Protein AF-A0AA36C411-F1 (afdb_monomer)

Solvent-accessible surface area (backbone atoms only — not comparable to full-atom values): 26698 Å² total; per-residue (Å²): 130,67,85,58,46,40,42,68,76,48,71,59,26,37,42,39,53,48,50,76,42,76,55,93,93,31,54,39,83,42,77,40,94,30,56,48,37,23,35,82,52,71,54,97,93,39,67,40,72,28,72,66,43,57,57,59,19,70,87,42,92,78,48,30,43,58,44,69,33,36,37,84,32,41,54,46,66,80,28,44,41,72,32,38,35,24,57,36,81,87,67,25,44,77,38,29,42,23,72,49,57,41,23,44,30,62,50,96,91,41,79,43,80,43,83,22,65,32,51,93,64,29,84,79,17,58,92,69,51,33,40,53,40,27,43,33,45,30,27,68,82,77,90,54,88,69,39,20,33,40,35,68,43,69,47,65,67,24,46,56,41,38,54,53,40,41,52,51,48,15,61,78,48,71,63,36,32,36,41,33,56,28,21,41,35,66,41,78,46,67,45,86,91,45,78,68,46,76,44,71,33,48,37,63,44,68,32,90,95,55,53,71,69,57,34,46,53,50,17,52,53,46,46,54,52,36,49,75,72,67,54,58,64,70,58,50,41,51,50,45,55,53,22,45,68,33,21,81,58,80,81,55,83,89,50,14,68,63,48,26,54,72,74,54,59,70,69,96,79,78,84,89,80,78,90,82,83,78,81,92,77,80,84,85,78,83,86,55,76,68,73,65,61,71,80,72,78,83,85,81,88,84,80,88,89,80,83,78,82,83,51,64,40,82,34,98,48,93,94,42,68,38,68,90,58,94,77,52,72,68,53,52,52,52,50,49,33,52,54,30,52,61,71,53,33,67,70,42,66,74,86,51,72,71,59,53,48,56,30,53,31,59,62,40,37,82,39,90,40,30,38,37,31,40,40,29,14,36,90,80,46,20,27,62,43,71,44,81,77,43,79,19,61,101,85,61,59,88,81,54,54,69,59,59,44,50,53,35,58,75,69,63,28,37,27,34,33,42,36,35,28,36,56,88,20,60,27,75,79,50,74,65,53,53,53,51,50,54,53,37,40,56,55,30,49,76,75,66,20,43,65,75,41,40,37,28,19,8,68,82,41,70,34,49,33,43,85,70,67,75,101

Foldseek 3Di:
DPFAAFQAQAAFWAKAQWDFDQDPNFGDTDGHLAIFIFGLDADPVGTHGDPVRVVCCVVPPNGHFKAWWFALALDLCSFKPKWFFAADLPQLHTQWTHHCAWIFGQDPVGTDIDGRPDLVPDPSCPPNRTAIKMWGWIHGDDPDSRYTYIYIDSDPVQNVQSSVVSVVLSVVLVSLRRLFRKMKGWDWDDDVVNVRDTDIYIHMDGDPPDDPVRRSVRSVVSVVVCVVVVNDNVVSNVVNVVSRVSHSDNDDSSCSVVSSCNSCRDDPDDDDDDDDDDDDDDDDDDDDPVVVPVVPDPDDDDDDDDDDDPAWDADPDPPDTHGPDDDDPVNVLVVLLVVLQVCLDFFAAPPDVVSVFVSLQSNAAPPLWKWKWKQFAAPRRTTLDIGTDFTHHPVDTPDDLVVVQVVCVVSVGQEIEIEMEDSVQDQDDDPVRLVVVVVNQVSCVVVNYHYPWYWYHGVVGIDTCVVVVSD

InterPro domains:
  IPR001405 Uncharacterised protein family UPF0758 [PTHR30471] (325-471)
  IPR001405 Uncharacterised protein family UPF0758 [TIGR00608] (331-471)
  IPR020891 Uncharacterised protein family UPF0758, conserved site [PS01302] (420-425)
  IPR025657 RadC-like JAB domain [PF04002] (351-469)
  IPR025657 RadC-like JAB domain [cd08071] (354-465)
  IPR037518 MPN domain [PS50249] (349-471)
  IPR043991 Recombination directionality factor-like [PF18897] (12-206)

Secondary structure (DSSP, 8-state):
--TB---PPPEEEEEEEEEEEEETTEEEEEEEEEEEEEEEEEETTEEEEPHHHHHTTBTBBSS--EEEEB-S-SSHHHHEEEEEEEE-TTT--EEEEE-SSEEEEEETTEEEEEE--HHHH-GGGGGG-SEEEEEEEEB-SSS-SS-EEEEEE--HHHHHHHHHHHHHHHHHHTS-GGGS-EEEEEEEE--GGGTTPPEEEEEEEEPTT--HHHHHHHHHHHHHHHHHTT--HHHHHHHHHHHHHTBS----GGGHHHHHHHH-------------PPPPPPPPPPPPTTTTTGGGS---------SS-SSEEEPSSTT-EEESS---HHHHHHHHHHHHHHHT-TT-B---HHHHHHHHHHHHTT-SSEEEEEEEE-TTSBEEEEEEEEEE-TT-----HHHHHHHHHHTT-SEEEEEEE-TTS--PPPHHHHHHHHHHHHHHHHTT-EEEEEEEE-SS-EEETTTTT--

Radius of gyration: 26.93 Å; Cα contacts (8 Å, |Δi|>4): 809; chains: 1; bounding box: 64×67×68 Å

Nearest PDB structures (foldseek):
  2qlc-assembly5_E  TM=8.847E-01  e=4.157E-10  Chlorobaculum tepidum TLS
  6yfo-assembly1_AA  TM=3.175E-01  e=3.993E+00  Leviviridae sp.
  8s89-assembly1_A  TM=2.187E-01  e=2.862E+00  synthetic construct

Organism: NCBI:txid96644

Mean predicted aligned error: 18.08 Å

pLDDT: mean 78.69, std 18.78, range [26.34, 98.25]

Sequence (471 aa):
MLKGLAITPPILGRISIGKLVEKNGKRLPEKDDQFTLTSQVQSRDGWLLHPLNEELRNGQDGKLRSIPIRLLFNEPDLNFRADYSLFDRNTGRPLCVGNGETCKRLTKDGIQSMPCPSPDGCSLAQGNACKPFGRLNVVIGDDDPLGSFVFRTTGYNSIRTLAARLHYLQAISGDRLACLPLELRLRGKSTRQSHGAPIFYVDITVRSGLGMEDALIAAKQLEETRQAAGFDQSALDQAARQGFNNGAFEDTVEDTGAIVEEFFPLIEDQPSRIELNPPPLAAPSKPSLAQKLESRASQHKSRNTRMKYHKLIAGETIGTYVMESPVTEADILQMAQQLAMSRLSKGRALTEPKQVFSHLQTLLQYHEHEVFALLLLDSKHRVIAFRELFRGTLDGASVYPREVVKIALELNAAAVILVHNHPSGDPEPSQADRTLTLALKSALSMIGTQTLDHIVVGHEGCVSLVERGYL

Structure (mmCIF, N/CA/C/O backbone):
data_AF-A0AA36C411-F1
#
_entry.id   AF-A0AA36C411-F1
#
loop_
_atom_site.group_PDB
_atom_site.id
_atom_site.type_symbol
_atom_site.label_atom_id
_atom_site.label_alt_id
_atom_site.label_comp_id
_atom_site.label_asym_id
_atom_site.label_entity_id
_atom_site.label_seq_id
_atom_site.pdbx_PDB_ins_code
_atom_site.Cartn_x
_atom_site.Cartn_y
_atom_site.Cartn_z
_atom_site.occupancy
_atom_site.B_iso_or_equiv
_atom_site.auth_seq_id
_atom_site.auth_comp_id
_atom_site.auth_asym_id
_atom_site.auth_atom_id
_atom_site.pdbx_PDB_model_num
ATOM 1 N N . MET A 1 1 ? -7.527 11.657 -16.415 1.00 57.00 1 MET A N 1
ATOM 2 C CA . MET A 1 1 ? -6.611 11.933 -15.287 1.00 57.00 1 MET A CA 1
ATOM 3 C C . MET A 1 1 ? -5.388 12.662 -15.830 1.00 57.00 1 MET A C 1
ATOM 5 O O . MET A 1 1 ? -5.009 12.390 -16.965 1.00 57.00 1 MET A O 1
ATOM 9 N N . LEU A 1 2 ? -4.822 13.616 -15.083 1.00 58.41 2 LEU A N 1
ATOM 10 C CA . LEU A 1 2 ? -3.601 14.333 -15.479 1.00 58.41 2 LEU A CA 1
ATOM 11 C C . LEU A 1 2 ? -2.412 13.369 -15.406 1.00 58.41 2 LEU A C 1
ATOM 13 O O . LEU A 1 2 ? -2.041 12.979 -14.305 1.00 58.41 2 LEU A O 1
ATOM 17 N N . LYS A 1 3 ? -1.841 12.952 -16.542 1.00 62.03 3 LYS A N 1
ATOM 18 C CA . LYS A 1 3 ? -0.717 11.998 -16.550 1.00 62.03 3 LYS A CA 1
ATOM 19 C C . LYS A 1 3 ? 0.434 12.505 -15.672 1.00 62.03 3 LYS A C 1
ATOM 21 O O . LYS A 1 3 ? 0.827 13.662 -15.794 1.00 62.03 3 LYS A O 1
ATOM 26 N N . GLY A 1 4 ? 0.976 11.634 -14.823 1.00 64.88 4 GLY A N 1
ATOM 27 C CA . GLY A 1 4 ? 2.128 11.933 -13.968 1.00 64.88 4 GLY A CA 1
ATOM 28 C C . GLY A 1 4 ? 1.787 12.504 -12.588 1.00 64.88 4 GLY A C 1
ATOM 29 O O . GLY A 1 4 ? 2.701 12.679 -11.783 1.00 64.88 4 GLY A O 1
ATOM 30 N N . LEU A 1 5 ? 0.509 12.761 -12.286 1.00 73.00 5 LEU A N 1
ATOM 31 C CA . LEU A 1 5 ? 0.064 13.258 -10.980 1.00 73.00 5 LEU A CA 1
ATOM 32 C C . LEU A 1 5 ? -0.534 12.126 -10.137 1.00 73.00 5 LEU A C 1
ATOM 34 O O . LEU A 1 5 ? -1.577 11.579 -10.497 1.00 73.00 5 LEU A O 1
ATOM 38 N N . ALA A 1 6 ? 0.078 11.798 -8.998 1.00 76.00 6 ALA A N 1
ATOM 39 C CA . ALA A 1 6 ? -0.542 10.882 -8.045 1.00 76.00 6 ALA A CA 1
ATOM 40 C C . ALA A 1 6 ? -1.848 11.505 -7.534 1.00 76.00 6 ALA A C 1
ATOM 42 O O . ALA A 1 6 ? -1.855 12.636 -7.055 1.00 76.00 6 ALA A O 1
ATOM 43 N N . ILE A 1 7 ? -2.950 10.771 -7.645 1.00 81.75 7 ILE A N 1
ATOM 44 C CA . ILE A 1 7 ? -4.226 11.154 -7.045 1.00 81.75 7 ILE A CA 1
ATOM 45 C C . ILE A 1 7 ? -4.315 10.401 -5.724 1.00 81.75 7 ILE A C 1
ATOM 47 O O . ILE A 1 7 ? -4.533 9.190 -5.707 1.00 81.75 7 ILE A O 1
ATOM 51 N N . THR A 1 8 ? -4.077 11.118 -4.631 1.00 84.56 8 THR A N 1
ATOM 52 C CA . THR A 1 8 ? -4.153 10.599 -3.265 1.00 84.56 8 THR A CA 1
ATOM 53 C C . THR A 1 8 ? -5.485 10.991 -2.622 1.00 84.56 8 THR A C 1
ATOM 55 O O . THR A 1 8 ? -6.125 11.937 -3.093 1.00 84.56 8 THR A O 1
ATOM 58 N N . PRO A 1 9 ? -5.918 10.309 -1.546 1.00 88.19 9 PRO A N 1
ATOM 59 C CA . PRO A 1 9 ? -7.028 10.782 -0.730 1.00 88.19 9 PRO A CA 1
ATOM 60 C C . PRO A 1 9 ? -6.844 12.257 -0.345 1.00 88.19 9 PRO A C 1
ATOM 62 O O . PRO A 1 9 ? -5.718 12.646 -0.012 1.00 88.19 9 PRO A O 1
ATOM 65 N N . PRO A 1 10 ? -7.908 13.080 -0.386 1.00 90.94 10 PRO A N 1
ATOM 66 C CA . PRO A 1 10 ? -7.861 14.438 0.134 1.00 90.94 10 PRO A CA 1
ATOM 67 C C . PRO A 1 10 ? -7.422 14.407 1.596 1.00 90.94 10 PRO A C 1
ATOM 69 O O . PRO A 1 10 ? -8.030 13.735 2.431 1.00 90.94 10 PRO A O 1
ATOM 72 N N . ILE A 1 11 ? -6.333 15.097 1.906 1.00 91.81 11 ILE A N 1
ATOM 73 C CA . ILE A 1 11 ? -5.869 15.238 3.282 1.00 91.81 11 ILE A CA 1
ATOM 74 C C . ILE A 1 11 ? -6.695 16.367 3.908 1.00 91.81 11 ILE A C 1
ATOM 76 O O . ILE A 1 11 ? -6.969 17.360 3.247 1.00 91.81 11 ILE A O 1
ATOM 80 N N . LEU A 1 12 ? -7.131 16.207 5.153 1.00 92.69 12 LEU A N 1
ATOM 81 C CA . LEU A 1 12 ? -7.820 17.211 5.972 1.00 92.69 12 LEU A CA 1
ATOM 82 C C . LEU A 1 12 ? -6.898 17.728 7.079 1.00 92.69 12 LEU A C 1
ATOM 84 O O . LEU A 1 12 ? -6.936 18.899 7.456 1.00 92.69 12 LEU A O 1
ATOM 88 N N . GLY A 1 13 ? -6.022 16.852 7.566 1.00 92.69 13 GLY A N 1
ATOM 89 C CA . GLY A 1 13 ? -5.095 17.148 8.641 1.00 92.69 13 GLY A CA 1
ATOM 90 C C . GLY A 1 13 ? -4.000 16.101 8.788 1.00 92.69 13 GLY A C 1
ATOM 91 O O . GLY A 1 13 ? -3.918 15.129 8.034 1.00 92.69 13 GLY A O 1
ATOM 92 N N . ARG A 1 14 ? -3.131 16.308 9.773 1.00 92.69 14 ARG A N 1
ATOM 93 C CA . ARG A 1 14 ? -1.984 15.442 10.061 1.00 92.69 14 ARG A CA 1
ATOM 94 C C . ARG A 1 14 ? -2.090 14.862 11.462 1.00 92.69 14 ARG A C 1
ATOM 96 O O . ARG A 1 14 ? -2.614 15.501 12.371 1.00 92.69 14 ARG A O 1
ATOM 103 N N . ILE A 1 15 ? -1.549 13.660 11.624 1.00 94.50 15 ILE A N 1
ATOM 104 C CA . ILE A 1 15 ? -1.345 12.995 12.911 1.00 94.50 15 ILE A CA 1
ATOM 105 C C . ILE A 1 15 ? 0.164 12.941 13.156 1.00 94.50 15 ILE A C 1
ATOM 107 O O . ILE A 1 15 ? 0.908 12.439 12.311 1.00 94.50 15 ILE A O 1
ATOM 111 N N . SER A 1 16 ? 0.625 13.412 14.312 1.00 90.62 16 SER A N 1
ATOM 112 C CA . SER A 1 16 ? 2.027 13.300 14.736 1.00 90.62 16 SER A CA 1
ATOM 113 C C . SER A 1 16 ? 2.156 12.656 16.119 1.00 90.62 16 SER A C 1
ATOM 115 O O . SER A 1 16 ? 1.224 12.692 16.920 1.00 90.62 16 SER A O 1
ATOM 117 N N . ILE A 1 17 ? 3.317 12.048 16.393 1.00 85.81 17 ILE A N 1
ATOM 118 C CA . ILE A 1 17 ? 3.688 11.456 17.699 1.00 85.81 17 ILE A CA 1
ATOM 119 C C . ILE A 1 17 ? 5.000 12.052 18.227 1.00 85.81 17 ILE A C 1
ATOM 121 O O . ILE A 1 17 ? 5.916 11.351 18.664 1.00 85.81 17 ILE A O 1
ATOM 125 N N . GLY A 1 18 ? 5.130 13.368 18.099 1.00 74.88 18 GLY A N 1
ATOM 126 C CA . GLY A 1 18 ? 6.334 14.107 18.447 1.00 74.88 18 GLY A CA 1
ATOM 127 C C . GLY A 1 18 ? 6.331 15.522 17.892 1.00 74.88 18 GLY A C 1
ATOM 128 O O . GLY A 1 18 ? 5.523 15.873 17.027 1.00 74.88 18 GLY A O 1
ATOM 129 N N . LYS A 1 19 ? 7.294 16.303 18.369 1.00 69.81 19 LYS A N 1
ATOM 130 C CA . LYS A 1 19 ? 7.557 17.680 17.956 1.00 69.81 19 LYS A CA 1
ATOM 131 C C . LYS A 1 19 ? 9.058 17.926 17.857 1.00 69.81 19 LYS A C 1
ATOM 133 O O . LYS A 1 19 ? 9.863 17.215 18.452 1.00 69.81 19 LYS A O 1
ATOM 138 N N . LEU A 1 20 ? 9.446 18.958 17.119 1.00 62.38 20 LEU A N 1
ATOM 139 C CA . LEU A 1 20 ? 10.810 19.475 17.189 1.00 62.38 20 LEU A CA 1
ATOM 140 C C . LEU A 1 20 ? 10.916 20.405 18.388 1.00 62.38 20 LEU A C 1
ATOM 142 O O . LEU A 1 20 ? 10.144 21.353 18.513 1.00 62.38 20 LEU A O 1
ATOM 146 N N . VAL A 1 21 ? 11.891 20.138 19.244 1.00 64.81 21 VAL A N 1
ATOM 147 C CA . VAL A 1 21 ? 12.259 21.014 20.354 1.00 64.81 21 VAL A CA 1
ATOM 148 C C . VAL A 1 21 ? 13.653 21.550 20.131 1.00 64.81 21 VAL A C 1
ATOM 150 O O . VAL A 1 21 ? 14.559 20.840 19.697 1.00 64.81 21 VAL A O 1
ATOM 153 N N . GLU A 1 22 ? 13.830 22.824 20.440 1.00 66.56 22 GLU A N 1
ATOM 154 C CA . GLU A 1 22 ? 15.140 23.444 20.440 1.00 66.56 22 GLU A CA 1
ATOM 155 C C . GLU A 1 22 ? 15.822 23.157 21.781 1.00 66.56 22 GLU A C 1
ATOM 157 O O . GLU A 1 22 ? 15.356 23.578 22.840 1.00 66.56 22 GLU A O 1
ATOM 162 N N . LYS A 1 23 ? 16.908 22.383 21.750 1.00 62.59 23 LYS A N 1
ATOM 163 C CA . LYS A 1 23 ? 17.758 22.105 22.912 1.00 62.59 23 LYS A CA 1
ATOM 164 C C . LYS A 1 23 ? 19.178 22.536 22.559 1.00 62.59 23 LYS A C 1
ATOM 166 O O . LYS A 1 23 ? 19.767 22.014 21.617 1.00 62.59 23 LYS A O 1
ATOM 171 N N . ASN A 1 24 ? 19.726 23.492 23.310 1.00 62.41 24 ASN A N 1
ATOM 172 C CA . ASN A 1 24 ? 21.080 24.034 23.116 1.00 62.41 24 ASN A CA 1
ATOM 173 C C . ASN A 1 24 ? 21.333 24.597 21.698 1.00 62.41 24 ASN A C 1
ATOM 175 O O . ASN A 1 24 ? 22.361 24.299 21.095 1.00 62.41 24 ASN A O 1
ATOM 179 N N . GLY A 1 25 ? 20.376 25.348 21.136 1.00 62.62 25 GLY A N 1
ATOM 180 C CA . GLY A 1 25 ? 20.469 25.901 19.773 1.00 62.62 25 GLY A CA 1
ATOM 181 C C . GLY A 1 25 ? 20.352 24.861 18.649 1.00 62.62 25 GLY A C 1
ATOM 182 O O . GLY A 1 25 ? 20.513 25.193 17.479 1.00 62.62 25 GLY A O 1
ATOM 183 N N . LYS A 1 26 ? 20.072 23.591 18.984 1.00 52.00 26 LYS A N 1
ATOM 184 C CA . LYS A 1 26 ? 19.839 22.504 18.025 1.00 52.00 26 LYS A CA 1
ATOM 185 C C . LYS A 1 26 ? 18.361 22.116 18.039 1.00 52.00 26 LYS A C 1
ATOM 187 O O . LYS A 1 26 ? 17.814 21.792 19.094 1.00 52.00 26 LYS A O 1
ATOM 192 N N . ARG A 1 27 ? 17.708 22.111 16.871 1.00 54.75 27 ARG A N 1
ATOM 193 C CA . ARG A 1 27 ? 16.342 21.579 16.712 1.00 54.75 27 ARG A CA 1
ATOM 194 C C . ARG A 1 27 ? 16.416 20.055 16.642 1.00 54.75 27 ARG A C 1
ATOM 196 O O . ARG A 1 27 ? 16.889 19.498 15.654 1.00 54.75 27 ARG A O 1
ATOM 203 N N . LEU A 1 28 ? 15.979 19.390 17.708 1.00 55.47 28 LEU A N 1
ATOM 204 C CA . LEU A 1 28 ? 16.005 17.937 17.843 1.00 55.47 28 LEU A CA 1
ATOM 205 C C . LEU A 1 28 ? 14.578 17.374 17.848 1.00 55.47 28 LEU A C 1
ATOM 207 O O . LEU A 1 28 ? 13.698 17.948 18.496 1.00 55.47 28 LEU A O 1
ATOM 211 N N . PRO A 1 29 ? 14.327 16.251 17.153 1.00 62.16 29 PRO A N 1
ATOM 212 C CA . PRO A 1 29 ? 13.040 15.578 17.218 1.00 62.16 29 PRO A CA 1
ATOM 213 C C . PRO A 1 29 ? 12.858 14.946 18.604 1.00 62.16 29 PRO A C 1
ATOM 215 O O . PRO A 1 29 ? 13.653 14.111 19.036 1.00 62.16 29 PRO A O 1
ATOM 218 N N . GLU A 1 30 ? 11.792 15.330 19.296 1.00 67.56 30 GLU A N 1
ATOM 219 C CA . GLU A 1 30 ? 11.345 14.731 20.548 1.00 67.56 30 GLU A CA 1
ATOM 220 C C . GLU A 1 30 ? 10.077 13.929 20.270 1.00 67.56 30 GLU A C 1
ATOM 222 O O . GLU A 1 30 ? 9.085 14.447 19.758 1.00 67.56 30 GLU A O 1
ATOM 227 N N . LYS A 1 31 ? 10.139 12.623 20.547 1.00 68.88 31 LYS A N 1
ATOM 228 C CA . LYS A 1 31 ? 8.973 11.751 20.427 1.00 68.88 31 LYS A CA 1
ATOM 229 C C . LYS A 1 31 ? 8.074 11.974 21.629 1.00 68.88 31 LYS A C 1
ATOM 231 O O . LYS A 1 31 ? 8.508 11.779 22.763 1.00 68.88 31 LYS A O 1
ATOM 236 N N . ASP A 1 32 ? 6.832 12.335 21.353 1.00 79.56 32 ASP A N 1
ATOM 237 C CA . ASP A 1 32 ? 5.827 12.556 22.376 1.00 79.56 32 ASP A CA 1
ATOM 238 C C . ASP A 1 32 ? 5.179 11.223 22.757 1.00 79.56 32 ASP A C 1
ATOM 240 O O . ASP A 1 32 ? 5.058 10.292 21.957 1.00 79.56 32 ASP A O 1
ATOM 244 N N . ASP A 1 33 ? 4.711 11.138 23.997 1.00 86.38 33 ASP A N 1
ATOM 245 C CA . ASP A 1 33 ? 3.931 10.005 2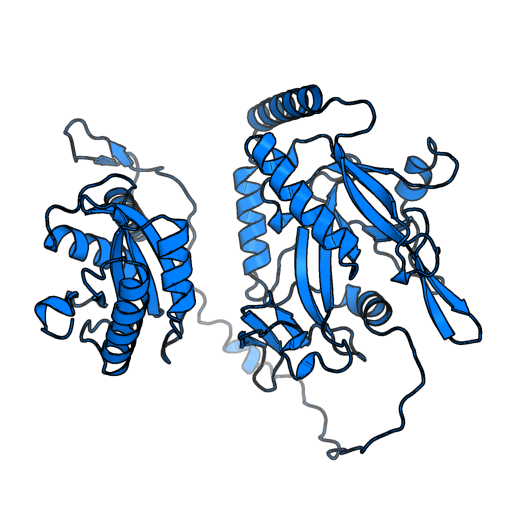4.483 1.00 86.38 33 ASP A CA 1
ATOM 246 C C . ASP A 1 33 ? 2.422 10.186 24.238 1.00 86.38 33 ASP A C 1
ATOM 248 O O . ASP A 1 33 ? 1.595 9.625 24.959 1.00 86.38 33 ASP A O 1
ATOM 252 N N . GLN A 1 34 ? 2.067 10.962 23.214 1.00 90.88 34 GLN A N 1
ATOM 253 C CA . GLN A 1 34 ? 0.702 11.257 22.791 1.00 90.88 34 GLN A CA 1
ATOM 254 C C . GLN A 1 34 ? 0.653 11.590 21.294 1.00 90.88 34 GLN A C 1
ATOM 256 O O . GLN A 1 34 ? 1.650 12.002 20.703 1.00 90.88 34 GLN A O 1
ATOM 261 N N . PHE A 1 35 ? -0.526 11.454 20.701 1.00 94.50 35 PHE A N 1
ATOM 262 C CA . PHE A 1 35 ? -0.832 11.977 19.382 1.00 94.50 35 PHE A CA 1
ATOM 263 C C . PHE A 1 35 ? -1.128 13.480 19.429 1.00 94.50 35 PHE A C 1
ATOM 265 O O . PHE A 1 35 ? -1.641 14.005 20.423 1.00 94.50 35 PHE A O 1
ATOM 272 N N . THR A 1 36 ? -0.870 14.151 18.312 1.00 93.31 36 THR A N 1
ATOM 273 C CA . THR A 1 36 ? -1.350 15.508 18.032 1.00 93.31 36 THR A CA 1
ATOM 274 C C . THR A 1 36 ? -2.014 15.530 16.661 1.00 93.31 36 THR A C 1
ATOM 276 O O . THR A 1 36 ? -1.467 14.983 15.703 1.00 93.31 36 THR A O 1
ATOM 279 N N . LEU A 1 37 ? -3.194 16.146 16.582 1.00 93.94 37 LEU A N 1
ATOM 280 C CA . LEU A 1 37 ? -3.949 16.349 15.348 1.00 93.94 37 LEU A CA 1
ATOM 281 C C . LEU A 1 37 ? -3.850 17.813 14.920 1.00 93.94 37 LEU A C 1
ATOM 283 O O . LEU A 1 37 ? -4.217 18.719 15.671 1.00 93.94 37 LEU A O 1
ATOM 287 N N . THR A 1 38 ? -3.372 18.055 13.706 1.00 92.31 38 THR A N 1
ATOM 288 C CA . THR A 1 38 ? -3.247 19.405 13.144 1.00 92.31 38 THR A CA 1
ATOM 289 C C . THR A 1 38 ? -4.010 19.531 11.838 1.00 92.31 38 THR A C 1
ATOM 291 O O . THR A 1 38 ? -4.221 18.551 11.128 1.00 92.31 38 THR A O 1
ATOM 294 N N . SER A 1 39 ? -4.442 20.747 11.521 1.00 90.62 39 SER A N 1
ATOM 295 C CA . SER A 1 39 ? -4.979 21.089 10.205 1.00 90.62 39 SER A CA 1
ATOM 296 C C . SER A 1 39 ? -3.861 21.142 9.152 1.00 90.62 39 SER A C 1
ATOM 298 O O . SER A 1 39 ? -2.673 20.970 9.447 1.00 90.62 39 SER A O 1
ATOM 300 N N . GLN A 1 40 ? -4.227 21.435 7.906 1.00 85.00 40 GLN A N 1
ATOM 301 C CA . GLN A 1 40 ? -3.255 21.722 6.848 1.00 85.00 40 GLN A CA 1
ATOM 302 C C . GLN A 1 40 ? -2.718 23.158 6.854 1.00 85.00 40 GLN A C 1
ATOM 304 O O . GLN A 1 40 ? -1.943 23.517 5.973 1.00 85.00 40 GLN A O 1
ATOM 309 N N . VAL A 1 41 ? -3.083 23.975 7.845 1.00 84.12 41 VAL A N 1
ATOM 310 C CA . VAL A 1 41 ? -2.628 25.362 7.950 1.00 84.12 41 VAL A CA 1
ATOM 311 C C . VAL A 1 41 ? -1.402 25.443 8.857 1.00 84.12 41 VAL A C 1
ATOM 313 O O . VAL A 1 41 ? -1.446 25.036 10.021 1.00 84.12 41 VAL A O 1
ATOM 316 N N . GLN A 1 42 ? -0.311 25.999 8.328 1.00 81.12 42 GLN A N 1
ATOM 317 C CA . GLN A 1 42 ? 0.906 26.298 9.082 1.00 81.12 42 GLN A CA 1
ATOM 318 C C . GLN A 1 42 ? 1.036 27.811 9.286 1.00 81.12 42 GLN A C 1
ATOM 320 O O . GLN A 1 42 ? 1.024 28.577 8.324 1.00 81.12 42 GLN A O 1
ATOM 325 N N . SER A 1 43 ? 1.155 28.243 10.540 1.00 80.50 43 SER A N 1
ATOM 326 C CA . SER A 1 43 ? 1.506 29.612 10.916 1.00 80.50 43 SER A CA 1
ATOM 327 C C . SER A 1 43 ? 3.010 29.721 11.206 1.00 80.50 43 SER A C 1
ATOM 329 O O . SER A 1 43 ? 3.746 28.733 11.159 1.00 80.50 43 SER A O 1
ATOM 331 N N . ARG A 1 44 ? 3.485 30.931 11.539 1.00 76.75 44 ARG A N 1
ATOM 332 C CA . ARG A 1 44 ? 4.876 31.146 11.985 1.00 76.75 44 ARG A CA 1
ATOM 333 C C . ARG A 1 44 ? 5.215 30.370 13.262 1.00 76.75 44 ARG A C 1
ATOM 335 O O . ARG A 1 44 ? 6.371 30.007 13.446 1.00 76.75 44 ARG A O 1
ATOM 342 N N . ASP A 1 45 ? 4.210 30.093 14.089 1.00 72.75 45 ASP A N 1
ATOM 343 C CA . ASP A 1 45 ? 4.354 29.411 15.378 1.00 72.75 45 ASP A CA 1
ATOM 344 C C . ASP A 1 45 ? 4.181 27.884 15.262 1.00 72.75 45 ASP A C 1
ATOM 346 O O . ASP A 1 45 ? 4.294 27.163 16.253 1.00 72.75 45 ASP A O 1
ATOM 350 N N . GLY A 1 46 ? 3.922 27.373 14.051 1.00 76.88 46 GLY A N 1
ATOM 351 C CA . GLY A 1 46 ? 3.785 25.947 13.761 1.00 76.88 46 GLY A CA 1
ATOM 352 C C . GLY A 1 46 ? 2.448 25.576 13.123 1.00 76.88 46 GLY A C 1
ATOM 353 O O . GLY A 1 46 ? 1.719 26.409 12.591 1.00 76.88 46 GLY A O 1
ATOM 354 N N . TRP A 1 47 ? 2.134 24.284 13.129 1.00 83.25 47 TRP A N 1
ATOM 355 C CA . TRP A 1 47 ? 0.874 23.776 12.590 1.00 83.25 47 TRP A CA 1
ATOM 356 C C . TRP A 1 47 ? -0.301 24.131 13.505 1.00 83.25 47 TRP A C 1
ATOM 358 O O . TRP A 1 47 ? -0.249 23.875 14.708 1.00 83.25 47 TRP A O 1
ATOM 368 N N . LEU A 1 48 ? -1.379 24.667 12.932 1.00 89.81 48 LEU A N 1
ATOM 369 C CA . LEU A 1 48 ? -2.599 24.961 13.678 1.00 89.81 48 LEU A CA 1
ATOM 370 C C . LEU A 1 48 ? -3.289 23.652 14.090 1.00 89.81 48 LEU A C 1
ATOM 372 O O . LEU A 1 48 ? -3.520 22.783 13.244 1.00 89.81 48 LEU A O 1
ATOM 376 N N . LEU A 1 49 ? -3.637 23.521 15.373 1.00 92.25 49 LEU A N 1
ATOM 377 C CA . LEU A 1 49 ? -4.354 22.357 15.902 1.00 92.25 49 LEU A CA 1
ATOM 378 C C . LEU A 1 49 ? -5.717 22.190 15.221 1.00 92.25 49 LEU A C 1
ATOM 380 O O . LEU A 1 49 ? -6.423 23.161 14.960 1.00 92.25 49 LEU A O 1
ATOM 384 N N . HIS A 1 50 ? -6.083 20.944 14.931 1.00 93.81 50 HIS A N 1
ATOM 385 C CA . HIS A 1 50 ? -7.412 20.620 14.419 1.00 93.81 50 HIS A CA 1
ATOM 386 C C . HIS A 1 50 ? -8.420 20.567 15.586 1.00 93.81 50 HIS A C 1
ATOM 388 O O . HIS A 1 50 ? -8.037 20.061 16.639 1.00 93.81 50 HIS A O 1
ATOM 394 N N . PRO A 1 51 ? -9.695 20.983 15.433 1.00 92.19 51 PRO A N 1
ATOM 395 C CA . PRO A 1 51 ? -10.706 20.899 16.503 1.00 92.19 51 PRO A CA 1
ATOM 396 C C . PRO A 1 51 ? -10.809 19.512 17.169 1.00 92.19 51 PRO A C 1
ATOM 398 O O . PRO A 1 51 ? -10.735 19.393 18.392 1.00 92.19 51 PRO A O 1
ATOM 401 N N . LEU A 1 52 ? -10.802 18.445 16.357 1.00 92.94 52 LEU A N 1
ATOM 402 C CA . LEU A 1 52 ? -10.751 17.046 16.821 1.00 92.94 52 LEU A CA 1
ATOM 403 C C . LEU A 1 52 ? -9.593 16.729 17.792 1.00 92.94 52 LEU A C 1
ATOM 405 O O . LEU A 1 52 ? -9.674 15.755 18.538 1.00 92.94 52 LEU A O 1
ATOM 409 N N . ASN A 1 53 ? -8.506 17.511 17.797 1.00 92.38 53 ASN A N 1
ATOM 410 C CA . ASN A 1 53 ? -7.399 17.328 18.737 1.00 92.38 53 ASN A CA 1
ATOM 411 C C . ASN A 1 53 ? -7.843 17.514 20.190 1.00 92.38 53 ASN A C 1
ATOM 413 O O . ASN A 1 53 ? -7.391 16.769 21.055 1.00 92.38 53 ASN A O 1
ATOM 417 N N . GLU A 1 54 ? -8.681 18.514 20.459 1.00 90.88 54 GLU A N 1
ATOM 418 C CA . GLU A 1 54 ? -9.204 18.781 21.801 1.00 90.88 54 GLU A CA 1
ATOM 419 C C . GLU A 1 54 ? -10.384 17.861 22.113 1.00 90.88 54 GLU A C 1
ATOM 421 O O . GLU A 1 54 ? -10.430 17.261 23.185 1.00 90.88 54 GLU A O 1
ATOM 426 N N . GLU A 1 55 ? -11.283 17.654 21.150 1.00 91.25 55 GLU A N 1
ATOM 427 C CA . GLU A 1 55 ? -12.455 16.790 21.326 1.00 91.25 55 GLU A CA 1
ATOM 428 C C . GLU A 1 55 ? -12.073 15.354 21.694 1.00 91.25 55 GLU A C 1
ATOM 430 O O . GLU A 1 55 ? -12.622 14.793 22.637 1.00 91.25 55 GLU A O 1
ATOM 435 N N . LEU A 1 56 ? -11.076 14.766 21.025 1.00 91.31 56 LEU A N 1
ATOM 436 C CA . LEU A 1 56 ? -10.635 13.400 21.325 1.00 91.31 56 LEU A CA 1
ATOM 437 C C . LEU A 1 56 ? -9.820 13.290 22.623 1.00 91.31 56 LEU A C 1
ATOM 439 O O . LEU A 1 56 ? -9.649 12.186 23.150 1.00 91.31 56 LEU A O 1
ATOM 443 N N . ARG A 1 57 ? -9.303 14.412 23.145 1.00 90.06 57 ARG A N 1
ATOM 444 C CA . ARG A 1 57 ? -8.665 14.470 24.471 1.00 90.06 57 ARG A CA 1
ATOM 445 C C . ARG A 1 57 ? -9.697 14.515 25.586 1.00 90.06 57 ARG A C 1
ATOM 447 O O . ARG A 1 57 ? -9.429 13.973 26.657 1.00 90.06 57 ARG A O 1
ATOM 454 N N . ASN A 1 58 ? -10.855 15.119 25.330 1.00 75.69 58 ASN A N 1
ATOM 455 C CA . ASN A 1 58 ? -11.979 15.182 26.257 1.00 75.69 58 ASN A CA 1
ATOM 456 C C . ASN A 1 58 ? -12.596 13.779 26.406 1.00 75.69 58 ASN A C 1
ATOM 458 O O . ASN A 1 58 ? -13.528 13.401 25.708 1.00 75.69 58 ASN A O 1
ATOM 462 N N . GLY A 1 59 ? -12.013 12.971 27.292 1.00 66.19 59 GLY A N 1
ATOM 463 C CA . GLY A 1 59 ? -12.327 11.545 27.455 1.00 66.19 59 GLY A CA 1
ATOM 464 C C . GLY A 1 59 ? -11.099 10.666 27.713 1.00 66.19 59 GLY A C 1
ATOM 465 O O . GLY A 1 59 ? -11.237 9.472 27.961 1.00 66.19 59 GLY A O 1
ATOM 466 N N . GLN A 1 60 ? -9.899 11.248 27.670 1.00 77.25 60 GLN A N 1
ATOM 467 C CA . GLN A 1 60 ? -8.628 10.613 28.025 1.00 77.25 60 GLN A CA 1
ATOM 468 C C . GLN A 1 60 ? -7.966 11.420 29.157 1.00 77.25 60 GLN A C 1
ATOM 470 O O . GLN A 1 60 ? -8.348 12.565 29.395 1.00 77.25 60 GLN A O 1
ATOM 475 N N . ASP A 1 61 ? -6.971 10.853 29.852 1.00 75.81 61 ASP A N 1
ATOM 476 C CA . ASP A 1 61 ? -6.238 11.489 30.971 1.00 75.81 61 ASP A CA 1
ATOM 477 C C . ASP A 1 61 ? -5.338 12.665 30.510 1.00 75.81 61 ASP A C 1
ATOM 479 O O . ASP A 1 61 ? -4.121 12.675 30.709 1.00 75.81 61 ASP A O 1
ATOM 483 N N . GLY A 1 62 ? -5.894 13.630 29.773 1.00 78.44 62 GLY A N 1
ATOM 484 C CA . GLY A 1 62 ? -5.205 14.776 29.170 1.00 78.44 62 GLY A CA 1
ATOM 485 C C . GLY A 1 62 ? -4.289 14.438 27.986 1.00 78.44 62 GLY A C 1
ATOM 486 O O . GLY A 1 62 ? -3.995 15.317 27.172 1.00 78.44 62 GLY A O 1
ATOM 487 N N . LYS A 1 63 ? -3.862 13.176 27.839 1.00 87.50 63 LYS A N 1
ATOM 488 C CA . LYS A 1 63 ? -2.997 12.692 26.751 1.00 87.50 63 LYS A CA 1
ATOM 489 C C . LYS A 1 63 ? -3.778 11.869 25.735 1.00 87.50 63 LYS A C 1
ATOM 491 O O . LYS A 1 63 ? -4.317 10.820 26.070 1.00 87.50 63 LYS A O 1
ATOM 496 N N . LEU A 1 64 ? -3.749 12.301 24.476 1.00 92.44 64 LEU A N 1
ATOM 497 C CA . LEU A 1 64 ? -4.354 11.574 23.362 1.00 92.44 64 LEU A CA 1
ATOM 498 C C . LEU A 1 64 ? -3.508 10.335 23.025 1.00 92.44 64 LEU A C 1
ATOM 500 O O . LEU A 1 64 ? -2.505 10.440 22.328 1.00 92.44 64 LEU A O 1
ATOM 504 N N . ARG A 1 65 ? -3.864 9.158 23.542 1.00 92.56 65 ARG A N 1
ATOM 505 C CA . ARG A 1 65 ? -3.138 7.889 23.311 1.00 92.56 65 ARG A CA 1
ATOM 506 C C . ARG A 1 65 ? -3.865 6.930 22.379 1.00 92.56 65 ARG A C 1
ATOM 508 O O . ARG A 1 65 ? -3.244 5.974 21.907 1.00 92.56 65 ARG A O 1
ATOM 515 N N . SER A 1 66 ? -5.148 7.174 22.138 1.00 94.88 66 SER A N 1
ATOM 516 C CA . SER A 1 66 ? -5.962 6.430 21.183 1.00 94.88 66 SER A CA 1
ATOM 517 C C . SER A 1 66 ? -6.751 7.384 20.294 1.00 94.88 66 SER A C 1
ATOM 519 O O . SER A 1 66 ? -7.248 8.401 20.779 1.00 94.88 66 SER A O 1
ATOM 521 N N . ILE A 1 67 ? -6.869 7.058 19.009 1.00 96.56 67 ILE A N 1
ATOM 522 C CA . ILE A 1 67 ? -7.692 7.789 18.039 1.00 96.56 67 ILE A CA 1
ATOM 523 C C . ILE A 1 67 ? -8.616 6.777 17.359 1.00 96.56 67 ILE A C 1
ATOM 525 O O . ILE A 1 67 ? -8.113 5.924 16.623 1.00 96.56 67 ILE A O 1
ATOM 529 N N . PRO A 1 68 ? -9.944 6.850 17.558 1.00 96.56 68 PRO A N 1
ATOM 530 C CA . PRO A 1 68 ? -10.892 6.078 16.766 1.00 96.56 68 PRO A CA 1
ATOM 531 C C . PRO A 1 68 ? -10.764 6.454 15.291 1.00 96.56 68 PRO A C 1
ATOM 533 O O . PRO A 1 68 ? -10.815 7.631 14.939 1.00 96.56 68 PRO A O 1
ATOM 536 N N . ILE A 1 69 ? -10.608 5.453 14.431 1.00 97.31 69 ILE A N 1
ATOM 537 C CA . ILE A 1 69 ? -10.436 5.654 12.993 1.00 97.31 69 ILE A CA 1
ATOM 538 C C . ILE A 1 69 ? -11.380 4.763 12.189 1.00 97.31 69 ILE A C 1
ATOM 540 O O . ILE A 1 69 ? -11.981 3.809 12.697 1.00 97.31 69 ILE A O 1
ATOM 544 N N . ARG A 1 70 ? -11.491 5.085 10.905 1.00 96.00 70 ARG A N 1
ATOM 545 C CA . ARG A 1 70 ? -11.918 4.182 9.836 1.00 96.00 70 ARG A CA 1
ATOM 546 C C . ARG A 1 70 ? -10.858 4.199 8.734 1.00 96.00 70 ARG A C 1
ATOM 548 O O . ARG A 1 70 ? -10.039 5.116 8.667 1.00 96.00 70 ARG A O 1
ATOM 555 N N . LEU A 1 71 ? -10.872 3.187 7.879 1.00 97.62 71 LEU A N 1
ATOM 556 C CA . LEU A 1 71 ? -10.033 3.127 6.683 1.00 97.62 71 LEU A CA 1
ATOM 557 C C . LEU A 1 71 ? -10.892 3.409 5.450 1.00 97.62 71 LEU A C 1
ATOM 559 O O . LEU A 1 71 ? -12.090 3.123 5.457 1.00 97.62 71 LEU A O 1
ATOM 563 N N . LEU A 1 72 ? -10.290 4.008 4.423 1.00 95.94 72 LEU A N 1
ATOM 564 C CA . LEU A 1 72 ? -10.995 4.336 3.180 1.00 95.94 72 LEU A CA 1
ATOM 565 C C . LEU A 1 72 ? -11.133 3.113 2.276 1.00 95.94 72 LEU A C 1
ATOM 567 O O . LEU A 1 72 ? -12.140 2.983 1.583 1.00 95.94 72 LEU A O 1
ATOM 571 N N . PHE A 1 73 ? -10.131 2.233 2.289 1.00 97.75 73 PHE A N 1
ATOM 572 C CA . PHE A 1 73 ? -9.999 1.139 1.326 1.00 97.75 73 PHE A CA 1
ATOM 573 C C . PHE A 1 73 ? -9.921 -0.224 2.006 1.00 97.75 73 PHE A C 1
ATOM 575 O O . PHE A 1 73 ? -9.469 -0.322 3.153 1.00 97.75 73 PHE A O 1
ATOM 582 N N . ASN A 1 74 ? -10.332 -1.278 1.301 1.00 98.00 74 ASN A N 1
ATOM 583 C CA . ASN A 1 74 ? -10.158 -2.645 1.784 1.00 98.00 74 ASN A CA 1
ATOM 584 C C . ASN A 1 74 ? -8.720 -3.141 1.588 1.00 98.00 74 ASN A C 1
ATOM 586 O O . ASN A 1 74 ? -8.212 -3.896 2.415 1.00 98.00 74 ASN A O 1
ATOM 590 N N . GLU A 1 75 ? -8.042 -2.675 0.537 1.00 96.44 75 GLU A N 1
ATOM 591 C CA . GLU A 1 75 ? -6.638 -2.997 0.279 1.00 96.44 75 GLU A CA 1
ATOM 592 C C . GLU A 1 75 ? -5.689 -2.257 1.257 1.00 96.44 75 GLU A C 1
ATOM 594 O O . GLU A 1 75 ? -5.698 -1.020 1.317 1.00 96.44 75 GLU A O 1
ATOM 599 N N . PRO A 1 76 ? -4.839 -2.977 2.020 1.00 95.81 76 PRO A N 1
ATOM 600 C CA . PRO A 1 76 ? -3.898 -2.394 2.977 1.00 95.81 76 PRO A CA 1
ATOM 601 C C . PRO A 1 76 ? -2.999 -1.317 2.372 1.00 95.81 76 PRO A C 1
ATOM 603 O O . PRO A 1 76 ? -2.900 -0.225 2.933 1.00 95.81 76 PRO A O 1
ATOM 606 N N . ASP A 1 77 ? -2.428 -1.590 1.198 1.00 91.56 77 ASP A N 1
ATOM 607 C CA . ASP A 1 77 ? -1.440 -0.727 0.542 1.00 91.56 77 ASP A CA 1
ATOM 608 C C . ASP A 1 77 ? -2.043 0.583 0.014 1.00 91.56 77 ASP A C 1
ATOM 610 O O . ASP A 1 77 ? -1.329 1.560 -0.192 1.00 91.56 77 ASP A O 1
ATOM 614 N N . LEU A 1 78 ? -3.368 0.657 -0.162 1.00 94.38 78 LEU A N 1
ATOM 615 C CA . LEU A 1 78 ? -4.043 1.915 -0.499 1.00 94.38 78 LEU A CA 1
ATOM 616 C C . LEU A 1 78 ? -4.197 2.831 0.723 1.00 94.38 78 LEU A C 1
ATOM 618 O O . LEU A 1 78 ? -4.287 4.052 0.580 1.00 94.38 78 LEU A O 1
ATOM 622 N N . ASN A 1 79 ? -4.227 2.254 1.927 1.00 96.38 79 ASN A N 1
ATOM 623 C CA . ASN A 1 79 ? -4.310 3.008 3.174 1.00 96.38 79 ASN A CA 1
ATOM 624 C C . ASN A 1 79 ? -2.922 3.323 3.739 1.00 96.38 79 ASN A C 1
ATOM 626 O O . ASN A 1 79 ? -2.710 4.433 4.225 1.00 96.38 79 ASN A O 1
ATOM 630 N N . PHE A 1 80 ? -1.988 2.367 3.695 1.00 95.56 80 PHE A N 1
ATOM 631 C CA . PHE A 1 80 ? -0.648 2.494 4.260 1.00 95.56 80 PHE A CA 1
ATOM 632 C C . PHE A 1 80 ? 0.435 2.133 3.254 1.00 95.56 80 PHE A C 1
ATOM 634 O O . PHE A 1 80 ? 0.640 0.964 2.947 1.00 95.56 80 PHE A O 1
ATOM 641 N N . ARG A 1 81 ? 1.186 3.140 2.811 1.00 89.75 81 ARG A N 1
ATOM 642 C CA . ARG A 1 81 ? 2.324 2.950 1.907 1.00 89.75 81 ARG A CA 1
ATOM 643 C C . ARG A 1 81 ? 3.622 3.120 2.656 1.00 89.75 81 ARG A C 1
ATOM 645 O O . ARG A 1 81 ? 3.777 4.095 3.389 1.00 89.75 81 ARG A O 1
ATOM 652 N N . ALA A 1 82 ? 4.533 2.173 2.488 1.00 88.06 82 ALA A N 1
ATOM 653 C CA . ALA A 1 82 ? 5.829 2.178 3.140 1.00 88.06 82 ALA A CA 1
ATOM 654 C C . ALA A 1 82 ? 6.925 1.907 2.111 1.00 88.06 82 ALA A C 1
ATOM 656 O O . ALA A 1 82 ? 7.104 0.775 1.671 1.00 88.06 82 ALA A O 1
ATOM 657 N N . ASP A 1 83 ? 7.677 2.952 1.780 1.00 88.00 83 ASP A N 1
ATOM 658 C CA . ASP A 1 83 ? 8.742 2.912 0.781 1.00 88.00 83 ASP A CA 1
ATOM 659 C C . ASP A 1 83 ? 10.072 3.337 1.405 1.00 88.00 83 ASP A C 1
ATOM 661 O O . ASP A 1 83 ? 10.111 4.081 2.382 1.00 88.00 83 ASP A O 1
ATOM 665 N N . TYR A 1 84 ? 11.186 2.919 0.824 1.00 88.12 84 TYR A N 1
ATOM 666 C CA . TYR A 1 84 ? 12.471 3.569 1.030 1.00 88.12 84 TYR A CA 1
ATOM 667 C C . TYR A 1 84 ? 12.519 4.877 0.249 1.00 88.12 84 TYR A C 1
ATOM 669 O O . TYR A 1 84 ? 12.488 4.876 -0.982 1.00 88.12 84 TYR A O 1
ATOM 677 N N . SER A 1 85 ? 12.658 5.985 0.967 1.00 89.12 85 SER A N 1
ATOM 678 C CA . SER A 1 85 ? 12.649 7.325 0.393 1.00 89.12 85 SER A CA 1
ATOM 679 C C . SER A 1 85 ? 13.953 8.059 0.676 1.00 89.12 85 SER A C 1
ATOM 681 O O . SER A 1 85 ? 14.545 7.944 1.749 1.00 89.12 85 SER A O 1
ATOM 683 N N . LEU A 1 86 ? 14.403 8.819 -0.315 1.00 87.25 86 LEU A N 1
ATOM 684 C CA . LEU A 1 86 ? 15.505 9.768 -0.251 1.00 87.25 86 LEU A CA 1
ATOM 685 C C . LEU A 1 86 ? 14.970 11.114 -0.726 1.00 87.25 86 LEU A C 1
ATOM 687 O O . LEU A 1 86 ? 14.437 11.210 -1.833 1.00 87.25 86 LEU A O 1
ATOM 691 N N . PHE A 1 87 ? 15.156 12.145 0.087 1.00 85.25 87 PHE A N 1
ATOM 692 C CA . PHE A 1 87 ? 14.717 13.502 -0.214 1.00 85.25 87 PHE A CA 1
ATOM 693 C C . PHE A 1 87 ? 15.913 14.426 -0.403 1.00 85.25 87 PHE A C 1
ATOM 695 O O . PHE A 1 87 ? 16.973 14.231 0.188 1.00 85.25 87 PHE A O 1
ATOM 702 N N . ASP A 1 88 ? 15.740 15.444 -1.233 1.00 81.56 88 ASP A N 1
ATOM 703 C CA . ASP A 1 88 ? 16.692 16.534 -1.345 1.00 81.56 88 ASP A CA 1
ATOM 704 C C . ASP A 1 88 ? 16.639 17.382 -0.071 1.00 81.56 88 ASP A C 1
ATOM 706 O O . ASP A 1 88 ? 15.570 17.813 0.361 1.00 81.56 88 ASP A O 1
ATOM 710 N N . ARG A 1 89 ? 17.798 17.630 0.540 1.00 79.00 89 ARG A N 1
ATOM 711 C CA . ARG A 1 89 ? 17.881 18.308 1.841 1.00 79.00 89 ARG A CA 1
ATOM 712 C C . ARG A 1 89 ? 17.417 19.764 1.800 1.00 79.00 89 ARG A C 1
ATOM 714 O O . ARG A 1 89 ? 16.936 20.266 2.808 1.00 79.00 89 ARG A O 1
ATOM 721 N N . ASN A 1 90 ? 17.576 20.438 0.664 1.00 73.12 90 ASN A N 1
ATOM 722 C CA . ASN A 1 90 ? 17.289 21.867 0.543 1.00 73.12 90 ASN A CA 1
ATOM 723 C C . ASN A 1 90 ? 15.837 22.114 0.138 1.00 73.12 90 ASN A C 1
ATOM 725 O O . ASN A 1 90 ? 15.212 23.073 0.580 1.00 73.12 90 ASN A O 1
ATOM 729 N N . THR A 1 91 ? 15.310 21.255 -0.729 1.00 74.12 91 THR A N 1
ATOM 730 C CA . THR A 1 91 ? 13.992 21.429 -1.341 1.00 74.12 91 THR A CA 1
ATOM 731 C C . THR A 1 91 ? 12.934 20.501 -0.766 1.00 74.12 91 THR A C 1
ATOM 733 O O . THR A 1 91 ? 11.761 20.709 -1.052 1.00 74.12 91 THR A O 1
ATOM 736 N N . GLY A 1 92 ? 13.315 19.462 -0.017 1.00 72.94 92 GLY A N 1
ATOM 737 C CA . GLY A 1 92 ? 12.405 18.440 0.506 1.00 72.94 92 GLY A CA 1
ATOM 738 C C . GLY A 1 92 ? 11.751 17.569 -0.556 1.00 72.94 92 GLY A C 1
ATOM 739 O O . GLY A 1 92 ? 10.833 16.814 -0.248 1.00 72.94 92 GLY A O 1
ATOM 740 N N . ARG A 1 93 ? 12.176 17.689 -1.818 1.00 79.56 93 ARG A N 1
ATOM 741 C CA . ARG A 1 93 ? 11.590 16.942 -2.929 1.00 79.56 93 ARG A CA 1
ATOM 742 C C . ARG A 1 93 ? 12.145 15.522 -2.969 1.00 79.56 93 ARG A C 1
ATOM 744 O O . ARG A 1 93 ? 13.337 15.340 -2.712 1.00 79.56 93 ARG A O 1
ATOM 751 N N . PRO A 1 94 ? 11.327 14.514 -3.310 1.00 81.62 94 PRO A N 1
ATOM 752 C CA . PRO A 1 94 ? 11.808 13.147 -3.433 1.00 81.62 94 PRO A CA 1
ATOM 753 C C . PRO A 1 94 ? 12.839 13.055 -4.563 1.00 81.62 94 PRO A C 1
ATOM 755 O O . PRO A 1 94 ? 12.571 13.407 -5.711 1.00 81.62 94 PRO A O 1
ATOM 758 N N . LEU A 1 95 ? 14.031 12.574 -4.220 1.00 86.00 95 LEU A N 1
ATOM 759 C CA . LEU A 1 95 ? 15.088 12.224 -5.165 1.00 86.00 95 LEU A CA 1
ATOM 760 C C . LEU A 1 95 ? 14.989 10.760 -5.575 1.00 86.00 95 LEU A C 1
ATOM 762 O O . LEU A 1 95 ? 15.323 10.411 -6.703 1.00 86.00 95 LEU A O 1
ATOM 766 N N . CYS A 1 96 ? 14.559 9.889 -4.665 1.00 86.88 96 CYS A N 1
ATOM 767 C CA . CYS A 1 96 ? 14.415 8.465 -4.927 1.00 86.88 96 CYS A CA 1
ATOM 768 C C . CYS A 1 96 ? 13.335 7.881 -4.018 1.00 86.88 96 CYS A C 1
ATOM 770 O O . CYS A 1 96 ? 13.365 8.126 -2.817 1.00 86.88 96 CYS A O 1
ATOM 772 N N . VAL A 1 97 ? 12.425 7.086 -4.575 1.00 86.75 97 VAL A N 1
ATOM 773 C CA . VAL A 1 97 ? 11.439 6.300 -3.818 1.00 86.75 97 VAL A CA 1
ATOM 774 C C . VAL A 1 97 ? 11.475 4.876 -4.350 1.00 86.75 97 VAL A C 1
ATOM 776 O O . VAL A 1 97 ? 11.426 4.680 -5.564 1.00 86.75 97 VAL A O 1
ATOM 779 N N . GLY A 1 98 ? 11.618 3.884 -3.482 1.00 84.69 98 GLY A N 1
ATOM 780 C CA . GLY A 1 98 ? 11.728 2.489 -3.892 1.00 84.69 98 GLY A CA 1
ATOM 781 C C . GLY A 1 98 ? 11.296 1.506 -2.823 1.00 84.69 98 GLY A C 1
ATOM 782 O O . GLY A 1 98 ? 11.127 1.863 -1.669 1.00 84.69 98 GLY A O 1
ATOM 783 N N . ASN A 1 99 ? 11.156 0.246 -3.202 1.00 81.00 99 ASN A N 1
ATOM 784 C CA . ASN A 1 99 ? 10.631 -0.814 -2.337 1.00 81.00 99 ASN A CA 1
ATOM 785 C C . ASN A 1 99 ? 11.708 -1.818 -1.881 1.00 81.00 99 ASN A C 1
ATOM 787 O O . ASN A 1 99 ? 11.386 -2.852 -1.308 1.00 81.00 99 ASN A O 1
ATOM 791 N N . GLY A 1 100 ? 12.988 -1.532 -2.143 1.00 79.06 100 GLY A N 1
ATOM 792 C CA . GLY A 1 100 ? 14.088 -2.465 -1.870 1.00 79.06 100 GLY A CA 1
ATOM 793 C C . GLY A 1 100 ? 14.316 -3.504 -2.972 1.00 79.06 100 GLY A C 1
ATOM 794 O O . GLY A 1 100 ? 15.172 -4.368 -2.807 1.00 79.06 100 GLY A O 1
ATOM 795 N N . GLU A 1 101 ? 13.599 -3.391 -4.093 1.00 77.94 101 GLU A N 1
ATOM 796 C CA . GLU A 1 101 ? 13.825 -4.162 -5.322 1.00 77.94 101 GLU A CA 1
ATOM 797 C C . GLU A 1 101 ? 13.988 -3.220 -6.527 1.00 77.94 101 GLU A C 1
ATOM 799 O O . GLU A 1 101 ? 14.965 -3.295 -7.274 1.00 77.94 101 GLU A O 1
ATOM 804 N N . THR A 1 102 ? 13.075 -2.257 -6.670 1.00 83.00 102 THR A N 1
ATOM 805 C CA . THR A 1 102 ? 13.095 -1.194 -7.681 1.00 83.00 102 THR A CA 1
ATOM 806 C C . THR A 1 102 ? 12.875 0.172 -7.037 1.00 83.00 102 THR A C 1
ATOM 808 O O . THR A 1 102 ? 12.362 0.292 -5.924 1.00 83.00 102 THR A O 1
ATOM 811 N N . CYS A 1 103 ? 13.317 1.228 -7.712 1.00 85.19 103 CYS A N 1
ATOM 812 C CA . CYS A 1 103 ? 13.083 2.603 -7.305 1.00 85.19 103 CYS A CA 1
ATOM 813 C C . CYS A 1 103 ? 12.810 3.499 -8.507 1.00 85.19 103 CYS A C 1
ATOM 815 O O . CYS A 1 103 ? 13.370 3.298 -9.583 1.00 85.19 103 CYS A O 1
ATOM 817 N N . LYS A 1 104 ? 11.987 4.523 -8.297 1.00 84.81 104 LYS A N 1
ATOM 818 C CA . LYS A 1 104 ? 11.883 5.688 -9.171 1.00 84.81 104 LYS A CA 1
ATOM 819 C C . LYS A 1 104 ? 12.844 6.746 -8.651 1.00 84.81 104 LYS A C 1
ATOM 821 O O . LYS A 1 104 ? 12.742 7.157 -7.494 1.00 84.81 104 LYS A O 1
ATOM 826 N N . ARG A 1 105 ? 13.786 7.176 -9.487 1.00 87.12 105 ARG A N 1
ATOM 827 C CA . ARG A 1 105 ? 14.844 8.123 -9.124 1.00 87.12 105 ARG A CA 1
ATOM 828 C C . ARG A 1 105 ? 14.851 9.323 -10.051 1.00 87.12 105 ARG A C 1
ATOM 830 O O . ARG A 1 105 ? 14.793 9.165 -11.265 1.00 87.12 105 ARG A O 1
ATOM 837 N N . LEU A 1 106 ? 14.975 10.513 -9.477 1.00 84.19 106 LEU A N 1
ATOM 838 C CA . LEU A 1 106 ? 15.233 11.736 -10.216 1.00 84.19 106 LEU A CA 1
ATOM 839 C C . LEU A 1 106 ? 16.693 11.751 -10.688 1.00 84.19 106 LEU A C 1
ATOM 841 O O . LEU A 1 106 ? 17.626 11.734 -9.885 1.00 84.19 106 LEU A O 1
ATOM 845 N N . THR A 1 107 ? 16.877 11.778 -12.001 1.00 84.06 107 THR A N 1
ATOM 846 C CA . THR A 1 107 ? 18.171 11.880 -12.683 1.00 84.06 107 THR A CA 1
ATOM 847 C C . THR A 1 107 ? 18.222 13.167 -13.510 1.00 84.06 107 THR A C 1
ATOM 849 O O . THR A 1 107 ? 17.249 13.924 -13.558 1.00 84.06 107 THR A O 1
ATOM 852 N N . LYS A 1 108 ? 19.351 13.426 -14.183 1.00 82.06 108 LYS A N 1
ATOM 853 C CA . LYS A 1 108 ? 19.475 14.565 -15.109 1.00 82.06 108 LYS A CA 1
ATOM 854 C C . LYS A 1 108 ? 18.493 14.472 -16.283 1.00 82.06 108 LYS A C 1
ATOM 856 O O . LYS A 1 108 ? 18.026 15.504 -16.749 1.00 82.06 108 LYS A O 1
ATOM 861 N N . ASP A 1 109 ? 18.129 13.254 -16.676 1.00 79.19 109 ASP A N 1
ATOM 862 C CA . ASP A 1 109 ? 17.215 12.965 -17.787 1.00 79.19 109 ASP A CA 1
ATOM 863 C C . ASP A 1 109 ? 15.757 12.790 -17.317 1.00 79.19 109 ASP A C 1
ATOM 865 O O . ASP A 1 109 ? 14.903 12.291 -18.046 1.00 79.19 109 ASP A O 1
ATOM 869 N N . GLY A 1 110 ? 15.456 13.190 -16.076 1.00 79.38 110 GLY A N 1
ATOM 870 C CA . GLY A 1 110 ? 14.138 13.054 -15.462 1.00 79.38 110 GLY A CA 1
ATOM 871 C C . GLY A 1 110 ? 14.013 11.825 -14.565 1.00 79.38 110 GLY A C 1
ATOM 872 O O . GLY A 1 110 ? 15.001 11.291 -14.056 1.00 79.38 110 GLY A O 1
ATOM 873 N N . ILE A 1 111 ? 12.774 11.412 -14.297 1.00 80.56 111 ILE A N 1
ATOM 874 C CA . ILE A 1 111 ? 12.492 10.300 -13.384 1.00 80.56 111 ILE A CA 1
ATOM 875 C C . ILE A 1 111 ? 12.668 8.976 -14.126 1.00 80.56 111 ILE A C 1
ATOM 877 O O . ILE A 1 111 ? 11.974 8.722 -15.107 1.00 80.56 111 ILE A O 1
ATOM 881 N N . GLN A 1 112 ? 13.557 8.122 -13.626 1.00 80.12 112 GLN A N 1
ATOM 882 C CA . GLN A 1 112 ? 13.863 6.814 -14.202 1.00 80.12 112 GLN A CA 1
ATOM 883 C C . GLN A 1 112 ? 13.600 5.690 -13.200 1.00 80.12 112 GLN A C 1
ATOM 885 O O . GLN A 1 112 ? 13.782 5.865 -11.993 1.00 80.12 112 GLN A O 1
ATOM 890 N N . SER A 1 113 ? 13.190 4.528 -13.709 1.00 83.25 113 SER A N 1
ATOM 891 C CA . SER A 1 113 ? 13.051 3.308 -12.909 1.00 83.25 113 SER A CA 1
ATOM 892 C C . SER A 1 113 ? 14.374 2.547 -12.903 1.00 83.25 113 SER A C 1
ATOM 894 O O . SER A 1 113 ? 14.939 2.299 -13.963 1.00 83.25 113 SER A O 1
ATOM 896 N N . MET A 1 114 ? 14.877 2.183 -11.723 1.00 86.06 114 MET A N 1
ATOM 897 C CA . MET A 1 114 ? 16.174 1.519 -11.557 1.00 86.06 114 MET A CA 1
ATOM 898 C C . MET A 1 114 ? 16.137 0.468 -10.440 1.00 86.06 114 MET A C 1
ATOM 900 O O . MET A 1 114 ? 15.290 0.565 -9.548 1.00 86.06 114 MET A O 1
ATOM 904 N N . PRO A 1 115 ? 17.074 -0.497 -10.411 1.00 85.12 115 PRO A N 1
ATOM 905 C CA . PRO A 1 115 ? 17.215 -1.418 -9.286 1.00 85.12 115 PRO A CA 1
ATOM 906 C C . PRO A 1 115 ? 17.448 -0.681 -7.959 1.00 85.12 115 PRO A C 1
ATOM 908 O O . PRO A 1 115 ? 18.213 0.286 -7.885 1.00 85.12 115 PRO A O 1
ATOM 911 N N . CYS A 1 116 ? 16.805 -1.151 -6.894 1.00 82.88 116 CYS A N 1
ATOM 912 C CA . CYS A 1 116 ? 16.969 -0.647 -5.535 1.00 82.88 116 CYS A CA 1
ATOM 913 C C . CYS A 1 116 ? 17.574 -1.761 -4.673 1.00 82.88 116 CYS A C 1
ATOM 915 O O . CYS A 1 116 ? 16.841 -2.650 -4.273 1.00 82.88 116 CYS A O 1
ATOM 917 N N . PRO A 1 117 ? 18.878 -1.752 -4.353 1.00 78.19 117 PRO A N 1
ATOM 918 C CA . PRO A 1 117 ? 19.513 -2.823 -3.574 1.00 78.19 117 PRO A CA 1
ATOM 919 C C . PRO A 1 117 ? 19.223 -2.733 -2.063 1.00 78.19 117 PRO A C 1
ATOM 921 O O . PRO A 1 117 ? 20.012 -3.226 -1.259 1.00 78.19 117 PRO A O 1
ATOM 924 N N . SER A 1 118 ? 18.123 -2.073 -1.673 1.00 72.94 118 SER A N 1
ATOM 925 C CA . SER A 1 118 ? 17.844 -1.558 -0.322 1.00 72.94 118 SER A CA 1
ATOM 926 C C . SER A 1 118 ? 18.901 -0.539 0.173 1.00 72.94 118 SER A C 1
ATOM 928 O O . SER A 1 118 ? 19.945 -0.374 -0.467 1.00 72.94 118 SER A O 1
ATOM 930 N N . PRO A 1 119 ? 18.655 0.204 1.272 1.00 74.75 119 PRO A N 1
ATOM 931 C CA . PRO A 1 119 ? 19.603 1.204 1.771 1.00 74.75 119 PRO A CA 1
ATOM 932 C C . PRO A 1 119 ? 21.006 0.653 2.061 1.00 74.75 119 PRO A C 1
ATOM 934 O O . PRO A 1 119 ? 21.990 1.325 1.770 1.00 74.75 119 PRO A O 1
ATOM 937 N N . ASP A 1 120 ? 21.120 -0.584 2.545 1.00 73.38 120 ASP A N 1
ATOM 938 C CA . ASP A 1 120 ? 22.413 -1.168 2.933 1.00 73.38 120 ASP A CA 1
ATOM 939 C C . ASP A 1 120 ? 23.347 -1.395 1.733 1.00 73.38 120 ASP A C 1
ATOM 941 O O . ASP A 1 120 ? 24.569 -1.334 1.863 1.00 73.38 120 ASP A O 1
ATOM 945 N N . GLY A 1 121 ? 22.777 -1.625 0.546 1.00 76.00 121 GLY A N 1
ATOM 946 C CA . GLY A 1 121 ? 23.518 -1.846 -0.696 1.00 76.00 121 GLY A CA 1
ATOM 947 C C . GLY A 1 121 ? 23.551 -0.641 -1.638 1.00 76.00 121 GLY A C 1
ATOM 948 O O . GLY A 1 121 ? 24.100 -0.745 -2.736 1.00 76.00 121 GLY A O 1
ATOM 949 N N . CYS A 1 122 ? 22.933 0.489 -1.278 1.00 81.38 122 CYS A N 1
ATOM 950 C CA . CYS A 1 122 ? 22.760 1.620 -2.189 1.00 81.38 122 CYS A CA 1
ATOM 951 C C . CYS A 1 122 ? 23.787 2.729 -1.931 1.00 81.38 122 CYS A C 1
ATOM 953 O O . CYS A 1 122 ? 23.827 3.326 -0.858 1.00 81.38 122 CYS A O 1
ATOM 955 N N . SER A 1 123 ? 24.559 3.103 -2.955 1.00 81.69 123 SER A N 1
ATOM 956 C CA . SER A 1 123 ? 25.534 4.202 -2.866 1.00 81.69 123 SER A CA 1
ATOM 957 C C . SER A 1 123 ? 24.909 5.555 -2.499 1.00 81.69 123 SER A C 1
ATOM 959 O O . SER A 1 123 ? 25.558 6.367 -1.850 1.00 81.69 123 SER A O 1
ATOM 961 N N . LEU A 1 124 ? 23.641 5.788 -2.854 1.00 80.25 124 LEU A N 1
ATOM 962 C CA . LEU A 1 124 ? 22.908 7.009 -2.490 1.00 80.25 124 LEU A CA 1
ATOM 963 C C . LEU A 1 124 ? 22.332 6.985 -1.069 1.00 80.25 124 LEU A C 1
ATOM 965 O O . LEU A 1 124 ? 21.860 8.008 -0.585 1.00 80.25 124 LEU A O 1
ATOM 969 N N . ALA A 1 125 ? 22.338 5.828 -0.411 1.00 78.50 125 ALA A N 1
ATOM 970 C CA . ALA A 1 125 ? 21.856 5.673 0.955 1.00 78.50 125 ALA A CA 1
ATOM 971 C C . ALA A 1 125 ? 22.971 5.836 2.004 1.00 78.50 125 ALA A C 1
ATOM 973 O O . ALA A 1 125 ? 22.704 5.725 3.204 1.00 78.50 125 ALA A O 1
ATOM 974 N N . GLN A 1 126 ? 24.206 6.133 1.572 1.00 74.38 126 GLN A N 1
ATOM 975 C CA . GLN A 1 126 ? 25.333 6.422 2.460 1.00 74.38 126 GLN A CA 1
ATOM 976 C C . GLN A 1 126 ? 24.966 7.494 3.494 1.00 74.38 126 GLN A C 1
ATOM 978 O O . GLN A 1 126 ? 24.248 8.451 3.205 1.00 74.38 126 GLN A O 1
ATOM 983 N N . GLY A 1 127 ? 25.440 7.313 4.728 1.00 67.12 127 GLY A N 1
ATOM 984 C CA . GLY A 1 127 ? 25.119 8.227 5.826 1.00 67.12 127 GLY A CA 1
ATOM 985 C C . GLY A 1 127 ? 23.651 8.187 6.268 1.00 67.12 127 GLY A C 1
ATOM 986 O O . GLY A 1 127 ? 23.182 9.152 6.863 1.00 67.12 127 GLY A O 1
ATOM 987 N N . ASN A 1 128 ? 22.928 7.089 5.998 1.00 71.62 128 ASN A N 1
ATOM 988 C CA . ASN A 1 128 ? 21.517 6.907 6.367 1.00 71.62 128 ASN A CA 1
ATOM 989 C C . ASN A 1 128 ? 20.581 7.929 5.689 1.00 71.62 128 ASN A C 1
ATOM 991 O O . ASN A 1 128 ? 19.576 8.348 6.266 1.00 71.62 128 ASN A O 1
ATOM 995 N N . ALA A 1 129 ? 20.932 8.362 4.473 1.00 80.31 129 ALA A N 1
ATOM 996 C CA . ALA A 1 129 ? 20.176 9.359 3.716 1.00 80.31 129 ALA A CA 1
ATOM 997 C C . ALA A 1 129 ? 18.855 8.801 3.154 1.00 80.31 129 ALA A C 1
ATOM 999 O O . ALA A 1 129 ? 17.866 9.525 3.056 1.00 80.31 129 ALA A O 1
ATOM 1000 N N . CYS A 1 130 ? 18.826 7.506 2.819 1.00 84.94 130 CYS A N 1
ATOM 1001 C CA . CYS A 1 130 ? 17.621 6.804 2.387 1.00 84.94 130 CYS A CA 1
ATOM 1002 C C . CYS A 1 130 ? 17.027 6.021 3.563 1.00 84.94 130 CYS A C 1
ATOM 1004 O O . CYS A 1 130 ? 17.709 5.186 4.156 1.00 84.94 130 CYS A O 1
ATOM 1006 N N . LYS A 1 131 ? 15.765 6.291 3.906 1.00 84.12 131 LYS A N 1
ATOM 1007 C CA . LYS A 1 131 ? 15.088 5.728 5.086 1.00 84.12 131 LYS A CA 1
ATOM 1008 C C . LYS A 1 131 ? 13.732 5.145 4.695 1.00 84.12 131 LYS A C 1
ATOM 1010 O O . LYS A 1 131 ? 13.131 5.641 3.742 1.00 84.12 131 LYS A O 1
ATOM 1015 N N . PRO A 1 132 ? 13.214 4.139 5.419 1.00 85.75 132 PRO A N 1
ATOM 1016 C CA . PRO A 1 132 ? 11.824 3.743 5.249 1.00 85.75 132 PRO A CA 1
ATOM 1017 C C . PRO A 1 132 ? 10.907 4.913 5.628 1.00 85.75 132 PRO A C 1
ATOM 1019 O O . PRO A 1 132 ? 11.177 5.634 6.590 1.00 85.75 132 PRO A O 1
ATOM 1022 N N . PHE A 1 133 ? 9.825 5.090 4.885 1.00 89.81 133 PHE A N 1
ATOM 1023 C CA . PHE A 1 133 ? 8.888 6.188 5.030 1.00 89.81 133 PHE A CA 1
ATOM 1024 C C . PHE A 1 133 ? 7.464 5.675 4.861 1.00 89.81 133 PHE A C 1
ATOM 1026 O O . PHE A 1 133 ? 7.025 5.349 3.760 1.00 89.81 133 PHE A O 1
ATOM 1033 N N . GLY A 1 134 ? 6.765 5.567 5.987 1.00 90.69 134 GLY A N 1
ATOM 1034 C CA . GLY A 1 134 ? 5.374 5.153 6.057 1.00 90.69 134 GLY A CA 1
ATOM 1035 C C . GLY A 1 134 ? 4.427 6.344 5.951 1.00 90.69 134 GLY A C 1
ATOM 1036 O O . GLY A 1 134 ? 4.615 7.341 6.650 1.00 90.69 134 GLY A O 1
ATOM 1037 N N . ARG A 1 135 ? 3.382 6.210 5.135 1.00 92.69 135 ARG A N 1
ATOM 1038 C CA . ARG A 1 135 ? 2.278 7.161 4.961 1.00 92.69 135 ARG A CA 1
ATOM 1039 C C . ARG A 1 135 ? 0.962 6.417 5.137 1.00 92.69 135 ARG A C 1
ATOM 1041 O O . ARG A 1 135 ? 0.570 5.645 4.267 1.00 92.69 135 ARG A O 1
ATOM 1048 N N . LEU A 1 136 ? 0.312 6.629 6.275 1.00 96.50 136 LEU A N 1
ATOM 1049 C CA . LEU A 1 136 ? -0.985 6.047 6.605 1.00 96.50 136 LEU A CA 1
ATOM 1050 C C . LEU A 1 136 ? -2.072 7.112 6.456 1.00 96.50 136 LEU A C 1
ATOM 1052 O O . LEU A 1 136 ? -2.010 8.127 7.144 1.00 96.50 136 LEU A O 1
ATOM 1056 N N . ASN A 1 137 ? -3.075 6.862 5.621 1.00 96.44 137 ASN A N 1
ATOM 1057 C CA . ASN A 1 137 ? -4.285 7.676 5.531 1.00 96.44 137 ASN A CA 1
ATOM 1058 C C . ASN A 1 137 ? -5.422 6.998 6.301 1.00 96.44 137 ASN A C 1
ATOM 1060 O O . ASN A 1 137 ? -5.693 5.813 6.106 1.00 96.44 137 ASN A O 1
ATOM 1064 N N . VAL A 1 138 ? -6.085 7.752 7.174 1.00 97.50 138 VAL A N 1
ATOM 1065 C CA . VAL A 1 138 ? -7.213 7.281 7.992 1.00 97.50 138 VAL A CA 1
ATOM 1066 C C . VAL A 1 138 ? -8.335 8.304 7.992 1.00 97.50 138 VAL A C 1
ATOM 1068 O O . VAL A 1 138 ? -8.085 9.494 7.854 1.00 97.50 138 VAL A O 1
ATOM 1071 N N . VAL A 1 139 ? -9.569 7.871 8.206 1.00 97.12 139 VAL A N 1
ATOM 1072 C CA . VAL A 1 139 ? -10.707 8.771 8.433 1.00 97.12 139 VAL A CA 1
ATOM 1073 C C . VAL A 1 139 ? -10.920 8.919 9.937 1.00 97.12 139 VAL A C 1
ATOM 1075 O O . VAL A 1 139 ? -10.919 7.916 10.656 1.00 97.12 139 VAL A O 1
ATOM 1078 N N . ILE A 1 140 ? -11.112 10.151 10.407 1.00 95.56 140 ILE A N 1
ATOM 1079 C CA . ILE A 1 140 ? -11.452 10.474 11.800 1.00 95.56 140 ILE A CA 1
ATOM 1080 C C . ILE A 1 140 ? -12.741 11.291 11.782 1.00 95.56 140 ILE A C 1
ATOM 1082 O O . ILE A 1 140 ? -12.824 12.274 11.051 1.00 95.56 140 ILE A O 1
ATOM 1086 N N . GLY A 1 141 ? -13.721 10.894 12.595 1.00 89.44 141 GLY A N 1
ATOM 1087 C CA . GLY A 1 141 ? -15.053 11.504 12.586 1.00 89.44 141 GLY A CA 1
ATOM 1088 C C . GLY A 1 141 ? -15.887 11.088 11.372 1.00 89.44 141 GLY A C 1
ATOM 1089 O O . GLY A 1 141 ? -15.523 10.155 10.652 1.00 89.44 141 GLY A O 1
ATOM 1090 N N . ASP A 1 142 ? -17.017 11.768 11.170 1.00 85.81 142 ASP A N 1
ATOM 1091 C CA . ASP A 1 142 ? -18.010 11.437 10.136 1.00 85.81 142 ASP A CA 1
ATOM 1092 C C . ASP A 1 142 ? -18.355 12.617 9.203 1.00 85.81 142 ASP A C 1
ATOM 1094 O O . ASP A 1 142 ? -19.187 12.456 8.312 1.00 85.81 142 ASP A O 1
ATOM 1098 N N . ASP A 1 143 ? -17.688 13.767 9.355 1.00 82.88 143 ASP A N 1
ATOM 1099 C CA . ASP A 1 143 ? -18.008 15.003 8.620 1.00 82.88 143 ASP A CA 1
ATOM 1100 C C . ASP A 1 143 ? -17.685 14.923 7.120 1.00 82.88 143 ASP A C 1
ATOM 1102 O O . ASP A 1 143 ? -18.478 15.350 6.282 1.00 82.88 143 ASP A O 1
ATOM 1106 N N . ASP A 1 144 ? -16.526 14.358 6.770 1.00 87.56 144 ASP A N 1
ATOM 1107 C CA . ASP A 1 144 ? -16.117 14.112 5.386 1.00 87.56 144 ASP A CA 1
ATOM 1108 C C . ASP A 1 144 ? -15.715 12.634 5.230 1.00 87.56 144 ASP A C 1
ATOM 1110 O O . ASP A 1 144 ? -14.640 12.225 5.681 1.00 87.56 144 ASP A O 1
ATOM 1114 N N . PRO A 1 145 ? -16.565 11.797 4.608 1.00 85.12 145 PRO A N 1
ATOM 1115 C CA . PRO A 1 145 ? -16.313 10.366 4.488 1.00 85.12 145 PRO A CA 1
ATOM 1116 C C . PRO A 1 145 ? -15.191 10.008 3.502 1.00 85.12 145 PRO A C 1
ATOM 1118 O O . PRO A 1 145 ? -14.768 8.851 3.505 1.00 85.12 145 PRO A O 1
ATOM 1121 N N . LEU A 1 146 ? -14.737 10.946 2.659 1.00 91.50 146 LEU A N 1
ATOM 1122 C CA . LEU A 1 146 ? -13.665 10.737 1.676 1.00 91.50 146 LEU A CA 1
ATOM 1123 C C . LEU A 1 146 ? -12.381 11.507 2.015 1.00 91.50 146 LEU A C 1
ATOM 1125 O O . LEU A 1 146 ? -11.329 11.217 1.443 1.00 91.50 146 LEU A O 1
ATOM 1129 N N . GLY A 1 147 ? -12.454 12.456 2.944 1.00 93.00 147 GLY A N 1
ATOM 1130 C CA . GLY A 1 147 ? -11.300 13.128 3.516 1.00 93.00 147 GLY A CA 1
ATOM 1131 C C . GLY A 1 147 ? -10.535 12.244 4.504 1.00 93.00 147 GLY A C 1
ATOM 1132 O O . GLY A 1 147 ? -11.073 11.330 5.130 1.00 93.00 147 GLY A O 1
ATOM 1133 N N . SER A 1 148 ? -9.236 12.504 4.633 1.00 95.62 148 SER A N 1
ATOM 1134 C CA . SER A 1 148 ? -8.324 11.679 5.424 1.00 95.62 148 SER A CA 1
ATOM 1135 C C . SER A 1 148 ? -7.363 12.497 6.281 1.00 95.62 148 SER A C 1
ATOM 1137 O O . SER A 1 148 ? -6.971 13.608 5.944 1.00 95.62 148 SER A O 1
ATOM 1139 N N . PHE A 1 149 ? -6.938 11.928 7.398 1.00 96.06 149 PHE A N 1
ATOM 1140 C CA . PHE A 1 149 ? -5.797 12.383 8.172 1.00 96.06 149 PHE A CA 1
ATOM 1141 C C . PHE A 1 149 ? -4.589 11.528 7.820 1.00 96.06 149 PHE A C 1
ATOM 1143 O O . PHE A 1 149 ? -4.681 10.298 7.788 1.00 96.06 149 PHE A O 1
ATOM 1150 N N . VAL A 1 150 ? -3.449 12.178 7.590 1.00 94.88 150 VAL A N 1
ATOM 1151 C CA . VAL A 1 150 ? -2.206 11.480 7.260 1.00 94.88 150 VAL A CA 1
ATOM 1152 C C . VAL A 1 150 ? -1.316 11.337 8.493 1.00 94.88 150 VAL A C 1
ATOM 1154 O O . VAL A 1 150 ? -0.979 12.316 9.162 1.00 94.88 150 VAL A O 1
ATOM 1157 N N . PHE A 1 151 ? -0.901 10.109 8.787 1.00 94.44 151 PHE A N 1
ATOM 1158 C CA . PHE A 1 151 ? 0.164 9.797 9.731 1.00 94.44 151 PHE A CA 1
ATOM 1159 C C . PHE A 1 151 ? 1.431 9.421 8.958 1.00 94.44 151 PHE A C 1
ATOM 1161 O O . PHE A 1 151 ? 1.428 8.479 8.162 1.00 94.44 151 PHE A O 1
ATOM 1168 N N . ARG A 1 152 ? 2.520 10.156 9.201 1.00 91.19 152 ARG A N 1
ATOM 1169 C CA . ARG A 1 152 ? 3.829 9.920 8.577 1.00 91.19 152 ARG A CA 1
ATOM 1170 C C . ARG A 1 152 ? 4.828 9.419 9.599 1.00 91.19 152 ARG A C 1
ATOM 1172 O O . ARG A 1 152 ? 4.812 9.848 10.753 1.00 91.19 152 ARG A O 1
ATOM 1179 N N . THR A 1 153 ? 5.678 8.482 9.192 1.00 88.50 153 THR A N 1
ATOM 1180 C CA . THR A 1 153 ? 6.717 7.977 10.083 1.00 88.50 153 THR A CA 1
ATOM 1181 C C . THR A 1 153 ? 7.894 7.362 9.343 1.00 88.50 153 THR A C 1
ATOM 1183 O O . THR A 1 153 ? 7.732 6.540 8.447 1.00 88.50 153 THR A O 1
ATOM 1186 N N . THR A 1 154 ? 9.095 7.674 9.812 1.00 86.12 154 THR A N 1
ATOM 1187 C CA . THR A 1 154 ? 10.335 6.944 9.490 1.00 86.12 154 THR A CA 1
ATOM 1188 C C . THR A 1 154 ? 10.638 5.791 10.463 1.00 86.12 154 THR A C 1
ATOM 1190 O O . THR A 1 154 ? 11.670 5.121 10.386 1.00 86.12 154 THR A O 1
ATOM 1193 N N . GLY A 1 155 ? 9.757 5.542 11.439 1.00 83.25 155 GLY A N 1
ATOM 1194 C CA . GLY A 1 155 ? 9.990 4.585 12.516 1.00 83.25 155 GLY A CA 1
ATOM 1195 C C . GLY A 1 155 ? 9.695 3.136 12.127 1.00 83.25 155 GLY A C 1
ATOM 1196 O O . GLY A 1 155 ? 8.532 2.745 12.053 1.00 83.25 155 GLY A O 1
ATOM 1197 N N . TYR A 1 156 ? 10.735 2.298 12.041 1.00 83.19 156 TYR A N 1
ATOM 1198 C CA . TYR A 1 156 ? 10.622 0.857 11.750 1.00 83.19 156 TYR A CA 1
ATOM 1199 C C . TYR A 1 156 ? 9.560 0.112 12.577 1.00 83.19 156 TYR A C 1
ATOM 1201 O O . TYR A 1 156 ? 8.860 -0.750 12.051 1.00 83.19 156 TYR A O 1
ATOM 1209 N N . ASN A 1 157 ? 9.423 0.423 13.873 1.00 85.56 157 ASN A N 1
ATOM 1210 C CA . ASN A 1 157 ? 8.441 -0.247 14.734 1.00 85.56 157 ASN A CA 1
ATOM 1211 C C . ASN A 1 157 ? 6.998 0.088 14.347 1.00 85.56 157 ASN A C 1
ATOM 1213 O O . ASN A 1 157 ? 6.174 -0.822 14.318 1.00 85.56 157 ASN A O 1
ATOM 1217 N N . SER A 1 158 ? 6.703 1.352 14.033 1.00 90.00 158 SER A N 1
ATOM 1218 C CA . SER A 1 158 ? 5.377 1.758 13.559 1.00 90.00 158 SER A CA 1
ATOM 1219 C C . SER A 1 158 ? 5.100 1.137 12.193 1.00 90.00 158 SER A C 1
ATOM 1221 O O . SER A 1 158 ? 4.079 0.485 12.029 1.00 90.00 158 SER A O 1
ATOM 1223 N N . ILE A 1 159 ? 6.045 1.246 11.248 1.00 89.38 159 ILE A N 1
ATOM 1224 C CA . ILE A 1 159 ? 5.874 0.733 9.880 1.00 89.38 159 ILE A CA 1
ATOM 1225 C C . ILE A 1 159 ? 5.576 -0.766 9.880 1.00 89.38 159 ILE A C 1
ATOM 1227 O O . ILE A 1 159 ? 4.557 -1.197 9.348 1.00 89.38 159 ILE A O 1
ATOM 1231 N N . ARG A 1 160 ? 6.423 -1.562 10.542 1.00 87.94 160 ARG A N 1
ATOM 1232 C CA . ARG A 1 160 ? 6.250 -3.018 10.614 1.00 87.94 160 ARG A CA 1
ATOM 1233 C C . ARG A 1 160 ? 4.929 -3.405 11.277 1.00 87.94 160 ARG A C 1
ATOM 1235 O O . ARG A 1 160 ? 4.271 -4.335 10.825 1.00 87.94 160 ARG A O 1
ATOM 1242 N N . THR A 1 161 ? 4.566 -2.720 12.363 1.00 92.38 161 THR A N 1
ATOM 1243 C CA . THR A 1 161 ? 3.344 -3.036 13.112 1.00 92.38 161 THR A CA 1
ATOM 1244 C C . THR A 1 161 ? 2.106 -2.707 12.289 1.00 92.38 161 THR A C 1
ATOM 1246 O O . THR A 1 161 ? 1.229 -3.557 12.167 1.00 92.38 161 THR A O 1
ATOM 1249 N N . LEU A 1 162 ? 2.048 -1.516 11.690 1.00 97.12 162 LEU A N 1
ATOM 1250 C CA . LEU A 1 162 ? 0.907 -1.077 10.890 1.00 97.12 162 LEU A CA 1
ATOM 1251 C C . LEU A 1 162 ? 0.722 -1.957 9.654 1.00 97.12 162 LEU A C 1
ATOM 1253 O O . LEU A 1 162 ? -0.378 -2.464 9.457 1.00 97.12 162 LEU A O 1
ATOM 1257 N N . ALA A 1 163 ? 1.790 -2.221 8.894 1.00 91.12 163 ALA A N 1
ATOM 1258 C CA . ALA A 1 163 ? 1.725 -3.103 7.728 1.00 91.12 163 ALA A CA 1
ATOM 1259 C C . ALA A 1 163 ? 1.173 -4.488 8.104 1.00 91.12 163 ALA A C 1
ATOM 1261 O O . ALA A 1 163 ? 0.158 -4.924 7.564 1.00 91.12 163 ALA A O 1
ATOM 1262 N N . ALA A 1 164 ? 1.775 -5.151 9.100 1.00 90.81 164 ALA A N 1
ATOM 1263 C CA . ALA A 1 164 ? 1.334 -6.479 9.525 1.00 90.81 164 ALA A CA 1
ATOM 1264 C C . ALA A 1 164 ? -0.128 -6.482 10.002 1.00 90.81 164 ALA A C 1
ATOM 1266 O O . ALA A 1 164 ? -0.910 -7.348 9.616 1.00 90.81 164 ALA A O 1
ATOM 1267 N N . ARG A 1 165 ? -0.518 -5.498 10.823 1.00 97.44 165 ARG A N 1
ATOM 1268 C CA . ARG A 1 165 ? -1.885 -5.395 11.341 1.00 97.44 165 ARG A CA 1
ATOM 1269 C C . ARG A 1 165 ? -2.909 -5.195 10.236 1.00 97.44 165 ARG A C 1
ATOM 1271 O O . ARG A 1 165 ? -3.937 -5.856 10.284 1.00 97.44 165 ARG A O 1
ATOM 1278 N N . LEU A 1 166 ? -2.646 -4.324 9.264 1.00 97.81 166 LEU A N 1
ATOM 1279 C CA . LEU A 1 166 ? -3.584 -4.059 8.174 1.00 97.81 166 LEU A CA 1
ATOM 1280 C C . LEU A 1 166 ? -3.821 -5.313 7.327 1.00 97.81 166 LEU A C 1
ATOM 1282 O O . LEU A 1 166 ? -4.976 -5.672 7.108 1.00 97.81 166 LEU A O 1
ATOM 1286 N N . HIS A 1 167 ? -2.761 -6.037 6.950 1.00 95.19 167 HIS A N 1
ATOM 1287 C CA . HIS A 1 167 ? -2.906 -7.305 6.226 1.00 95.19 167 HIS A CA 1
ATOM 1288 C C . HIS A 1 167 ? -3.652 -8.366 7.045 1.00 95.19 167 HIS A C 1
ATOM 1290 O O . HIS A 1 167 ? -4.529 -9.050 6.520 1.00 95.19 167 HIS A O 1
ATOM 1296 N N . TYR A 1 168 ? -3.356 -8.499 8.341 1.00 96.88 168 TYR A N 1
ATOM 1297 C CA . TYR A 1 168 ? -4.047 -9.474 9.188 1.00 96.88 168 TYR A CA 1
ATOM 1298 C C . TYR A 1 168 ? -5.522 -9.120 9.386 1.00 96.88 168 TYR A C 1
ATOM 1300 O O . TYR A 1 168 ? -6.372 -9.998 9.288 1.00 96.88 168 TYR A O 1
ATOM 1308 N N . LEU A 1 169 ? -5.836 -7.844 9.624 1.00 97.88 169 LEU A N 1
ATOM 1309 C CA . LEU A 1 169 ? -7.205 -7.353 9.776 1.00 97.88 169 LEU A CA 1
ATOM 1310 C C . LEU A 1 169 ? -8.008 -7.514 8.476 1.00 97.88 169 LEU A C 1
ATOM 1312 O O . LEU A 1 169 ? -9.162 -7.936 8.528 1.00 97.88 169 LEU A O 1
ATOM 1316 N N . GLN A 1 170 ? -7.406 -7.257 7.310 1.00 97.88 170 GLN A N 1
ATOM 1317 C CA . GLN A 1 170 ? -8.030 -7.544 6.014 1.00 97.88 170 GLN A CA 1
ATOM 1318 C C . GLN A 1 170 ? -8.353 -9.038 5.873 1.00 97.88 170 GLN A C 1
ATOM 1320 O O . GLN A 1 170 ? -9.483 -9.397 5.539 1.00 97.88 170 GLN A O 1
ATOM 1325 N N . ALA A 1 171 ? -7.384 -9.909 6.170 1.00 95.88 171 ALA A N 1
ATOM 1326 C CA . ALA A 1 171 ? -7.541 -11.351 6.017 1.00 95.88 171 ALA A CA 1
ATOM 1327 C C . ALA A 1 171 ? -8.658 -11.909 6.912 1.00 95.88 171 ALA A C 1
ATOM 1329 O O . ALA A 1 171 ? -9.547 -12.607 6.428 1.00 95.88 171 ALA A O 1
ATOM 1330 N N . ILE A 1 172 ? -8.659 -11.570 8.205 1.00 96.12 172 ILE A N 1
ATOM 1331 C CA . ILE A 1 172 ? -9.661 -12.098 9.147 1.00 96.12 172 ILE A CA 1
ATOM 1332 C C . ILE A 1 172 ? -11.051 -11.486 8.947 1.00 96.12 172 ILE A C 1
ATOM 1334 O O . ILE A 1 172 ? -12.043 -12.108 9.310 1.00 96.12 172 ILE A O 1
ATOM 1338 N N . SER A 1 173 ? -11.139 -10.285 8.365 1.00 96.50 173 SER A N 1
ATOM 1339 C CA . SER A 1 173 ? -12.425 -9.648 8.055 1.00 96.50 173 SER A CA 1
ATOM 1340 C C . SER A 1 173 ? -13.057 -10.122 6.753 1.00 96.50 173 SER A C 1
ATOM 1342 O O . SER A 1 173 ? -14.209 -9.777 6.475 1.00 96.50 173 SER A O 1
ATOM 1344 N N . GLY A 1 174 ? -12.342 -10.938 5.973 1.00 94.50 174 GLY A N 1
ATOM 1345 C CA . GLY A 1 174 ? -12.788 -11.378 4.657 1.00 94.50 174 GLY A CA 1
ATOM 1346 C C . GLY A 1 174 ? -12.886 -10.210 3.681 1.00 94.50 174 GLY A C 1
ATOM 1347 O O . GLY A 1 174 ? -13.917 -10.062 3.035 1.00 94.50 174 GLY A O 1
ATOM 1348 N N . ASP A 1 175 ? -11.830 -9.391 3.622 1.00 95.38 175 ASP A N 1
ATOM 1349 C CA . ASP A 1 175 ? -11.713 -8.211 2.754 1.00 95.38 175 ASP A CA 1
ATOM 1350 C C . ASP A 1 175 ? -12.694 -7.072 3.095 1.00 95.38 175 ASP A C 1
ATOM 1352 O O . ASP A 1 175 ? -13.194 -6.382 2.216 1.00 95.38 175 ASP A O 1
ATOM 1356 N N . ARG A 1 176 ? -12.966 -6.850 4.391 1.00 97.69 176 ARG A N 1
ATOM 1357 C CA . ARG A 1 176 ? -13.832 -5.759 4.896 1.00 97.69 176 ARG A CA 1
ATOM 1358 C C . ARG A 1 176 ? -13.065 -4.730 5.722 1.00 97.69 176 ARG A C 1
ATOM 1360 O O . ARG A 1 176 ? -13.604 -4.156 6.672 1.00 97.69 176 ARG A O 1
ATOM 1367 N N . LEU A 1 177 ? -11.794 -4.505 5.398 1.00 97.94 177 LEU A N 1
ATOM 1368 C CA . LEU A 1 177 ? -10.908 -3.647 6.186 1.00 97.94 177 LEU A CA 1
ATOM 1369 C C . LEU A 1 177 ? -11.465 -2.213 6.347 1.00 97.94 177 LEU A C 1
ATOM 1371 O O . LEU A 1 177 ? -11.409 -1.673 7.452 1.00 97.94 177 LEU A O 1
ATOM 1375 N N . ALA A 1 178 ? -12.094 -1.638 5.315 1.00 97.50 178 ALA A N 1
ATOM 1376 C CA . ALA A 1 178 ? -12.730 -0.312 5.361 1.00 97.50 178 ALA A CA 1
ATOM 1377 C C . ALA A 1 178 ? -13.998 -0.240 6.238 1.00 97.50 178 ALA A C 1
ATOM 1379 O O . ALA A 1 178 ? -14.506 0.849 6.529 1.00 97.50 178 ALA A O 1
ATOM 1380 N N . CYS A 1 179 ? -14.540 -1.393 6.640 1.00 97.50 179 CYS A N 1
ATOM 1381 C CA . CYS A 1 179 ? -15.730 -1.494 7.484 1.00 97.50 179 CYS A CA 1
ATOM 1382 C C . CYS A 1 179 ? -15.398 -1.835 8.944 1.00 97.50 179 CYS A C 1
ATOM 1384 O O . CYS A 1 179 ? -16.287 -1.793 9.794 1.00 97.50 179 CYS A O 1
ATOM 1386 N N . LEU A 1 180 ? -14.141 -2.160 9.263 1.00 98.06 180 LEU A N 1
ATOM 1387 C CA . LEU A 1 180 ? -13.754 -2.505 10.628 1.00 98.06 180 LEU A CA 1
ATOM 1388 C C . LEU A 1 180 ? -13.777 -1.275 11.558 1.00 98.06 180 LEU A C 1
ATOM 1390 O O . LEU A 1 180 ? -13.236 -0.219 11.210 1.00 98.06 180 LEU A O 1
ATOM 1394 N N . PRO A 1 181 ? -14.327 -1.403 12.781 1.00 97.38 181 PRO A N 1
ATOM 1395 C CA . PRO A 1 181 ? -14.228 -0.371 13.805 1.00 97.38 181 PRO A CA 1
ATOM 1396 C C . PRO A 1 181 ? -12.830 -0.402 14.437 1.00 97.38 181 PRO A C 1
ATOM 1398 O O . PRO A 1 181 ? -12.565 -1.163 15.371 1.00 97.38 181 PRO A O 1
ATOM 1401 N N . LEU A 1 182 ? -11.929 0.437 13.927 1.00 98.25 182 LEU A N 1
ATOM 1402 C CA . LEU A 1 182 ? -10.521 0.467 14.330 1.00 98.25 182 LEU A CA 1
ATOM 1403 C C . LEU A 1 182 ? -10.177 1.702 15.174 1.00 98.25 182 LEU A C 1
ATOM 1405 O O . LEU A 1 182 ? -10.924 2.683 15.230 1.00 98.25 182 LEU A O 1
ATOM 1409 N N . GLU A 1 183 ? -9.025 1.647 15.831 1.00 97.75 183 GLU A N 1
ATOM 1410 C CA . GLU A 1 183 ? -8.371 2.783 16.475 1.00 97.75 183 GLU A CA 1
ATOM 1411 C C . GLU A 1 183 ? -6.845 2.701 16.334 1.00 97.75 183 GLU A C 1
ATOM 1413 O O . GLU A 1 183 ? -6.258 1.614 16.346 1.00 97.75 183 GLU A O 1
ATOM 1418 N N . LEU A 1 184 ? -6.196 3.861 16.210 1.00 98.00 184 LEU A N 1
ATOM 1419 C CA . LEU A 1 184 ? -4.749 3.981 16.357 1.00 98.00 184 LEU A CA 1
ATOM 1420 C C . LEU A 1 184 ? -4.409 4.046 17.837 1.00 98.00 184 LEU A C 1
ATOM 1422 O O . LEU A 1 184 ? -4.985 4.853 18.559 1.00 98.00 184 LEU A O 1
ATOM 1426 N N . ARG A 1 185 ? -3.432 3.254 18.277 1.00 95.56 185 ARG A N 1
ATOM 1427 C CA . ARG A 1 185 ? -2.932 3.259 19.654 1.00 95.56 185 ARG A CA 1
ATOM 1428 C C . ARG A 1 185 ? -1.454 3.564 19.705 1.00 95.56 185 ARG A C 1
ATOM 1430 O O . ARG A 1 185 ? -0.657 2.962 18.985 1.00 95.56 185 ARG A O 1
ATOM 1437 N N . LEU A 1 186 ? -1.075 4.424 20.642 1.00 93.31 186 LEU A N 1
ATOM 1438 C CA . LEU A 1 186 ? 0.323 4.626 20.977 1.00 93.31 186 LEU A CA 1
ATOM 1439 C C . LEU A 1 186 ? 0.796 3.538 21.948 1.00 93.31 186 LEU A C 1
ATOM 1441 O O . LEU A 1 186 ? 0.237 3.350 23.029 1.00 93.31 186 LEU A O 1
ATOM 1445 N N . ARG A 1 187 ? 1.850 2.815 21.571 1.00 90.88 187 ARG A N 1
ATOM 1446 C CA . ARG A 1 187 ? 2.459 1.743 22.365 1.00 90.88 187 ARG A CA 1
ATOM 1447 C C . ARG A 1 187 ? 3.863 2.146 22.795 1.00 90.88 187 ARG A C 1
ATOM 1449 O O . ARG A 1 187 ? 4.629 2.650 21.982 1.00 90.88 187 ARG A O 1
ATOM 1456 N N . GLY A 1 188 ? 4.214 1.884 24.052 1.00 85.50 188 GLY A N 1
ATOM 1457 C CA . GLY A 1 188 ? 5.571 2.059 24.573 1.00 85.50 188 GLY A CA 1
ATOM 1458 C C . GLY A 1 188 ? 6.346 0.741 24.593 1.00 85.50 188 GLY A C 1
ATOM 1459 O O . GLY A 1 188 ? 5.793 -0.304 24.932 1.00 85.50 188 GLY A O 1
ATOM 1460 N N . LYS A 1 189 ? 7.635 0.781 24.254 1.00 80.56 189 LYS A N 1
ATOM 1461 C CA . LYS A 1 189 ? 8.583 -0.326 24.448 1.00 80.56 189 LYS A CA 1
ATOM 1462 C C . LYS A 1 189 ? 9.928 0.220 24.923 1.00 80.56 189 LYS A C 1
ATOM 1464 O O . LYS A 1 189 ? 10.386 1.241 24.423 1.00 80.56 189 LYS A O 1
ATOM 1469 N N . SER A 1 190 ? 10.593 -0.480 25.836 1.00 72.44 190 SER A N 1
ATOM 1470 C CA . SER A 1 190 ? 12.004 -0.246 26.162 1.00 72.44 190 SER A CA 1
ATOM 1471 C C . SER A 1 190 ? 12.885 -1.256 25.420 1.00 72.44 190 SER A C 1
ATOM 1473 O O . SER A 1 190 ? 12.509 -2.412 25.210 1.00 72.44 190 SER A O 1
ATOM 1475 N N . THR A 1 191 ? 14.061 -0.826 24.967 1.00 61.81 191 THR A N 1
ATOM 1476 C CA . THR A 1 191 ? 15.047 -1.713 24.331 1.00 61.81 191 THR A CA 1
ATOM 1477 C C . THR A 1 191 ? 16.415 -1.494 24.964 1.00 61.81 191 THR A C 1
ATOM 1479 O O . THR A 1 191 ? 16.688 -0.417 25.488 1.00 61.81 191 THR A O 1
ATOM 1482 N N . ARG A 1 192 ? 17.313 -2.490 24.903 1.00 59.34 192 ARG A N 1
ATOM 1483 C CA . ARG A 1 192 ? 18.699 -2.306 25.381 1.00 59.34 192 ARG A CA 1
ATOM 1484 C C . ARG A 1 192 ? 19.415 -1.164 24.645 1.00 59.34 192 ARG A C 1
ATOM 1486 O O . ARG A 1 192 ? 20.186 -0.446 25.263 1.00 59.34 192 ARG A O 1
ATOM 1493 N N . GLN A 1 193 ? 19.095 -0.958 23.365 1.00 59.47 193 GLN A N 1
ATOM 1494 C CA . GLN A 1 193 ? 19.612 0.148 22.550 1.00 59.47 193 GLN A CA 1
ATOM 1495 C C . GLN A 1 193 ? 19.066 1.526 22.959 1.00 59.47 193 GLN A C 1
ATOM 1497 O O . GLN A 1 193 ? 19.668 2.533 22.615 1.00 59.47 193 GLN A O 1
ATOM 1502 N N . SER A 1 194 ? 17.951 1.597 23.697 1.00 57.00 194 SER A N 1
ATOM 1503 C CA . SER A 1 194 ? 17.384 2.868 24.166 1.00 57.00 194 SER A CA 1
ATOM 1504 C C . SER A 1 194 ? 17.864 3.281 25.555 1.00 57.00 194 SER A C 1
ATOM 1506 O O . SER A 1 194 ? 17.343 4.247 26.102 1.00 57.00 194 SER A O 1
ATOM 1508 N N . HIS A 1 195 ? 18.818 2.551 26.151 1.00 64.44 195 HIS A N 1
ATOM 1509 C CA . HIS A 1 195 ? 19.336 2.806 27.503 1.00 64.44 195 HIS A CA 1
ATOM 1510 C C . HIS A 1 195 ? 18.230 2.979 28.567 1.00 64.44 195 HIS A C 1
ATOM 1512 O O . HIS A 1 195 ? 18.374 3.741 29.515 1.00 64.44 195 HIS A O 1
ATOM 1518 N N . GLY A 1 196 ? 17.102 2.278 28.400 1.00 61.16 196 GLY A N 1
ATOM 1519 C CA . GLY A 1 196 ? 15.954 2.360 29.309 1.00 61.16 196 GLY A CA 1
ATOM 1520 C C . GLY A 1 196 ? 14.948 3.476 29.000 1.00 61.16 196 GLY A C 1
ATOM 1521 O O . GLY A 1 196 ? 13.872 3.475 29.592 1.00 61.16 196 GLY A O 1
ATOM 1522 N N . ALA A 1 197 ? 15.218 4.369 28.039 1.00 64.00 197 ALA A N 1
ATOM 1523 C CA . ALA A 1 197 ? 14.241 5.361 27.597 1.00 64.00 197 ALA A CA 1
ATOM 1524 C C . ALA A 1 197 ? 13.068 4.685 26.851 1.00 64.00 197 ALA A C 1
ATOM 1526 O O . ALA A 1 197 ? 13.305 3.794 26.016 1.00 64.00 197 ALA A O 1
ATOM 1527 N N . PRO A 1 198 ? 11.809 5.075 27.130 1.00 70.69 198 PRO A N 1
ATOM 1528 C CA . PRO A 1 198 ? 10.643 4.529 26.447 1.00 70.69 198 PRO A CA 1
ATOM 1529 C C . PRO A 1 198 ? 10.606 4.991 24.984 1.00 70.69 198 PRO A C 1
ATOM 1531 O O . PRO A 1 198 ? 10.682 6.179 24.686 1.00 70.69 198 PRO A O 1
ATOM 1534 N N . ILE A 1 199 ? 10.465 4.039 24.060 1.00 78.06 199 ILE A N 1
ATOM 1535 C CA . ILE A 1 199 ? 10.227 4.298 22.638 1.00 78.06 199 ILE A CA 1
ATOM 1536 C C . ILE A 1 199 ? 8.744 4.098 22.359 1.00 78.06 199 ILE A C 1
ATOM 1538 O O . ILE A 1 199 ? 8.213 3.004 22.567 1.00 78.06 199 ILE A O 1
ATOM 1542 N N . PHE A 1 200 ? 8.104 5.130 21.818 1.00 87.19 200 PHE A N 1
ATOM 1543 C CA . PHE A 1 200 ? 6.720 5.059 21.369 1.00 87.19 200 PHE A CA 1
ATOM 1544 C C . PHE A 1 200 ? 6.620 4.711 19.879 1.00 87.19 200 PHE A C 1
ATOM 1546 O O . PHE A 1 200 ? 7.436 5.151 19.060 1.00 87.19 200 PHE A O 1
ATOM 1553 N N . TYR A 1 201 ? 5.631 3.888 19.537 1.00 90.75 201 TYR A N 1
ATOM 1554 C CA . TYR A 1 201 ? 5.272 3.520 18.168 1.00 90.75 201 TYR A CA 1
ATOM 1555 C C . TYR A 1 201 ? 3.753 3.408 18.023 1.00 90.75 201 TYR A C 1
ATOM 1557 O O . TYR A 1 201 ? 3.039 3.258 19.016 1.00 90.75 201 TYR A O 1
ATOM 1565 N N . VAL A 1 202 ? 3.269 3.490 16.785 1.00 94.75 202 VAL A N 1
ATOM 1566 C CA . VAL A 1 202 ? 1.837 3.428 16.471 1.00 94.75 202 VAL A CA 1
ATOM 1567 C C . VAL A 1 202 ? 1.450 2.001 16.093 1.00 94.75 202 VAL A C 1
ATOM 1569 O O . VAL A 1 202 ? 2.129 1.352 15.299 1.00 94.75 202 VAL A O 1
ATOM 1572 N N . ASP A 1 203 ? 0.366 1.527 16.693 1.00 96.50 203 ASP A N 1
ATOM 1573 C CA . ASP A 1 203 ? -0.306 0.252 16.436 1.00 96.50 203 ASP A CA 1
ATOM 1574 C C . ASP A 1 203 ? -1.740 0.544 15.975 1.00 96.50 203 ASP A C 1
ATOM 1576 O O . ASP A 1 203 ? -2.278 1.617 16.258 1.00 96.50 203 ASP A O 1
ATOM 1580 N N . ILE A 1 204 ? -2.365 -0.408 15.289 1.00 97.88 204 ILE A N 1
ATOM 1581 C CA . ILE A 1 204 ? -3.773 -0.334 14.892 1.00 97.88 204 ILE A CA 1
ATOM 1582 C C . ILE A 1 204 ? -4.497 -1.566 15.424 1.00 97.88 204 ILE A C 1
ATOM 1584 O O . ILE A 1 204 ? -4.064 -2.705 15.225 1.00 97.88 204 ILE A O 1
ATOM 1588 N N . THR A 1 205 ? -5.588 -1.336 16.148 1.00 97.06 205 THR A N 1
ATOM 1589 C CA . THR A 1 205 ? -6.385 -2.393 16.781 1.00 97.06 205 THR A CA 1
ATOM 1590 C C . THR A 1 205 ? -7.870 -2.157 16.554 1.00 97.06 205 THR A C 1
ATOM 1592 O O . THR A 1 205 ? -8.270 -1.073 16.137 1.00 97.06 205 THR A O 1
ATOM 1595 N N . VAL A 1 206 ? -8.702 -3.154 16.864 1.00 97.00 206 VAL A N 1
ATOM 1596 C CA . VAL A 1 206 ? -10.141 -2.917 17.053 1.00 97.00 206 VAL A CA 1
ATOM 1597 C C . VAL A 1 206 ? -10.357 -1.907 18.184 1.00 97.00 206 VAL A C 1
ATOM 1599 O O . VAL A 1 206 ? -9.511 -1.796 19.084 1.00 97.00 206 VAL A O 1
ATOM 1602 N N . ARG A 1 207 ? -11.458 -1.151 18.118 1.00 94.62 207 ARG A N 1
ATOM 1603 C CA . ARG A 1 207 ? -11.778 -0.129 19.124 1.00 94.62 207 ARG A CA 1
ATOM 1604 C C . ARG A 1 207 ? -11.830 -0.710 20.534 1.00 94.62 207 ARG A C 1
ATOM 1606 O O . ARG A 1 207 ? -12.243 -1.850 20.747 1.00 94.62 207 ARG A O 1
ATOM 1613 N N . SER A 1 208 ? -11.417 0.100 21.504 1.00 90.25 208 SER A N 1
ATOM 1614 C CA . SER A 1 208 ? -11.498 -0.244 22.924 1.00 90.25 208 SER A CA 1
ATOM 1615 C C . SER A 1 208 ? -12.917 -0.669 23.304 1.00 90.25 208 SER A C 1
ATOM 1617 O O . SER A 1 208 ? -13.879 0.017 22.975 1.00 90.25 208 SER A O 1
ATOM 1619 N N . GLY A 1 209 ? -13.040 -1.794 24.012 1.00 89.44 209 GLY A N 1
ATOM 1620 C CA . GLY A 1 209 ? -14.331 -2.319 24.464 1.00 89.44 209 GLY A CA 1
ATOM 1621 C C . GLY A 1 209 ? -15.053 -3.234 23.470 1.00 89.44 209 GLY A C 1
ATOM 1622 O O . GLY A 1 209 ? -16.067 -3.806 23.851 1.00 89.44 209 GLY A O 1
ATOM 1623 N N . LEU A 1 210 ? -14.535 -3.429 22.249 1.00 92.31 210 LEU A N 1
ATOM 1624 C CA . LEU A 1 210 ? -15.070 -4.406 21.293 1.00 92.31 210 LEU A CA 1
ATOM 1625 C C . LEU A 1 210 ? -14.200 -5.664 21.227 1.00 92.31 210 LEU A C 1
ATOM 1627 O O . LEU A 1 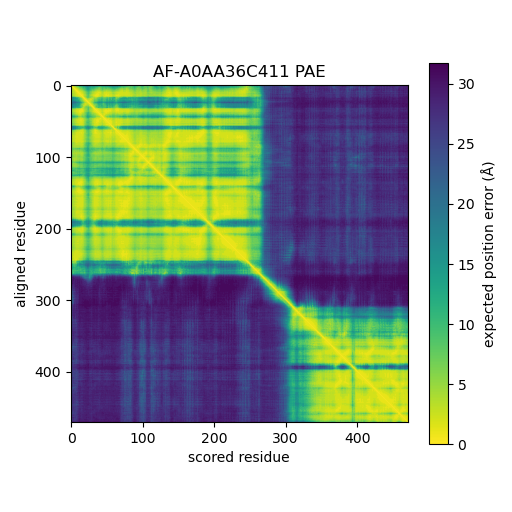210 ? -12.976 -5.585 21.081 1.00 92.31 210 LEU A O 1
ATOM 1631 N N . GLY A 1 211 ? -14.845 -6.832 21.293 1.00 95.38 211 GLY A N 1
ATOM 1632 C CA . GLY A 1 211 ? -14.221 -8.100 20.933 1.00 95.38 211 GLY A CA 1
ATOM 1633 C C . GLY A 1 211 ? -13.934 -8.169 19.431 1.00 95.38 211 GLY A C 1
ATOM 1634 O O . GLY A 1 211 ? -14.548 -7.464 18.630 1.00 95.38 211 GLY A O 1
ATOM 1635 N N . MET A 1 212 ? -12.998 -9.034 19.026 1.00 96.19 212 MET A N 1
ATOM 1636 C CA . MET A 1 212 ? -12.713 -9.233 17.599 1.00 96.19 212 MET A CA 1
ATOM 1637 C C . MET A 1 212 ? -13.952 -9.753 16.855 1.00 96.19 212 MET A C 1
ATOM 1639 O O . MET A 1 212 ? -14.263 -9.269 15.775 1.00 96.19 212 MET A O 1
ATOM 1643 N N . GLU A 1 213 ? -14.680 -10.699 17.445 1.00 97.19 213 GLU A N 1
ATOM 1644 C CA . GLU A 1 213 ? -15.901 -11.274 16.864 1.00 97.19 213 GLU A CA 1
ATOM 1645 C C . GLU A 1 213 ? -16.991 -10.210 16.675 1.00 97.19 213 GLU A C 1
ATOM 1647 O O . GLU A 1 213 ? -17.547 -10.092 15.583 1.00 97.19 213 GLU A O 1
ATOM 1652 N N . ASP A 1 214 ? -17.215 -9.357 17.679 1.00 97.69 214 ASP A N 1
ATOM 1653 C CA . ASP A 1 214 ? -18.159 -8.237 17.583 1.00 97.69 214 ASP A CA 1
ATOM 1654 C C . ASP A 1 214 ? -17.747 -7.232 16.502 1.00 97.69 214 ASP A C 1
ATOM 1656 O O . ASP A 1 214 ? -18.585 -6.744 15.745 1.00 97.69 214 ASP A O 1
ATOM 1660 N N . ALA A 1 215 ? -16.447 -6.942 16.385 1.00 97.62 215 ALA A N 1
ATOM 1661 C CA . ALA A 1 215 ? -15.925 -6.060 15.346 1.00 97.62 215 ALA A CA 1
ATOM 1662 C C . ALA A 1 215 ? -16.153 -6.632 13.936 1.00 97.62 215 ALA A C 1
ATOM 1664 O O . ALA A 1 215 ? -16.469 -5.879 13.014 1.00 97.62 215 ALA A O 1
ATOM 1665 N N . LEU A 1 216 ? -16.036 -7.953 13.768 1.00 98.19 216 LEU A N 1
ATOM 1666 C CA . LEU A 1 216 ? -16.326 -8.643 12.508 1.00 98.19 216 LEU A CA 1
ATOM 1667 C C . LEU A 1 216 ? -17.821 -8.609 12.169 1.00 98.19 216 LEU A C 1
ATOM 1669 O O . LEU A 1 216 ? -18.180 -8.343 11.021 1.00 98.19 216 LEU A O 1
ATOM 1673 N N . ILE A 1 217 ? -18.691 -8.824 13.161 1.00 98.06 217 ILE A N 1
ATOM 1674 C CA . ILE A 1 217 ? -20.147 -8.708 12.998 1.00 98.06 217 ILE A CA 1
ATOM 1675 C C . ILE A 1 217 ? -20.518 -7.274 12.602 1.00 98.06 217 ILE A C 1
ATOM 1677 O O . ILE A 1 217 ? -21.239 -7.074 11.625 1.00 98.06 217 ILE A O 1
ATOM 1681 N N . ALA A 1 218 ? -19.974 -6.275 13.301 1.00 97.56 218 ALA A N 1
ATOM 1682 C CA . ALA A 1 218 ? -20.202 -4.867 12.997 1.00 97.56 218 ALA A CA 1
ATOM 1683 C C . ALA A 1 218 ? -19.723 -4.495 11.584 1.00 97.56 218 ALA A C 1
ATOM 1685 O O . ALA A 1 218 ? -20.435 -3.801 10.859 1.00 97.56 218 ALA A O 1
ATOM 1686 N N . ALA A 1 219 ? -18.556 -4.991 11.162 1.00 98.00 219 ALA A N 1
ATOM 1687 C CA . ALA A 1 219 ? -18.037 -4.756 9.816 1.00 98.00 219 ALA A CA 1
ATOM 1688 C C . ALA A 1 219 ? -18.932 -5.367 8.732 1.00 98.00 219 ALA A C 1
ATOM 1690 O O . ALA A 1 219 ? -19.179 -4.724 7.713 1.00 98.00 219 ALA A O 1
ATOM 1691 N N . LYS A 1 220 ? -19.453 -6.578 8.960 1.00 98.12 220 LYS A N 1
ATOM 1692 C CA . LYS A 1 220 ? -20.407 -7.221 8.050 1.00 98.12 220 LYS A CA 1
ATOM 1693 C C . LYS A 1 220 ? -21.714 -6.427 7.954 1.00 98.12 220 LYS A C 1
ATOM 1695 O O . LYS A 1 220 ? -22.165 -6.133 6.853 1.00 98.12 220 LYS A O 1
ATOM 1700 N N . GLN A 1 221 ? -22.276 -6.016 9.091 1.00 98.12 221 GLN A N 1
ATOM 1701 C CA . GLN A 1 221 ? -23.502 -5.214 9.122 1.00 98.12 221 GLN A CA 1
ATOM 1702 C C . GLN A 1 221 ? -23.323 -3.866 8.407 1.00 98.12 221 GLN A C 1
ATOM 1704 O O . GLN A 1 221 ? -24.215 -3.407 7.688 1.00 98.12 221 GLN A O 1
ATOM 1709 N N . LEU A 1 222 ? -22.166 -3.222 8.590 1.00 96.88 222 LEU A N 1
ATOM 1710 C CA . LEU A 1 222 ? -21.846 -1.962 7.926 1.00 96.88 222 LEU A CA 1
ATOM 1711 C C . LEU A 1 222 ? -21.680 -2.143 6.414 1.00 96.88 222 LEU A C 1
ATOM 1713 O O . LEU A 1 222 ? -22.173 -1.307 5.659 1.00 96.88 222 LEU A O 1
ATOM 1717 N N . GLU A 1 223 ? -21.028 -3.220 5.968 1.00 97.38 223 GLU A N 1
ATOM 1718 C CA . GLU A 1 223 ? -20.927 -3.564 4.546 1.00 97.38 223 GLU A CA 1
ATOM 1719 C C . GLU A 1 223 ? -22.318 -3.738 3.922 1.00 97.38 223 GLU A C 1
ATOM 1721 O O . GLU A 1 223 ? -22.608 -3.097 2.915 1.00 97.38 223 GLU A O 1
ATOM 1726 N N . GLU A 1 224 ? -23.195 -4.536 4.536 1.00 97.81 224 GLU A N 1
ATOM 1727 C CA . GLU A 1 224 ? -24.563 -4.766 4.047 1.00 97.81 224 GLU A CA 1
ATOM 1728 C C . GLU A 1 224 ? -25.358 -3.456 3.965 1.00 97.81 224 GLU A C 1
ATOM 1730 O O . GLU A 1 224 ? -26.011 -3.171 2.959 1.00 97.81 224 GLU A O 1
ATOM 1735 N N . THR A 1 225 ? -25.239 -2.607 4.989 1.00 97.69 225 THR A N 1
ATOM 1736 C CA . THR A 1 225 ? -25.895 -1.291 5.026 1.00 97.69 225 THR A CA 1
ATOM 1737 C C . THR A 1 225 ? -25.374 -0.370 3.917 1.00 97.69 225 THR A C 1
ATOM 1739 O O . THR A 1 225 ? -26.154 0.288 3.229 1.00 97.69 225 THR A O 1
ATOM 1742 N N . ARG A 1 226 ? -24.053 -0.339 3.706 1.00 95.44 226 ARG A N 1
ATOM 1743 C CA . ARG A 1 226 ? -23.400 0.442 2.646 1.00 95.44 226 ARG A CA 1
ATOM 1744 C C . ARG A 1 226 ? -23.816 -0.037 1.259 1.00 95.44 226 ARG A C 1
ATOM 1746 O O . ARG A 1 226 ? -24.179 0.787 0.423 1.00 95.44 226 ARG A O 1
ATOM 1753 N N . GLN A 1 227 ? -23.813 -1.347 1.032 1.00 95.12 227 GLN A N 1
ATOM 1754 C CA . GLN A 1 227 ? -24.239 -1.943 -0.232 1.00 95.12 227 GLN A CA 1
ATOM 1755 C C . GLN A 1 227 ? -25.709 -1.626 -0.529 1.00 95.12 227 GLN A C 1
ATOM 1757 O O . GLN A 1 227 ? -26.023 -1.215 -1.644 1.00 95.12 227 GLN A O 1
ATOM 1762 N N . ALA A 1 228 ? -26.593 -1.723 0.470 1.00 97.44 228 ALA A N 1
ATOM 1763 C CA . ALA A 1 228 ? -28.002 -1.351 0.328 1.00 97.44 228 ALA A CA 1
ATOM 1764 C C . ALA A 1 228 ? -28.193 0.141 -0.006 1.00 97.44 228 ALA A C 1
ATOM 1766 O O . ALA A 1 228 ? -29.099 0.492 -0.759 1.00 97.44 228 ALA A O 1
ATOM 1767 N N . ALA A 1 229 ? -27.316 1.014 0.500 1.00 96.69 229 ALA A N 1
ATOM 1768 C CA . ALA A 1 229 ? -27.293 2.439 0.170 1.00 96.69 229 ALA A CA 1
ATOM 1769 C C . ALA A 1 229 ? -26.619 2.762 -1.184 1.00 96.69 229 ALA A C 1
ATOM 1771 O O . ALA A 1 229 ? -26.586 3.925 -1.585 1.00 96.69 229 ALA A O 1
ATOM 1772 N N . GLY A 1 230 ? -26.076 1.764 -1.892 1.00 96.38 230 GLY A N 1
ATOM 1773 C CA . GLY A 1 230 ? -25.388 1.939 -3.176 1.00 96.38 230 GLY A CA 1
ATOM 1774 C C . GLY A 1 230 ? -23.916 2.359 -3.070 1.00 96.38 230 GLY A C 1
ATOM 1775 O O . GLY A 1 230 ? -23.331 2.790 -4.063 1.00 96.38 230 GLY A O 1
ATOM 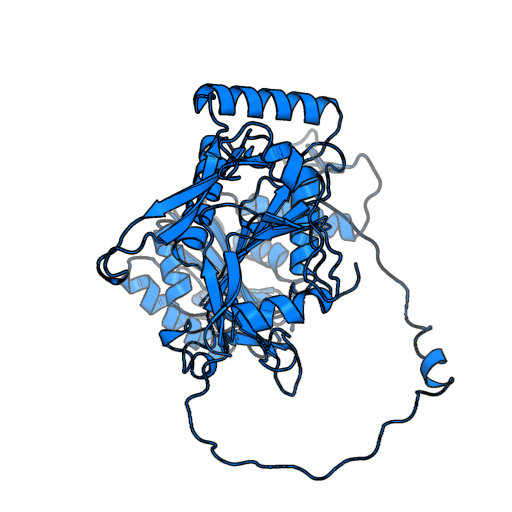1776 N N . PHE A 1 231 ? -23.298 2.247 -1.891 1.00 94.75 231 PHE A N 1
ATOM 1777 C CA . PHE A 1 231 ? -21.873 2.516 -1.708 1.00 94.75 231 PHE A CA 1
ATOM 1778 C C . PHE A 1 231 ? -21.030 1.370 -2.292 1.00 94.75 231 PHE A C 1
ATOM 1780 O O . PHE A 1 231 ? -21.100 0.230 -1.832 1.00 94.75 231 PHE A O 1
ATOM 1787 N N . ASP A 1 232 ? -20.204 1.682 -3.292 1.00 96.19 232 ASP A N 1
ATOM 1788 C CA . ASP A 1 232 ? -19.363 0.710 -3.997 1.00 96.19 232 ASP A CA 1
ATOM 1789 C C . ASP A 1 232 ? -17.903 0.798 -3.521 1.00 96.19 232 ASP A C 1
ATOM 1791 O O . ASP A 1 232 ? -17.097 1.591 -4.015 1.00 96.19 232 ASP A O 1
ATOM 1795 N N . GLN A 1 233 ? -17.560 -0.035 -2.535 1.00 96.56 233 GLN A N 1
ATOM 1796 C CA . GLN A 1 233 ? -16.209 -0.093 -1.971 1.00 96.56 233 GLN A CA 1
ATOM 1797 C C . GLN A 1 233 ? -15.176 -0.580 -2.999 1.00 96.56 233 GLN A C 1
ATOM 1799 O O . GLN A 1 233 ? -14.081 -0.031 -3.087 1.00 96.56 233 GLN A O 1
ATOM 1804 N N . SER A 1 234 ? -15.516 -1.573 -3.826 1.00 95.38 234 SER A N 1
ATOM 1805 C CA . SER A 1 234 ? -14.596 -2.091 -4.846 1.00 95.38 234 SER A CA 1
ATOM 1806 C C . SER A 1 234 ? -14.285 -1.046 -5.920 1.00 95.38 234 SER A C 1
ATOM 1808 O O . SER A 1 234 ? -13.157 -0.972 -6.411 1.00 95.38 234 SER A O 1
ATOM 1810 N N . ALA A 1 235 ? -15.266 -0.218 -6.284 1.00 95.56 235 ALA A N 1
ATOM 1811 C CA . ALA A 1 235 ? -15.063 0.932 -7.156 1.00 95.56 235 ALA A CA 1
ATOM 1812 C C . ALA A 1 235 ? -14.117 1.969 -6.558 1.00 95.56 235 ALA A C 1
ATOM 1814 O O . ALA A 1 235 ? -13.270 2.497 -7.283 1.00 95.56 235 ALA A O 1
ATOM 1815 N N . LEU A 1 236 ? -14.281 2.265 -5.268 1.00 95.12 236 LEU A N 1
ATOM 1816 C CA . LEU A 1 236 ? -13.458 3.228 -4.550 1.00 95.12 236 LEU A CA 1
ATOM 1817 C C . LEU A 1 236 ? -11.995 2.762 -4.487 1.00 95.12 236 LEU A C 1
ATOM 1819 O O . LEU A 1 236 ? -11.102 3.516 -4.875 1.00 95.12 236 LEU A O 1
ATOM 1823 N N . ASP A 1 237 ? -11.759 1.499 -4.123 1.00 95.25 237 ASP A N 1
ATOM 1824 C CA . ASP A 1 237 ? -10.427 0.878 -4.126 1.00 95.25 237 ASP A CA 1
ATOM 1825 C C . ASP A 1 237 ? -9.796 0.911 -5.527 1.00 95.25 237 ASP A C 1
ATOM 1827 O O . ASP A 1 237 ? -8.636 1.291 -5.698 1.00 95.25 237 ASP A O 1
ATOM 1831 N N . GLN A 1 238 ? -10.570 0.585 -6.570 1.00 93.50 238 GLN A N 1
ATOM 1832 C CA . GLN A 1 238 ? -10.093 0.649 -7.952 1.00 93.50 238 GLN A CA 1
ATOM 1833 C C . GLN A 1 238 ? -9.694 2.077 -8.359 1.00 93.50 238 GLN A C 1
ATOM 1835 O O . GLN A 1 238 ? -8.659 2.262 -9.007 1.00 93.50 238 GLN A O 1
ATOM 1840 N N . ALA A 1 239 ? -10.502 3.077 -8.000 1.00 92.12 239 ALA A N 1
ATOM 1841 C CA . ALA A 1 239 ? -10.229 4.476 -8.311 1.00 92.12 239 ALA A CA 1
ATOM 1842 C C . ALA A 1 239 ? -8.959 4.971 -7.605 1.00 92.12 239 ALA A C 1
ATOM 1844 O O . ALA A 1 239 ? -8.125 5.620 -8.238 1.00 92.12 239 ALA A O 1
ATOM 1845 N N . ALA A 1 240 ? -8.767 4.607 -6.335 1.00 90.62 240 ALA A N 1
ATOM 1846 C CA . ALA A 1 240 ? -7.562 4.944 -5.586 1.00 90.62 240 ALA A CA 1
ATOM 1847 C C . ALA A 1 240 ? -6.314 4.262 -6.152 1.00 90.62 240 ALA A C 1
ATOM 1849 O O . ALA A 1 240 ? -5.303 4.929 -6.366 1.00 90.62 240 ALA A O 1
ATOM 1850 N N . ARG A 1 241 ? -6.388 2.972 -6.506 1.00 88.94 241 ARG A N 1
ATOM 1851 C CA . ARG A 1 241 ? -5.269 2.254 -7.139 1.00 88.94 241 ARG A CA 1
ATOM 1852 C C . ARG A 1 241 ? -4.841 2.912 -8.452 1.00 88.94 241 ARG A C 1
ATOM 1854 O O . ARG A 1 241 ? -3.652 3.108 -8.695 1.00 88.94 241 ARG A O 1
ATOM 1861 N N . GLN A 1 242 ? -5.803 3.293 -9.295 1.00 85.44 242 GLN A N 1
ATOM 1862 C CA . GLN A 1 242 ? -5.523 4.044 -10.524 1.00 85.44 242 GLN A CA 1
ATOM 1863 C C . GLN A 1 242 ? -4.918 5.417 -10.224 1.00 85.44 242 GLN A C 1
ATOM 1865 O O . GLN A 1 242 ? -3.964 5.826 -10.883 1.00 85.44 242 GLN A O 1
ATOM 1870 N N . GLY A 1 243 ? -5.456 6.104 -9.218 1.00 84.25 243 GLY A N 1
ATOM 1871 C CA . GLY A 1 243 ? -4.986 7.403 -8.771 1.00 84.25 243 GLY A CA 1
ATOM 1872 C C . GLY A 1 243 ? -3.528 7.389 -8.330 1.00 84.25 243 GLY A C 1
ATOM 1873 O O . GLY A 1 243 ? -2.726 8.186 -8.817 1.00 84.25 243 GLY A O 1
ATOM 1874 N N . PHE A 1 244 ? -3.154 6.440 -7.478 1.00 81.94 244 PHE A N 1
ATOM 1875 C CA . PHE A 1 244 ? -1.779 6.286 -7.023 1.00 81.94 244 PHE A CA 1
ATOM 1876 C C . PHE A 1 244 ? -0.826 5.888 -8.156 1.00 81.94 244 PHE A C 1
ATOM 1878 O O . PHE A 1 244 ? 0.250 6.474 -8.274 1.00 81.94 244 PHE A O 1
ATOM 1885 N N . ASN A 1 245 ? -1.242 4.987 -9.052 1.00 78.06 245 ASN A N 1
ATOM 1886 C CA . ASN A 1 245 ? -0.428 4.566 -10.198 1.00 78.06 245 ASN A CA 1
ATOM 1887 C C . ASN A 1 245 ? -0.207 5.672 -11.245 1.00 78.06 245 ASN A C 1
ATOM 1889 O O . ASN A 1 245 ? 0.705 5.568 -12.065 1.00 78.06 245 ASN A O 1
ATOM 1893 N N . ASN A 1 246 ? -1.019 6.732 -11.232 1.00 74.44 246 ASN A N 1
ATOM 1894 C CA . ASN A 1 246 ? -0.912 7.844 -12.173 1.00 74.44 246 ASN A CA 1
ATOM 1895 C C . ASN A 1 246 ? 0.298 8.761 -11.891 1.00 74.44 246 ASN A C 1
ATOM 1897 O O . ASN A 1 246 ? 0.707 9.508 -12.780 1.00 74.44 246 ASN A O 1
ATOM 1901 N N . GLY A 1 247 ? 0.877 8.709 -10.685 1.00 62.31 247 GLY A N 1
ATOM 1902 C CA . GLY A 1 247 ? 2.023 9.525 -10.276 1.00 62.31 247 GLY A CA 1
ATOM 1903 C C . GLY A 1 247 ? 3.368 8.799 -10.272 1.00 62.31 247 GLY A C 1
ATOM 1904 O O . GLY A 1 247 ? 3.468 7.591 -10.050 1.00 62.31 247 GLY A O 1
ATOM 1905 N N . ALA A 1 248 ? 4.443 9.558 -10.491 1.00 60.72 248 ALA A N 1
ATOM 1906 C CA . ALA A 1 248 ? 5.805 9.062 -10.287 1.00 60.72 248 ALA A CA 1
ATOM 1907 C C . ALA A 1 248 ? 6.225 9.131 -8.810 1.00 60.72 248 ALA A C 1
ATOM 1909 O O . ALA A 1 248 ? 6.833 8.192 -8.305 1.00 60.72 248 ALA A O 1
ATOM 1910 N N . PHE A 1 249 ? 5.834 10.209 -8.132 1.00 63.50 249 PHE A N 1
ATOM 1911 C CA . PHE A 1 249 ? 5.961 10.400 -6.694 1.00 63.50 249 PHE A CA 1
ATOM 1912 C C . PHE A 1 249 ? 4.613 10.833 -6.123 1.00 63.50 249 PHE A C 1
ATOM 1914 O O . PHE A 1 249 ? 3.783 11.402 -6.834 1.00 63.50 249 PHE A O 1
ATOM 1921 N N . GLU A 1 250 ? 4.405 10.552 -4.844 1.00 55.47 250 GLU A N 1
ATOM 1922 C CA . GLU A 1 250 ? 3.172 10.905 -4.136 1.00 55.47 250 GLU A CA 1
ATOM 1923 C C . GLU A 1 250 ? 3.268 12.267 -3.450 1.00 55.47 250 GLU A C 1
ATOM 1925 O O . GLU A 1 250 ? 2.242 12.859 -3.135 1.00 55.47 250 GLU A O 1
ATOM 1930 N N . ASP A 1 251 ? 4.490 12.741 -3.188 1.00 58.78 251 ASP A N 1
ATOM 1931 C CA . ASP A 1 251 ? 4.718 13.910 -2.348 1.00 58.78 251 ASP A CA 1
ATOM 1932 C C . ASP A 1 251 ? 4.392 15.202 -3.100 1.00 58.78 251 ASP A C 1
ATOM 1934 O O . ASP A 1 251 ? 4.953 15.516 -4.156 1.00 58.78 251 ASP A O 1
ATOM 1938 N N . THR A 1 252 ? 3.477 15.970 -2.520 1.00 54.50 252 THR A N 1
ATOM 1939 C CA . THR A 1 252 ? 3.123 17.315 -2.959 1.00 54.50 252 THR A CA 1
ATOM 1940 C C . THR A 1 252 ? 4.117 18.338 -2.414 1.00 54.50 252 THR A C 1
ATOM 1942 O O . THR A 1 252 ? 4.695 18.167 -1.341 1.00 54.50 252 THR A O 1
ATOM 1945 N N . VAL A 1 253 ? 4.309 19.448 -3.137 1.00 48.53 253 VAL A N 1
ATOM 1946 C CA . VAL A 1 253 ? 5.257 20.521 -2.763 1.00 48.53 253 VAL A CA 1
ATOM 1947 C C . VAL A 1 253 ? 4.977 21.076 -1.355 1.00 48.53 253 VAL A C 1
ATOM 1949 O O . VAL A 1 253 ? 5.902 21.510 -0.676 1.00 48.53 253 VAL A O 1
ATOM 1952 N N . GLU A 1 254 ? 3.731 20.997 -0.891 1.00 47.59 254 GLU A N 1
ATOM 1953 C CA . GLU A 1 254 ? 3.252 21.478 0.414 1.00 47.59 254 GLU A CA 1
ATOM 1954 C C . GLU A 1 254 ? 3.811 20.704 1.623 1.00 47.59 254 GLU A C 1
ATOM 1956 O O . GLU A 1 254 ? 3.774 21.204 2.744 1.00 47.59 254 GLU A O 1
ATOM 1961 N N . ASP A 1 255 ? 4.381 19.514 1.415 1.00 56.06 255 ASP A N 1
ATOM 1962 C CA . ASP A 1 255 ? 4.916 18.671 2.492 1.00 56.06 255 ASP A CA 1
ATOM 1963 C C . ASP A 1 255 ? 6.436 18.770 2.675 1.00 56.06 255 ASP A C 1
ATOM 1965 O O . ASP A 1 255 ? 6.996 18.187 3.605 1.00 56.06 255 ASP A O 1
ATOM 1969 N N . THR A 1 256 ? 7.104 19.542 1.816 1.00 60.28 256 THR A N 1
ATOM 1970 C CA . THR A 1 256 ? 8.570 19.638 1.740 1.00 60.28 256 THR A CA 1
ATOM 1971 C C . THR A 1 256 ? 9.226 20.061 3.056 1.00 60.28 256 THR A C 1
ATOM 1973 O O . THR A 1 256 ? 10.207 19.443 3.461 1.00 60.28 256 THR A O 1
ATOM 1976 N N . GLY A 1 257 ? 8.674 21.049 3.770 1.00 58.28 257 GLY A N 1
ATOM 1977 C CA . GLY A 1 257 ? 9.241 21.528 5.040 1.00 58.28 257 GLY A CA 1
ATOM 1978 C C . GLY A 1 257 ? 9.257 20.463 6.143 1.00 58.28 257 GLY A C 1
ATOM 1979 O O . GLY A 1 257 ? 10.299 20.202 6.738 1.00 58.28 257 GLY A O 1
ATOM 1980 N N . ALA A 1 258 ? 8.126 19.788 6.370 1.00 60.31 258 ALA A N 1
ATOM 1981 C CA . ALA A 1 258 ? 8.015 18.743 7.392 1.00 60.31 25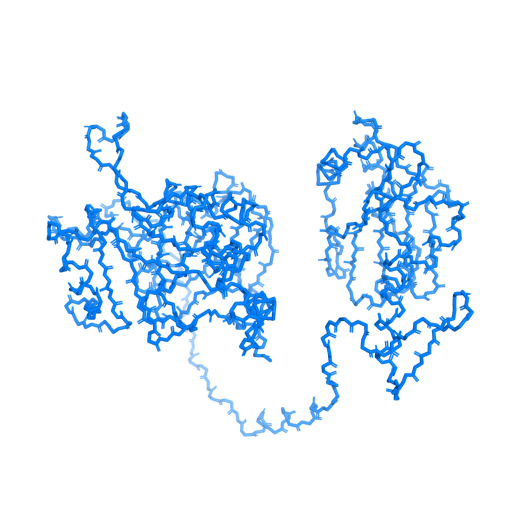8 ALA A CA 1
ATOM 1982 C C . ALA A 1 258 ? 8.849 17.495 7.047 1.00 60.31 258 ALA A C 1
ATOM 1984 O O . ALA A 1 258 ? 9.424 16.865 7.934 1.00 60.31 258 ALA A O 1
ATOM 1985 N N . ILE A 1 259 ? 8.950 17.159 5.756 1.00 64.38 259 ILE A N 1
ATOM 1986 C CA . ILE A 1 259 ? 9.768 16.041 5.276 1.00 64.38 259 ILE A CA 1
ATOM 1987 C C . ILE A 1 259 ? 11.257 16.314 5.519 1.00 64.38 259 ILE A C 1
ATOM 1989 O O . ILE A 1 259 ? 11.951 15.444 6.042 1.00 64.38 259 ILE A O 1
ATOM 1993 N N . VAL A 1 260 ? 11.757 17.513 5.194 1.00 61.69 260 VAL A N 1
ATOM 1994 C CA . VAL A 1 260 ? 13.164 17.877 5.456 1.00 61.69 260 VAL A CA 1
ATOM 1995 C C . VAL A 1 260 ? 13.476 17.783 6.943 1.00 61.69 260 VAL A C 1
ATOM 1997 O O . VAL A 1 260 ? 14.502 17.216 7.316 1.00 61.69 260 VAL A O 1
ATOM 2000 N N . GLU A 1 261 ? 12.584 18.293 7.790 1.00 62.81 261 GLU A N 1
ATOM 2001 C CA . GLU A 1 261 ? 12.767 18.269 9.239 1.00 62.81 261 GLU A CA 1
ATOM 2002 C C . GLU A 1 261 ? 12.782 16.839 9.821 1.00 62.81 261 GLU A C 1
ATOM 2004 O O . GLU A 1 261 ? 13.571 16.556 10.724 1.00 62.81 261 GLU A O 1
ATOM 2009 N N . GLU A 1 262 ? 11.966 15.915 9.295 1.00 65.38 262 GLU A N 1
ATOM 2010 C CA . GLU A 1 262 ? 11.954 14.507 9.727 1.00 65.38 262 GLU A CA 1
ATOM 2011 C C . GLU A 1 262 ? 13.171 13.719 9.198 1.00 65.38 262 GLU A C 1
ATOM 2013 O O . GLU A 1 262 ? 13.726 12.860 9.895 1.00 65.38 262 GLU A O 1
ATOM 2018 N N . PHE A 1 263 ? 13.624 14.012 7.974 1.00 62.03 263 PHE A N 1
ATOM 2019 C CA . PHE A 1 263 ? 14.725 13.289 7.331 1.00 62.03 263 PHE A CA 1
ATOM 2020 C C . PHE A 1 263 ? 16.112 13.783 7.744 1.00 62.03 263 PHE A C 1
ATOM 2022 O O . PHE A 1 263 ? 17.018 12.953 7.889 1.00 62.03 263 PHE A O 1
ATOM 2029 N N . PHE A 1 264 ? 16.275 15.086 7.979 1.00 63.09 264 PHE A N 1
ATOM 2030 C CA . PHE A 1 264 ? 17.559 15.746 8.224 1.00 63.09 264 PHE A CA 1
ATOM 2031 C C . PHE A 1 264 ? 17.535 16.589 9.511 1.00 63.09 264 PHE A C 1
ATOM 2033 O O . PHE A 1 264 ? 17.588 17.820 9.440 1.00 63.09 264 PHE A O 1
ATOM 2040 N N . PRO A 1 265 ? 17.506 15.966 10.706 1.00 54.56 265 PRO A N 1
ATOM 2041 C CA . PRO A 1 265 ? 17.729 16.707 11.943 1.00 54.56 265 PRO A CA 1
ATOM 2042 C C . PRO A 1 265 ? 19.109 17.378 11.874 1.00 54.56 265 PRO A C 1
ATOM 2044 O O . PRO A 1 265 ? 20.099 16.724 11.539 1.00 54.56 265 PRO A O 1
ATOM 2047 N N . LEU A 1 266 ? 19.177 18.689 12.131 1.00 43.38 266 LEU A N 1
ATOM 2048 C CA . LEU A 1 266 ? 20.418 19.465 12.062 1.00 43.38 266 LEU A CA 1
ATOM 2049 C C . LEU A 1 266 ? 21.434 18.914 13.073 1.00 43.38 266 LEU A C 1
ATOM 2051 O O . LEU A 1 266 ? 21.387 19.224 14.262 1.00 43.38 266 LEU A O 1
ATOM 2055 N N . ILE A 1 267 ? 22.366 18.096 12.591 1.00 39.41 267 ILE A N 1
ATOM 2056 C CA . ILE A 1 267 ? 23.603 17.767 13.290 1.00 39.41 267 ILE A CA 1
ATOM 2057 C C . ILE A 1 267 ? 24.702 18.507 12.532 1.00 39.41 267 ILE A C 1
ATOM 2059 O O . ILE A 1 267 ? 25.124 18.081 11.457 1.00 39.41 267 ILE A O 1
ATOM 2063 N N . GLU A 1 268 ? 25.122 19.657 13.056 1.00 37.75 268 GLU A N 1
ATOM 2064 C CA . GLU A 1 268 ? 26.434 20.202 12.715 1.00 37.75 268 GLU A CA 1
ATOM 2065 C C . GLU A 1 268 ? 27.480 19.252 13.291 1.00 37.75 268 GLU A C 1
ATOM 2067 O O . GLU A 1 268 ? 27.729 19.264 14.493 1.00 37.75 268 GLU A O 1
ATOM 2072 N N . ASP A 1 269 ? 27.964 18.352 12.438 1.00 31.92 269 ASP A N 1
ATOM 2073 C CA . ASP A 1 269 ? 29.348 17.885 12.416 1.00 31.92 269 ASP A CA 1
ATOM 2074 C C . ASP A 1 269 ? 29.565 17.025 11.165 1.00 31.92 269 ASP A C 1
ATOM 2076 O O . ASP A 1 269 ? 29.267 15.832 11.147 1.00 31.92 269 ASP A O 1
ATOM 2080 N N . GLN A 1 270 ? 30.074 17.649 10.100 1.00 27.73 270 GLN A N 1
ATOM 2081 C CA . GLN A 1 270 ? 31.199 17.119 9.322 1.00 27.73 270 GLN A CA 1
ATOM 2082 C C . GLN A 1 270 ? 31.767 18.213 8.397 1.00 27.73 270 GLN A C 1
ATOM 2084 O O . GLN A 1 270 ? 31.001 18.981 7.811 1.00 27.73 270 GLN A O 1
ATOM 2089 N N . PRO A 1 271 ? 33.105 18.313 8.279 1.00 30.27 271 PRO A N 1
ATOM 2090 C CA . PRO A 1 271 ? 33.766 19.409 7.591 1.00 30.27 271 PRO A CA 1
ATOM 2091 C C . PRO A 1 271 ? 33.563 19.329 6.077 1.00 30.27 271 PRO A C 1
ATOM 2093 O O . PRO A 1 271 ? 33.573 18.261 5.464 1.00 30.27 271 PRO A O 1
ATOM 2096 N N . SER A 1 272 ? 33.414 20.514 5.500 1.00 33.16 272 SER A N 1
ATOM 2097 C CA . SER A 1 272 ? 33.318 20.830 4.082 1.00 33.16 272 SER A CA 1
ATOM 2098 C C . SER A 1 272 ? 34.301 20.038 3.213 1.00 33.16 272 SER A C 1
ATOM 2100 O O . SER A 1 272 ? 35.518 20.088 3.398 1.00 33.16 272 SER A O 1
ATOM 2102 N N . ARG A 1 273 ? 33.773 19.364 2.183 1.00 28.17 273 ARG A N 1
ATOM 2103 C CA . ARG A 1 273 ? 34.563 18.921 1.030 1.00 28.17 273 ARG A CA 1
ATOM 2104 C C . ARG A 1 273 ? 33.936 19.397 -0.280 1.00 28.17 273 ARG A C 1
ATOM 2106 O O . ARG A 1 273 ? 32.985 18.812 -0.776 1.00 28.17 273 ARG A O 1
ATOM 2113 N N . ILE A 1 274 ? 34.591 20.440 -0.791 1.00 28.34 274 ILE A N 1
ATOM 2114 C CA . ILE A 1 274 ? 34.811 20.826 -2.190 1.00 28.34 274 ILE A CA 1
ATOM 2115 C C . ILE A 1 274 ? 33.558 21.209 -2.985 1.00 28.34 274 ILE A C 1
ATOM 2117 O O . ILE A 1 274 ? 32.872 20.386 -3.585 1.00 28.34 274 ILE A O 1
ATOM 2121 N N . GLU A 1 275 ? 33.351 22.525 -3.036 1.00 31.36 275 GLU A N 1
ATOM 2122 C CA . GLU A 1 275 ? 32.580 23.229 -4.053 1.00 31.36 275 GLU A CA 1
ATOM 2123 C C . GLU A 1 275 ? 33.130 22.940 -5.458 1.00 31.36 275 GLU A C 1
ATOM 2125 O O . GLU A 1 275 ? 34.322 23.096 -5.726 1.00 31.36 275 GLU A O 1
ATOM 2130 N N . LEU A 1 276 ? 32.234 22.605 -6.382 1.00 29.62 276 LEU A N 1
ATOM 2131 C CA . LEU A 1 276 ? 32.427 22.843 -7.807 1.00 29.62 276 LEU A CA 1
ATOM 2132 C C . LEU A 1 276 ? 31.230 23.668 -8.279 1.00 29.62 276 LEU A C 1
ATOM 2134 O O . LEU A 1 276 ? 30.181 23.122 -8.614 1.00 29.62 276 LEU A O 1
ATOM 2138 N N . ASN A 1 277 ? 31.383 24.992 -8.262 1.00 30.50 277 ASN A N 1
ATOM 2139 C CA . ASN A 1 277 ? 30.445 25.912 -8.901 1.00 30.50 277 ASN A CA 1
ATOM 2140 C C . ASN A 1 277 ? 30.615 25.851 -10.427 1.00 30.50 277 ASN A C 1
ATOM 2142 O O . ASN A 1 277 ? 31.728 26.071 -10.912 1.00 30.50 277 ASN A O 1
ATOM 2146 N N . PRO A 1 278 ? 29.544 25.658 -11.214 1.00 32.50 278 PRO A N 1
ATOM 2147 C CA . PRO A 1 278 ? 29.502 26.114 -12.596 1.00 32.50 278 PRO A CA 1
ATOM 2148 C C . PRO A 1 278 ? 29.060 27.594 -12.658 1.00 32.50 278 PRO A C 1
ATOM 2150 O O . PRO A 1 278 ? 28.318 28.051 -11.786 1.00 32.50 278 PRO A O 1
ATOM 2153 N N . PRO A 1 279 ? 29.497 28.358 -13.677 1.00 32.72 279 PRO A N 1
ATOM 2154 C CA . PRO A 1 279 ? 29.202 29.786 -13.805 1.00 32.72 279 PRO A CA 1
ATOM 2155 C C . PRO A 1 279 ? 27.716 30.059 -14.120 1.00 32.72 279 PRO A C 1
ATOM 2157 O O . PRO A 1 279 ? 27.023 29.179 -14.639 1.00 32.72 279 PRO A O 1
ATOM 2160 N N . PRO A 1 280 ? 27.209 31.277 -13.839 1.00 31.34 280 PRO A N 1
ATOM 2161 C CA . PRO A 1 280 ? 25.793 31.597 -13.981 1.00 31.34 280 PRO A CA 1
ATOM 2162 C C . PRO A 1 280 ? 25.381 31.678 -15.457 1.00 31.34 280 PRO A C 1
ATOM 2164 O O . PRO A 1 280 ? 25.898 32.494 -16.219 1.00 31.34 280 PRO A O 1
ATOM 2167 N N . LEU A 1 281 ? 24.407 30.853 -15.848 1.00 31.73 281 LEU A N 1
ATOM 2168 C CA . LEU A 1 281 ? 23.703 30.956 -17.126 1.00 31.73 281 LEU A CA 1
ATOM 2169 C C . LEU A 1 281 ? 22.429 31.793 -16.952 1.00 31.73 281 LEU A C 1
ATOM 2171 O O . LEU A 1 281 ? 21.680 31.639 -15.989 1.00 31.73 281 LEU A O 1
ATOM 2175 N N . ALA A 1 282 ? 22.232 32.706 -17.900 1.00 32.50 282 ALA A N 1
ATOM 2176 C CA . ALA A 1 282 ? 21.158 33.686 -17.955 1.00 32.50 282 ALA A CA 1
ATOM 2177 C C . ALA A 1 282 ? 19.746 33.062 -17.981 1.00 32.50 282 ALA A C 1
ATOM 2179 O O . ALA A 1 282 ? 19.534 31.954 -18.471 1.00 32.50 282 ALA A O 1
ATOM 2180 N N . ALA A 1 283 ? 18.777 33.820 -17.462 1.00 33.66 283 ALA A N 1
ATOM 2181 C CA . ALA A 1 283 ? 17.369 33.448 -17.335 1.00 33.66 283 ALA A CA 1
ATOM 2182 C C . ALA A 1 283 ? 16.699 33.087 -18.681 1.00 33.66 283 ALA A C 1
ATOM 2184 O O . ALA A 1 283 ? 16.928 33.785 -19.672 1.00 33.66 283 ALA A O 1
ATOM 2185 N N . PRO A 1 284 ? 15.802 32.079 -18.732 1.00 33.22 284 PRO A N 1
ATOM 2186 C CA . PRO A 1 284 ? 15.025 31.808 -19.931 1.00 33.22 284 PRO A CA 1
ATOM 2187 C C . PRO A 1 284 ? 13.780 32.704 -20.019 1.00 33.22 284 PRO A C 1
ATOM 2189 O O . PRO A 1 284 ? 13.076 32.975 -19.042 1.00 33.22 284 PRO A O 1
ATOM 2192 N N . SER A 1 285 ? 13.524 33.153 -21.243 1.00 35.53 285 SER A N 1
ATOM 2193 C CA . SER A 1 285 ? 12.391 33.951 -21.699 1.00 35.53 285 SER A CA 1
ATOM 2194 C C . SER A 1 285 ? 11.089 33.138 -21.785 1.00 35.53 285 SER A C 1
ATOM 2196 O O . SER A 1 285 ? 11.084 31.918 -21.944 1.00 35.53 285 SER A O 1
ATOM 2198 N N . LYS A 1 286 ? 9.950 33.836 -21.672 1.00 40.94 286 LYS A N 1
ATOM 219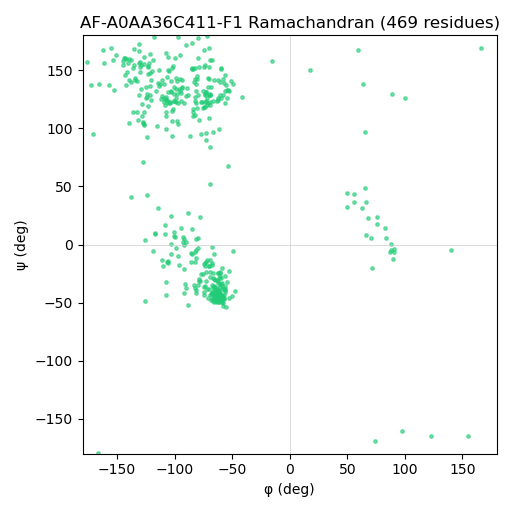9 C CA . LYS A 1 286 ? 8.593 33.268 -21.781 1.00 40.94 286 LYS A CA 1
ATOM 2200 C C . LYS A 1 286 ? 8.326 32.736 -23.207 1.00 40.94 286 LYS A C 1
ATOM 2202 O O . LYS A 1 286 ? 8.696 33.422 -24.160 1.00 40.94 286 LYS A O 1
ATOM 2207 N N . PRO A 1 287 ? 7.620 31.600 -23.378 1.00 40.88 287 PRO A N 1
ATOM 2208 C CA . PRO A 1 287 ? 7.292 31.070 -24.702 1.00 40.88 287 PRO A CA 1
ATOM 2209 C C . PRO A 1 287 ? 6.258 31.941 -25.434 1.00 40.88 287 PRO A C 1
ATOM 2211 O O . PRO A 1 287 ? 5.328 32.486 -24.825 1.00 40.88 287 PRO A O 1
ATOM 2214 N N . SER A 1 288 ? 6.437 32.076 -26.751 1.00 41.94 288 SER A N 1
ATOM 2215 C CA . SER A 1 288 ? 5.654 32.954 -27.626 1.00 41.94 288 SER A CA 1
ATOM 2216 C C . SER A 1 288 ? 4.299 32.348 -28.016 1.00 41.94 288 SER A C 1
ATOM 2218 O O . SER A 1 288 ? 4.075 31.138 -27.950 1.00 41.94 288 SER A O 1
ATOM 2220 N N . LEU A 1 289 ? 3.374 33.210 -28.450 1.00 39.22 289 LEU A N 1
ATOM 2221 C CA . LEU A 1 289 ? 2.003 32.867 -28.850 1.00 39.22 289 LEU A CA 1
ATOM 2222 C C . LEU A 1 289 ? 1.935 31.850 -30.013 1.00 39.22 289 LEU A C 1
ATOM 2224 O O . LEU A 1 289 ? 0.924 31.170 -30.158 1.00 39.22 289 LEU A O 1
ATOM 2228 N N . ALA A 1 290 ? 3.012 31.694 -30.790 1.00 39.84 290 ALA A N 1
ATOM 2229 C CA . ALA A 1 290 ? 3.107 30.709 -31.870 1.00 39.84 290 ALA A CA 1
ATOM 2230 C C . ALA A 1 290 ? 3.270 29.270 -31.331 1.00 39.84 290 ALA A C 1
ATOM 2232 O O . ALA A 1 290 ? 2.623 28.352 -31.824 1.00 39.84 290 ALA A O 1
ATOM 2233 N N . GLN A 1 291 ? 3.997 29.086 -30.220 1.00 43.31 291 GLN A N 1
ATOM 2234 C CA . GLN A 1 291 ? 4.133 27.787 -29.533 1.00 43.31 291 GLN A CA 1
ATOM 2235 C C . GLN A 1 291 ? 2.856 27.375 -28.771 1.00 43.31 291 GLN A C 1
ATOM 2237 O O . GLN A 1 291 ? 2.676 26.213 -28.412 1.00 43.31 291 GLN A O 1
ATOM 2242 N N . LYS A 1 292 ? 1.933 28.323 -28.544 1.00 44.53 292 LYS A N 1
ATOM 2243 C CA . LYS A 1 292 ? 0.589 28.079 -27.987 1.00 44.53 292 LYS A CA 1
ATOM 2244 C C . LYS A 1 292 ? -0.453 27.680 -29.044 1.00 44.53 292 LYS A C 1
ATOM 2246 O O . LYS A 1 292 ? -1.559 27.308 -28.658 1.00 44.53 292 LYS A O 1
ATOM 2251 N N . LEU A 1 293 ? -0.131 27.754 -30.340 1.00 37.03 293 LEU A N 1
ATOM 2252 C CA . LEU A 1 293 ? -1.074 27.471 -31.430 1.00 37.03 293 LEU A CA 1
ATOM 2253 C C . LEU A 1 293 ? -0.832 26.126 -32.136 1.00 37.03 293 LEU A C 1
ATOM 2255 O O . LEU A 1 293 ? -1.762 25.604 -32.741 1.00 37.03 293 LEU A O 1
ATOM 2259 N N . GLU A 1 294 ? 0.331 25.492 -31.963 1.00 36.66 294 GLU A N 1
ATOM 2260 C CA . GLU A 1 294 ? 0.588 24.129 -32.471 1.00 36.66 294 GLU A CA 1
ATOM 2261 C C . GLU A 1 294 ? 0.120 23.014 -31.511 1.00 36.66 294 GLU A C 1
ATOM 2263 O O . GLU A 1 294 ? -0.097 21.880 -31.926 1.00 36.66 294 GLU A O 1
ATOM 2268 N N . SER A 1 295 ? -0.163 23.333 -30.240 1.00 35.78 295 SER A N 1
ATOM 2269 C CA . SER A 1 295 ? -0.664 22.381 -29.227 1.00 35.78 295 SER A CA 1
ATOM 2270 C C . SER A 1 295 ? -2.190 22.173 -29.235 1.00 35.78 295 SER A C 1
ATOM 2272 O O . SER A 1 295 ? -2.747 21.583 -28.307 1.00 35.78 295 SER A O 1
ATOM 2274 N N . ARG A 1 296 ? -2.888 22.632 -30.285 1.00 39.72 296 ARG A N 1
ATOM 2275 C CA . ARG A 1 296 ? -4.358 22.569 -30.414 1.00 39.72 296 ARG A CA 1
ATOM 2276 C C . ARG A 1 296 ? -4.890 21.716 -31.576 1.00 39.72 296 ARG A C 1
ATOM 2278 O O . ARG A 1 296 ? -6.095 21.730 -31.801 1.00 39.72 296 ARG A O 1
ATOM 2285 N N . ALA A 1 297 ? -4.050 20.940 -32.267 1.00 31.83 297 ALA A N 1
ATOM 2286 C CA . ALA A 1 297 ? -4.462 20.196 -33.469 1.00 31.83 297 ALA A CA 1
ATOM 2287 C C . ALA A 1 297 ? -4.388 18.654 -33.388 1.00 31.83 297 ALA A C 1
ATOM 2289 O O . ALA A 1 297 ? -4.615 17.987 -34.392 1.00 31.83 297 ALA A O 1
ATOM 2290 N N . SER A 1 298 ? -4.139 18.050 -32.224 1.00 30.97 298 SER A N 1
ATOM 2291 C CA . SER A 1 298 ? -4.090 16.577 -32.102 1.00 30.97 298 SER A CA 1
ATOM 2292 C C . SER A 1 298 ? -4.777 16.041 -30.841 1.00 30.97 298 SER A C 1
ATOM 2294 O O . SER A 1 298 ? -4.329 15.096 -30.199 1.00 30.97 298 SER A O 1
ATOM 2296 N N . GLN A 1 299 ? -5.931 16.626 -30.510 1.00 32.16 299 GLN A N 1
ATOM 2297 C CA . GLN A 1 299 ? -6.973 15.957 -29.731 1.00 32.16 299 GLN A CA 1
ATOM 2298 C C . GLN A 1 299 ? -8.020 15.405 -30.699 1.00 32.16 299 GLN A C 1
ATOM 2300 O O . GLN A 1 299 ? -8.810 16.178 -31.223 1.00 32.16 299 GLN A O 1
ATOM 2305 N N . HIS A 1 300 ? -8.051 14.089 -30.920 1.00 32.97 300 HIS A N 1
ATOM 2306 C CA . HIS A 1 300 ? -9.304 13.331 -31.015 1.00 32.97 300 HIS A CA 1
ATOM 2307 C C . HIS A 1 300 ? -9.045 11.818 -31.081 1.00 32.97 300 HIS A C 1
ATOM 2309 O O . HIS A 1 300 ? -8.228 11.364 -31.875 1.00 32.97 300 HIS A O 1
ATOM 2315 N N . LYS A 1 301 ? -9.874 11.076 -30.325 1.00 29.72 301 LYS A N 1
ATOM 2316 C CA . LYS A 1 301 ? -9.994 9.603 -30.173 1.00 29.72 301 LYS A CA 1
ATOM 2317 C C . LYS A 1 301 ? -9.085 9.038 -29.064 1.00 29.72 301 LYS A C 1
ATOM 2319 O O . LYS A 1 301 ? -7.918 9.368 -29.007 1.00 29.72 301 LYS A O 1
ATOM 2324 N N . SER A 1 302 ? -9.532 8.222 -28.112 1.00 28.88 302 SER A N 1
ATOM 2325 C CA . SER A 1 302 ? -10.772 7.459 -27.946 1.00 28.88 302 SER A CA 1
ATOM 2326 C C . SER A 1 302 ? -11.091 7.287 -26.448 1.00 28.88 302 SER A C 1
ATOM 2328 O O . SER A 1 302 ? -10.253 7.539 -25.585 1.00 28.88 302 SER A O 1
ATOM 2330 N N . ARG A 1 303 ? -12.340 6.926 -26.153 1.00 31.62 303 ARG A N 1
ATOM 2331 C CA . ARG A 1 303 ? -12.983 6.857 -24.831 1.00 31.62 303 ARG A CA 1
ATOM 2332 C C . ARG A 1 303 ? -12.681 5.515 -24.138 1.00 31.62 303 ARG A C 1
ATOM 2334 O O . ARG A 1 303 ? -12.520 4.522 -24.828 1.00 31.62 303 ARG A O 1
ATOM 2341 N N . ASN A 1 304 ? -12.658 5.551 -22.797 1.00 29.95 304 ASN A N 1
ATOM 2342 C CA . ASN A 1 304 ? -13.108 4.571 -21.777 1.00 29.95 304 ASN A CA 1
ATOM 2343 C C . ASN A 1 304 ? -13.360 3.091 -22.164 1.00 29.95 304 ASN A C 1
ATOM 2345 O O . ASN A 1 304 ? -13.942 2.840 -23.209 1.00 29.95 304 ASN A O 1
ATOM 2349 N N . THR A 1 305 ? -13.165 2.145 -21.218 1.00 26.34 305 THR A N 1
ATOM 2350 C CA . THR A 1 305 ? -14.248 1.470 -20.432 1.00 26.34 305 THR A CA 1
ATOM 2351 C C . THR A 1 305 ? -13.688 0.504 -19.352 1.00 26.34 305 THR A C 1
ATOM 2353 O O . THR A 1 305 ? -12.537 0.080 -19.391 1.00 26.34 305 THR A O 1
ATOM 2356 N N . ARG A 1 306 ? -14.520 0.240 -18.334 1.00 26.75 306 ARG A N 1
ATOM 2357 C CA . ARG A 1 306 ? -14.346 -0.495 -17.067 1.00 26.75 306 ARG A CA 1
ATOM 2358 C C . ARG A 1 306 ? -14.691 -2.004 -17.194 1.00 26.75 306 ARG A C 1
ATOM 2360 O O . ARG A 1 306 ? -15.243 -2.435 -18.191 1.00 26.75 306 ARG A O 1
ATOM 2367 N N . MET A 1 307 ? -14.377 -2.742 -16.125 1.00 34.38 307 MET A N 1
ATOM 2368 C CA . MET A 1 307 ? -14.836 -4.059 -15.611 1.00 34.38 307 MET A CA 1
ATOM 2369 C C . MET A 1 307 ? -16.131 -4.728 -16.147 1.00 34.38 307 MET A C 1
ATOM 2371 O O . MET A 1 307 ? -17.102 -4.049 -16.448 1.00 34.38 307 MET A O 1
ATOM 2375 N N . LYS A 1 308 ? -16.171 -6.069 -15.969 1.00 34.88 308 LYS A N 1
ATOM 2376 C CA . LYS A 1 308 ? -17.321 -7.011 -15.892 1.00 34.88 308 LYS A CA 1
ATOM 2377 C C . LYS A 1 308 ? -18.207 -7.172 -17.143 1.00 34.88 308 LYS A C 1
ATOM 2379 O O . LYS A 1 308 ? -18.585 -6.222 -17.809 1.00 34.88 308 LYS A O 1
ATOM 2384 N N . TYR A 1 309 ? -18.558 -8.435 -17.392 1.00 48.19 309 TYR A N 1
ATOM 2385 C CA . TYR A 1 309 ? -19.344 -9.013 -18.490 1.00 48.19 309 TYR A CA 1
ATOM 2386 C C . TYR A 1 309 ? -20.735 -8.373 -18.721 1.00 48.19 309 TYR A C 1
ATOM 2388 O O . TYR A 1 309 ? -21.757 -9.006 -18.496 1.00 48.19 309 TYR A O 1
ATOM 2396 N N . HIS A 1 310 ? -20.806 -7.116 -19.161 1.00 50.03 310 HIS A N 1
ATOM 2397 C CA . HIS A 1 310 ? -22.078 -6.402 -19.348 1.00 50.03 310 HIS A CA 1
ATOM 2398 C C . HIS A 1 310 ? -22.855 -6.848 -20.604 1.00 50.03 310 HIS A C 1
ATOM 2400 O O . HIS A 1 310 ? -24.075 -6.722 -20.626 1.00 50.03 310 HIS A O 1
ATOM 2406 N N . LYS A 1 311 ? -22.190 -7.379 -21.640 1.00 55.41 311 LYS A N 1
ATOM 2407 C CA . LYS A 1 311 ? -22.831 -7.607 -22.952 1.00 55.41 311 LYS A CA 1
ATOM 2408 C C . LYS A 1 311 ? -22.895 -9.060 -23.428 1.00 55.41 311 LYS A C 1
ATOM 2410 O O . LYS A 1 311 ? -23.502 -9.292 -24.463 1.00 55.41 311 LYS A O 1
ATOM 2415 N N . LEU A 1 312 ? -22.282 -10.005 -22.711 1.00 60.59 312 LEU A N 1
ATOM 2416 C CA . LEU A 1 312 ? -22.274 -11.429 -23.064 1.00 60.59 312 LEU A CA 1
ATOM 2417 C C . LEU A 1 312 ? -23.176 -12.203 -22.109 1.00 60.59 312 LEU A C 1
ATOM 2419 O O . LEU A 1 312 ? -22.850 -12.346 -20.931 1.00 60.59 312 LEU A O 1
ATOM 2423 N N . ILE A 1 313 ? -24.259 -12.758 -22.636 1.00 62.75 313 ILE A N 1
ATOM 2424 C CA . ILE A 1 313 ? -25.057 -13.780 -21.956 1.00 62.75 313 ILE A CA 1
ATOM 2425 C C . ILE A 1 313 ? -24.706 -15.126 -22.580 1.00 62.75 313 ILE A C 1
ATOM 2427 O O . ILE A 1 313 ? -24.485 -15.206 -23.785 1.00 62.75 313 ILE A O 1
ATOM 2431 N N . ALA A 1 314 ? -24.600 -16.190 -21.785 1.00 65.94 314 ALA A N 1
ATOM 2432 C CA . ALA A 1 314 ? -24.429 -17.528 -22.345 1.00 65.94 314 ALA A CA 1
ATOM 2433 C C . ALA A 1 314 ? -25.635 -17.858 -23.241 1.00 65.94 314 ALA A C 1
ATOM 2435 O O . ALA A 1 314 ? -26.779 -17.726 -22.813 1.00 65.94 314 ALA A O 1
ATOM 2436 N N . GLY A 1 315 ? -25.378 -18.240 -24.490 1.00 63.34 315 GLY A N 1
ATOM 2437 C CA . GLY A 1 315 ? -26.423 -18.632 -25.427 1.00 63.34 315 GLY A CA 1
ATOM 2438 C C . GLY A 1 315 ? -26.990 -20.011 -25.106 1.00 63.34 315 GLY A C 1
ATOM 2439 O O . GLY A 1 315 ? -26.419 -20.775 -24.329 1.00 63.34 315 GLY A O 1
ATOM 2440 N N . GLU A 1 316 ? -28.115 -20.342 -25.738 1.00 67.75 316 GLU A N 1
ATOM 2441 C CA . GLU A 1 316 ? -28.832 -21.607 -25.519 1.00 67.75 316 GLU A CA 1
ATOM 2442 C C . GLU A 1 316 ? -27.985 -22.845 -25.861 1.00 67.75 316 GLU A C 1
ATOM 2444 O O . GLU A 1 316 ? -28.202 -23.927 -25.320 1.00 67.75 316 GLU A O 1
ATOM 2449 N N . THR A 1 317 ? -26.984 -22.689 -26.736 1.00 66.12 317 THR A N 1
ATOM 2450 C CA . THR A 1 317 ? -26.031 -23.749 -27.082 1.00 66.12 317 THR A CA 1
ATOM 2451 C C . THR A 1 317 ? -24.714 -23.561 -26.332 1.00 66.12 317 THR A C 1
ATOM 2453 O O . THR A 1 317 ? -24.150 -22.466 -26.291 1.00 66.12 317 THR A O 1
ATOM 2456 N N . ILE A 1 318 ? -24.167 -24.647 -25.782 1.00 58.22 318 ILE A N 1
ATOM 2457 C CA . ILE A 1 318 ? -22.863 -24.638 -25.106 1.00 58.22 318 ILE A CA 1
ATOM 2458 C C . ILE A 1 318 ? -21.789 -24.071 -26.046 1.00 58.22 318 ILE A C 1
ATOM 2460 O O . ILE A 1 318 ? -21.611 -24.547 -27.164 1.00 58.22 318 ILE A O 1
ATOM 2464 N N . GLY A 1 319 ? -21.064 -23.054 -25.573 1.00 59.75 319 GLY A N 1
ATOM 2465 C CA . GLY A 1 319 ? -20.027 -22.364 -26.349 1.00 59.75 319 GLY A CA 1
ATOM 2466 C C . GLY A 1 319 ? -20.533 -21.199 -27.204 1.00 59.75 319 GLY A C 1
ATOM 2467 O O . GLY A 1 319 ? -19.724 -20.557 -27.869 1.00 59.75 319 GLY A O 1
ATOM 2468 N N . THR A 1 320 ? -21.833 -20.897 -27.168 1.00 65.56 320 THR A N 1
ATOM 2469 C CA . THR A 1 320 ? -22.411 -19.709 -27.812 1.00 65.56 320 THR A CA 1
ATOM 2470 C C . THR A 1 320 ? -22.673 -18.605 -26.792 1.00 65.56 320 THR A C 1
ATOM 2472 O O . THR A 1 320 ? -22.863 -18.874 -25.605 1.00 65.56 320 THR A O 1
ATOM 2475 N N . TYR A 1 321 ? -22.664 -17.355 -27.253 1.00 75.25 321 TYR A N 1
ATOM 2476 C CA . TYR A 1 321 ? -22.943 -16.178 -26.435 1.00 75.25 321 TYR A CA 1
ATOM 2477 C C . TYR A 1 321 ? -23.906 -15.248 -27.183 1.00 75.25 321 TYR A C 1
ATOM 2479 O O . TYR A 1 321 ? -23.827 -15.129 -28.405 1.00 75.25 321 TYR A O 1
ATOM 2487 N N . VAL A 1 322 ? -24.812 -14.603 -26.452 1.00 73.31 322 VAL A N 1
ATOM 2488 C CA . VAL A 1 322 ? -25.834 -13.680 -26.955 1.00 73.31 322 VAL A CA 1
ATOM 2489 C C . VAL A 1 322 ? -25.488 -12.258 -26.528 1.00 73.31 322 VAL A C 1
ATOM 2491 O O . VAL A 1 322 ? -25.082 -12.022 -25.389 1.00 73.31 322 VAL A O 1
ATOM 2494 N N . MET A 1 323 ? -25.664 -11.325 -27.465 1.00 76.06 323 MET A N 1
ATOM 2495 C CA . MET A 1 323 ? -25.368 -9.905 -27.301 1.00 76.06 323 MET A CA 1
ATOM 2496 C C . MET A 1 323 ? -26.673 -9.111 -27.198 1.00 76.06 323 MET A C 1
ATOM 2498 O O . MET A 1 323 ? -27.387 -8.980 -28.187 1.00 76.06 323 MET A O 1
ATOM 2502 N N . GLU A 1 324 ? -26.987 -8.561 -26.023 1.00 72.31 324 GLU A N 1
ATOM 2503 C CA . GLU A 1 324 ? -28.233 -7.793 -25.809 1.00 72.31 324 GLU A CA 1
AT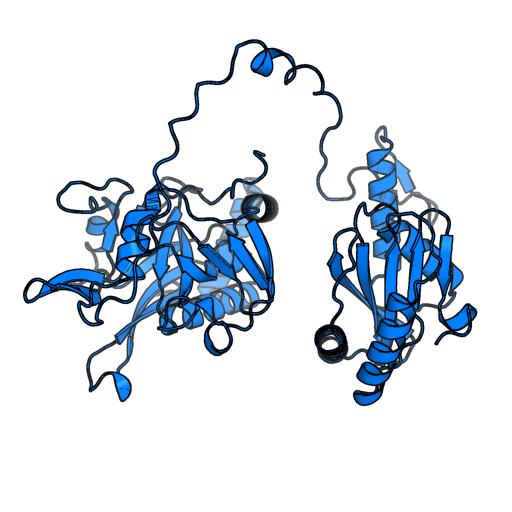OM 2504 C C . GLU A 1 324 ? -28.125 -6.308 -26.194 1.00 72.31 324 GLU A C 1
ATOM 2506 O O . GLU A 1 324 ? -29.112 -5.574 -26.188 1.00 72.31 324 GLU A O 1
ATOM 2511 N N . SER A 1 325 ? -26.924 -5.834 -26.532 1.00 74.94 325 SER A N 1
ATOM 2512 C CA . SER A 1 325 ? -26.688 -4.446 -26.935 1.00 74.94 325 SER A CA 1
ATOM 2513 C C . SER A 1 325 ? -25.602 -4.346 -28.011 1.00 74.94 325 SER A C 1
ATOM 2515 O O . SER A 1 325 ? -24.775 -5.255 -28.134 1.00 74.94 325 SER A O 1
ATOM 2517 N N . PRO A 1 326 ? -25.571 -3.248 -28.796 1.00 76.75 326 PRO A N 1
ATOM 2518 C CA . PRO A 1 326 ? -24.541 -3.036 -29.807 1.00 76.75 326 PRO A CA 1
ATOM 2519 C C . PRO A 1 326 ? -23.130 -3.110 -29.212 1.00 76.75 326 PRO A C 1
ATOM 2521 O O . PRO A 1 326 ? -22.856 -2.532 -28.153 1.00 76.75 326 PRO A O 1
ATOM 2524 N N . VAL A 1 327 ? -22.218 -3.785 -29.913 1.00 76.75 327 VAL A N 1
ATOM 2525 C CA . VAL A 1 327 ? -20.801 -3.881 -29.540 1.00 76.75 327 VAL A CA 1
ATOM 2526 C C . VAL A 1 327 ? -19.901 -3.047 -30.422 1.00 76.75 327 VAL A C 1
ATOM 2528 O O . VAL A 1 327 ? -20.113 -2.921 -31.625 1.00 76.75 327 VAL A O 1
ATOM 2531 N N . THR A 1 328 ? -18.876 -2.492 -29.788 1.00 77.00 328 THR A N 1
ATOM 2532 C CA . THR A 1 328 ? -17.772 -1.804 -30.448 1.00 77.00 328 THR A CA 1
ATOM 2533 C C . THR A 1 328 ? -16.590 -2.755 -30.653 1.00 77.00 328 THR A C 1
ATOM 2535 O O . THR A 1 328 ? -16.487 -3.787 -29.995 1.00 77.00 328 THR A O 1
ATOM 2538 N N . GLU A 1 329 ? -15.660 -2.398 -31.538 1.00 70.00 329 GLU A N 1
ATOM 2539 C CA . GLU A 1 329 ? -14.413 -3.149 -31.752 1.00 70.00 329 GLU A CA 1
ATOM 2540 C C . GLU A 1 329 ? -13.596 -3.319 -30.456 1.00 70.00 329 GLU A C 1
ATOM 2542 O O . GLU A 1 329 ? -13.089 -4.402 -30.169 1.00 70.00 329 GLU A O 1
ATOM 2547 N N . ALA A 1 330 ? -13.548 -2.280 -29.617 1.00 66.75 330 ALA A N 1
ATOM 2548 C CA . ALA A 1 330 ? -12.900 -2.337 -28.309 1.00 66.75 330 ALA A CA 1
ATOM 2549 C C . ALA A 1 330 ? -13.585 -3.338 -27.360 1.00 66.75 330 ALA A C 1
ATOM 2551 O O . ALA A 1 330 ? -12.896 -4.073 -26.652 1.00 66.75 330 ALA A O 1
ATOM 2552 N N . ASP A 1 331 ? -14.923 -3.413 -27.388 1.00 69.69 331 ASP A N 1
ATOM 2553 C CA . ASP A 1 331 ? -15.671 -4.414 -26.617 1.00 69.69 331 ASP A CA 1
ATOM 2554 C C . ASP A 1 331 ? -15.287 -5.832 -27.072 1.00 69.69 331 ASP A C 1
ATOM 2556 O O . ASP A 1 331 ? -15.078 -6.713 -26.243 1.00 69.69 331 ASP A O 1
ATOM 2560 N N . ILE A 1 332 ? -15.142 -6.059 -28.384 1.00 75.44 332 ILE A N 1
ATOM 2561 C CA . ILE A 1 332 ? -14.769 -7.366 -28.952 1.00 75.44 332 ILE A CA 1
ATOM 2562 C C . ILE A 1 332 ? -13.374 -7.794 -28.489 1.00 75.44 332 ILE A C 1
ATOM 2564 O O . ILE A 1 332 ? -13.202 -8.928 -28.039 1.00 75.44 332 ILE A O 1
ATOM 2568 N N . LEU A 1 333 ? -12.392 -6.893 -28.541 1.00 70.69 333 LEU A N 1
ATOM 2569 C CA . LEU A 1 333 ? -11.028 -7.178 -28.087 1.00 70.69 333 LEU A CA 1
ATOM 2570 C C . LEU A 1 333 ? -10.976 -7.479 -26.584 1.00 70.69 333 LEU A C 1
ATOM 2572 O O . LEU A 1 333 ? -10.324 -8.435 -26.163 1.00 70.69 333 LEU A O 1
ATOM 2576 N N . GLN A 1 334 ? -11.714 -6.719 -25.774 1.00 69.75 334 GLN A N 1
ATOM 2577 C CA . GLN A 1 334 ? -11.792 -6.952 -24.334 1.00 69.75 334 GLN A CA 1
ATOM 2578 C C . GLN A 1 334 ? -12.447 -8.305 -24.011 1.00 69.75 334 GLN A C 1
ATOM 2580 O O . GLN A 1 334 ? -11.956 -9.045 -23.156 1.00 69.75 334 GLN A O 1
ATOM 2585 N N . MET A 1 335 ? -13.527 -8.659 -24.715 1.00 75.56 335 MET A N 1
ATOM 2586 C CA . MET A 1 335 ? -14.185 -9.962 -24.581 1.00 75.56 335 MET A CA 1
ATOM 2587 C C . MET A 1 335 ? -13.252 -11.108 -24.994 1.00 75.56 335 MET A C 1
ATOM 2589 O O . MET A 1 335 ? -13.178 -12.120 -24.297 1.00 75.56 335 MET A O 1
ATOM 2593 N N . ALA A 1 336 ? -12.490 -10.941 -26.078 1.00 71.69 336 ALA A N 1
ATOM 2594 C CA . ALA A 1 336 ? -11.509 -11.923 -26.530 1.00 71.69 336 ALA A CA 1
ATOM 2595 C C . ALA A 1 336 ? -10.397 -12.152 -25.490 1.00 71.69 336 ALA A C 1
ATOM 2597 O O . ALA A 1 336 ? -10.102 -13.302 -25.159 1.00 71.69 336 ALA A O 1
ATOM 2598 N N . GLN A 1 337 ? -9.841 -11.082 -24.910 1.00 68.56 337 GLN A N 1
ATOM 2599 C CA . GLN A 1 337 ? -8.845 -11.173 -23.835 1.00 68.56 337 GLN A CA 1
ATOM 2600 C C . GLN A 1 337 ? -9.401 -11.897 -22.603 1.00 68.56 337 GLN A C 1
ATOM 2602 O O . GLN A 1 337 ? -8.753 -12.789 -22.057 1.00 68.56 337 GLN A O 1
ATOM 2607 N N . GLN A 1 338 ? -10.629 -11.578 -22.189 1.00 68.44 338 GLN A N 1
ATOM 2608 C CA . GLN A 1 338 ? -11.275 -12.233 -21.048 1.00 68.44 338 GLN A CA 1
ATOM 2609 C C . GLN A 1 338 ? -11.513 -13.728 -21.288 1.00 68.44 338 GLN A C 1
ATOM 2611 O O . GLN A 1 338 ? -11.228 -14.549 -20.412 1.00 68.44 338 GLN A O 1
ATOM 2616 N N . LEU A 1 339 ? -11.996 -14.099 -22.476 1.00 72.50 339 LEU A N 1
ATOM 2617 C CA . LEU A 1 339 ? -12.176 -15.501 -22.855 1.00 72.50 339 LEU A CA 1
ATOM 2618 C C . LEU A 1 339 ? -10.834 -16.241 -22.893 1.00 72.50 339 LEU A C 1
ATOM 2620 O O . LEU A 1 339 ? -10.752 -17.373 -22.416 1.00 72.50 339 LEU A O 1
ATOM 2624 N N . ALA A 1 340 ? -9.772 -15.605 -23.390 1.00 71.38 340 ALA A N 1
ATOM 2625 C CA . ALA A 1 340 ? -8.430 -16.181 -23.391 1.00 71.38 340 ALA A CA 1
ATOM 2626 C C . ALA A 1 340 ? -7.882 -16.387 -21.965 1.00 71.38 340 ALA A C 1
ATOM 2628 O O . ALA A 1 340 ? -7.363 -17.463 -21.668 1.00 71.38 340 ALA A O 1
ATOM 2629 N N . MET A 1 341 ? -8.084 -15.431 -21.046 1.00 69.94 341 MET A N 1
ATOM 2630 C CA . MET A 1 341 ? -7.702 -15.584 -19.632 1.00 69.94 341 MET A CA 1
ATOM 2631 C C . MET A 1 341 ? -8.490 -16.706 -18.947 1.00 69.94 341 MET A C 1
ATOM 2633 O O . MET A 1 341 ? -7.918 -17.510 -18.214 1.00 69.94 341 MET A O 1
ATOM 2637 N N . SER A 1 342 ? -9.802 -16.796 -19.199 1.00 67.31 342 SER A N 1
ATOM 2638 C CA . SER A 1 342 ? -10.658 -17.860 -18.657 1.00 67.31 342 SER A CA 1
ATOM 2639 C C . SER A 1 342 ? -10.188 -19.252 -19.096 1.00 67.31 342 SER A C 1
ATOM 2641 O O . SER A 1 342 ? -10.238 -20.210 -18.319 1.00 67.31 342 SER A O 1
ATOM 2643 N N . ARG A 1 343 ? -9.650 -19.368 -20.315 1.00 69.31 343 ARG A N 1
ATOM 2644 C CA . ARG A 1 343 ? -9.086 -20.619 -20.842 1.00 69.31 343 ARG A CA 1
ATOM 2645 C C . ARG A 1 343 ? -7.739 -21.005 -20.217 1.00 69.31 343 ARG A C 1
ATOM 2647 O O . ARG A 1 343 ? -7.376 -22.175 -20.290 1.00 69.31 343 ARG A O 1
ATOM 2654 N N . LEU A 1 344 ? -7.065 -20.081 -19.526 1.00 70.81 344 LEU A N 1
ATOM 2655 C CA . LEU A 1 344 ? -5.892 -20.332 -18.673 1.00 70.81 344 LEU A CA 1
ATOM 2656 C C . LEU A 1 344 ? -6.247 -20.328 -17.170 1.00 70.81 344 LEU A C 1
ATOM 2658 O O . LEU A 1 344 ? -5.403 -20.051 -16.318 1.00 70.81 344 LEU A O 1
ATOM 2662 N N . SER A 1 345 ? -7.504 -20.613 -16.819 1.00 70.69 345 SER A N 1
ATOM 2663 C CA . SER A 1 345 ? -7.940 -20.683 -15.421 1.00 70.69 345 SER A CA 1
ATOM 2664 C C . SER A 1 345 ? -7.369 -21.895 -14.676 1.00 70.69 345 SER A C 1
ATOM 2666 O O . SER A 1 345 ? -7.067 -22.948 -15.248 1.00 70.69 345 SER A O 1
ATOM 2668 N N . LYS A 1 346 ? -7.237 -21.737 -13.355 1.00 71.06 346 LYS A N 1
ATOM 2669 C CA . LYS A 1 346 ? -6.691 -22.753 -12.452 1.00 71.06 346 LYS A CA 1
ATOM 2670 C C . LYS A 1 346 ? -7.424 -24.095 -12.598 1.00 71.06 346 LYS A C 1
ATOM 2672 O O . LYS A 1 346 ? -8.648 -24.152 -12.556 1.00 71.06 346 LYS A O 1
ATOM 2677 N N . GLY A 1 347 ? -6.666 -25.184 -12.707 1.00 62.84 347 GLY A N 1
ATOM 2678 C CA . GLY A 1 347 ? -7.156 -26.561 -12.799 1.00 62.84 347 GLY A CA 1
ATOM 2679 C C . GLY A 1 347 ? -7.409 -27.066 -14.223 1.00 62.84 347 GLY A C 1
ATOM 2680 O O . GLY A 1 347 ? -7.666 -28.260 -14.397 1.00 62.84 347 GLY A O 1
ATOM 2681 N N . ARG A 1 348 ? -7.303 -26.211 -15.249 1.00 74.19 348 ARG A N 1
ATOM 2682 C CA . ARG A 1 348 ? -7.450 -26.620 -16.651 1.00 74.19 348 ARG A CA 1
ATOM 2683 C C . ARG A 1 348 ? -6.235 -27.432 -17.106 1.00 74.19 348 ARG A C 1
ATOM 2685 O O . ARG A 1 348 ? -5.109 -26.965 -16.977 1.00 74.19 348 ARG A O 1
ATOM 2692 N N . ALA A 1 349 ? -6.457 -28.630 -17.645 1.00 74.19 349 ALA A N 1
ATOM 2693 C CA . ALA A 1 349 ? -5.399 -29.427 -18.267 1.00 74.19 349 ALA A CA 1
ATOM 2694 C C . ALA A 1 349 ? -5.040 -28.859 -19.646 1.00 74.19 349 ALA A C 1
ATOM 2696 O O . ALA A 1 349 ? -5.935 -28.594 -20.452 1.00 74.19 349 ALA A O 1
ATOM 2697 N N . LEU A 1 350 ? -3.745 -28.696 -19.917 1.00 75.38 350 LEU A N 1
ATOM 2698 C CA . LEU A 1 350 ? -3.252 -28.295 -21.232 1.00 75.38 350 LEU A CA 1
ATOM 2699 C C . LEU A 1 350 ? -3.062 -29.546 -22.094 1.00 75.38 350 LEU A C 1
ATOM 2701 O O . LEU A 1 350 ? -2.037 -30.216 -22.014 1.00 75.38 350 LEU A O 1
ATOM 2705 N N . THR A 1 351 ? -4.082 -29.904 -22.873 1.00 69.50 351 THR A N 1
ATOM 2706 C CA . THR A 1 351 ? -4.086 -31.141 -23.675 1.00 69.50 351 THR A CA 1
ATOM 2707 C C . THR A 1 351 ? -3.654 -30.934 -25.127 1.00 69.50 351 THR A C 1
ATOM 2709 O O . THR A 1 351 ? -3.284 -31.901 -25.784 1.00 69.50 351 THR A O 1
ATOM 2712 N N . GLU A 1 352 ? -3.672 -29.696 -25.632 1.00 73.06 352 GLU A N 1
ATOM 2713 C CA . GLU A 1 352 ? -3.310 -29.364 -27.016 1.00 73.06 352 GLU A CA 1
ATOM 2714 C C . GLU A 1 352 ? -2.422 -28.105 -27.085 1.00 73.06 352 GLU A C 1
ATOM 2716 O O . GLU A 1 352 ? -2.911 -27.003 -26.815 1.00 73.06 352 GLU A O 1
ATOM 2721 N N . PRO A 1 353 ? -1.143 -28.219 -27.502 1.00 70.12 353 PRO A N 1
ATOM 2722 C CA . PRO A 1 353 ? -0.212 -27.084 -27.586 1.00 70.12 353 PRO A CA 1
ATOM 2723 C C . PRO A 1 353 ? -0.713 -25.924 -28.459 1.00 70.12 353 PRO A C 1
ATOM 2725 O O . PRO A 1 353 ? -0.593 -24.758 -28.087 1.00 70.12 353 PRO A O 1
ATOM 2728 N N . LYS A 1 354 ? -1.378 -26.232 -29.583 1.00 74.06 354 LYS A N 1
ATOM 2729 C CA . LYS A 1 354 ? -1.934 -25.220 -30.500 1.00 74.06 354 LYS A CA 1
ATOM 2730 C C . LYS A 1 354 ? -2.978 -24.318 -29.835 1.00 74.06 354 LYS A C 1
ATOM 2732 O O . LYS A 1 354 ? -3.056 -23.133 -30.153 1.00 74.06 354 LYS A O 1
ATOM 2737 N N . GLN A 1 355 ? -3.764 -24.856 -28.899 1.00 72.06 355 GLN A N 1
ATOM 2738 C CA . GLN A 1 355 ? -4.743 -24.060 -28.154 1.00 72.06 355 GLN A CA 1
ATOM 2739 C C . GLN A 1 355 ? -4.042 -23.099 -27.188 1.00 72.06 355 GLN A C 1
ATOM 2741 O O . GLN A 1 355 ? -4.435 -21.939 -27.088 1.00 72.06 355 GLN A O 1
ATOM 2746 N N . VAL A 1 356 ? -2.954 -23.545 -26.549 1.00 78.25 356 VAL A N 1
ATOM 2747 C CA . VAL A 1 356 ? -2.136 -22.708 -25.658 1.00 78.25 356 VAL A CA 1
ATOM 2748 C C . VAL A 1 356 ? -1.548 -21.523 -26.418 1.00 78.25 356 VAL A C 1
ATOM 2750 O O . VAL A 1 356 ? -1.679 -20.394 -25.954 1.00 78.25 356 VAL A O 1
ATOM 2753 N N . PHE A 1 357 ? -0.987 -21.745 -27.610 1.00 83.75 357 PHE A N 1
ATOM 2754 C CA . PHE A 1 357 ? -0.394 -20.669 -28.417 1.00 83.75 357 PHE A CA 1
ATOM 2755 C C . PHE A 1 357 ? -1.442 -19.639 -28.829 1.00 83.75 357 PHE A C 1
ATOM 2757 O O . PHE A 1 357 ? -1.242 -18.448 -28.623 1.00 83.75 357 PHE A O 1
ATOM 2764 N N . SER A 1 358 ? -2.606 -20.088 -29.308 1.00 80.19 358 SER A N 1
ATOM 2765 C CA . SER A 1 358 ? -3.711 -19.188 -29.661 1.00 80.19 358 SER A CA 1
ATOM 2766 C C . SER A 1 358 ? -4.180 -18.341 -28.468 1.00 80.19 358 SER A C 1
ATOM 2768 O O . SER A 1 358 ? -4.493 -17.157 -28.624 1.00 80.19 358 SER A O 1
ATOM 2770 N N . HIS A 1 359 ? -4.214 -18.913 -27.261 1.00 81.69 359 HIS A N 1
ATOM 2771 C CA . HIS A 1 359 ? -4.603 -18.179 -26.055 1.00 81.69 359 HIS A CA 1
ATOM 2772 C C . HIS A 1 359 ? -3.538 -17.167 -25.639 1.00 81.69 359 HIS A C 1
ATOM 2774 O O . HIS A 1 359 ? -3.876 -16.013 -25.391 1.00 81.69 359 HIS A O 1
ATOM 2780 N N . LEU A 1 360 ? -2.265 -17.564 -25.623 1.00 84.50 360 LEU A N 1
ATOM 2781 C CA . LEU A 1 360 ? -1.154 -16.664 -25.310 1.0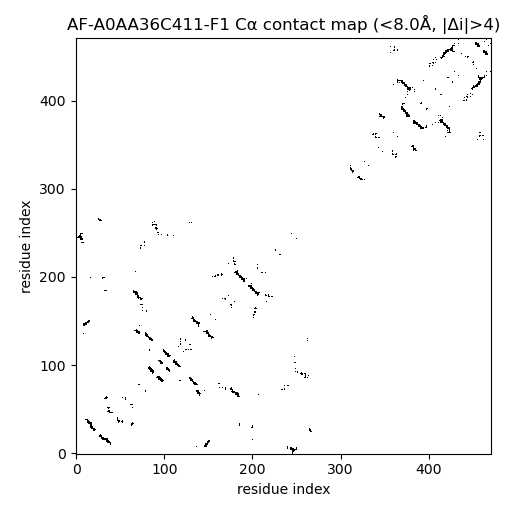0 84.50 360 LEU A CA 1
ATOM 2782 C C . LEU A 1 360 ? -1.042 -15.525 -26.330 1.00 84.50 360 LEU A C 1
ATOM 2784 O O . LEU A 1 360 ? -0.853 -14.379 -25.931 1.00 84.50 360 LEU A O 1
ATOM 2788 N N . GLN A 1 361 ? -1.260 -15.810 -27.617 1.00 84.69 361 GLN A N 1
ATOM 2789 C CA . GLN A 1 361 ? -1.314 -14.794 -28.664 1.00 84.69 361 GLN A CA 1
ATOM 2790 C C . GLN A 1 361 ? -2.430 -13.785 -28.409 1.00 84.69 361 GLN A C 1
ATOM 2792 O O . GLN A 1 361 ? -2.182 -12.585 -28.387 1.00 84.69 361 GLN A O 1
ATOM 2797 N N . THR A 1 362 ? -3.643 -14.265 -28.127 1.00 82.69 362 THR A N 1
ATOM 2798 C CA . THR A 1 362 ? -4.791 -13.392 -27.833 1.00 82.69 362 THR A CA 1
ATOM 2799 C C . THR A 1 362 ? -4.527 -12.482 -26.631 1.00 82.69 362 THR A C 1
ATOM 2801 O O . THR A 1 362 ? -4.973 -11.334 -26.619 1.00 82.69 362 THR A O 1
ATOM 2804 N N . LEU A 1 363 ? -3.804 -12.985 -25.626 1.00 81.88 363 LEU A N 1
ATOM 2805 C CA . LEU A 1 363 ? -3.472 -12.226 -24.423 1.00 81.88 363 LEU A CA 1
ATOM 2806 C C . LEU A 1 363 ? -2.390 -11.179 -24.669 1.00 81.88 363 LEU A C 1
ATOM 2808 O O . LEU A 1 363 ? -2.533 -10.063 -24.181 1.00 81.88 363 LEU A O 1
ATOM 2812 N N . LEU A 1 364 ? -1.336 -11.526 -25.412 1.00 84.44 364 LEU A N 1
ATOM 2813 C CA . LEU A 1 364 ? -0.104 -10.741 -25.401 1.00 84.44 364 LEU A CA 1
ATOM 2814 C C . LEU A 1 364 ? 0.196 -9.966 -26.695 1.00 84.44 364 LEU A C 1
ATOM 2816 O O . LEU A 1 364 ? 0.963 -9.008 -26.649 1.00 84.44 364 LEU A O 1
ATOM 2820 N N . GLN A 1 365 ? -0.410 -10.317 -27.836 1.00 79.62 365 GLN A N 1
ATOM 2821 C CA . GLN A 1 365 ? -0.039 -9.751 -29.148 1.00 79.62 365 GLN A CA 1
ATOM 2822 C C . GLN A 1 365 ? -0.250 -8.233 -29.285 1.00 79.62 365 GLN A C 1
ATOM 2824 O O . GLN A 1 365 ? 0.387 -7.604 -30.121 1.00 79.62 365 GLN A O 1
ATOM 2829 N N . TYR A 1 366 ? -1.155 -7.645 -28.495 1.00 77.31 366 TYR A N 1
ATOM 2830 C CA . TYR A 1 366 ? -1.493 -6.217 -28.566 1.00 77.31 366 TYR A CA 1
ATOM 2831 C C . TYR A 1 366 ? -0.791 -5.374 -27.496 1.00 77.31 366 TYR A C 1
ATOM 2833 O O . TYR A 1 366 ? -1.101 -4.192 -27.342 1.00 77.31 366 TYR A O 1
ATOM 2841 N N . HIS A 1 367 ? 0.129 -5.959 -26.725 1.00 79.44 367 HIS A N 1
ATOM 2842 C CA . HIS A 1 367 ? 0.942 -5.163 -25.818 1.00 79.44 367 HIS A CA 1
ATOM 2843 C C . HIS A 1 367 ? 1.957 -4.336 -26.612 1.00 79.44 367 HIS A C 1
ATOM 2845 O O . HIS A 1 367 ? 2.832 -4.872 -27.283 1.00 79.44 367 HIS A O 1
ATOM 2851 N N . GLU A 1 368 ? 1.869 -3.010 -26.474 1.00 78.25 368 GLU A N 1
ATOM 2852 C CA . GLU A 1 368 ? 2.800 -2.039 -27.080 1.00 78.25 368 GLU A CA 1
ATOM 2853 C C . GLU A 1 368 ? 4.225 -2.107 -26.490 1.00 78.25 368 GLU A C 1
ATOM 2855 O O . GLU A 1 368 ? 5.112 -1.358 -26.890 1.00 78.25 368 GLU A O 1
ATOM 2860 N N . HIS A 1 369 ? 4.443 -2.973 -25.502 1.00 78.62 369 HIS A N 1
ATOM 2861 C CA . HIS A 1 369 ? 5.685 -3.138 -24.761 1.00 78.62 369 HIS A CA 1
ATOM 2862 C C . HIS A 1 369 ? 5.945 -4.625 -24.497 1.00 78.62 369 HIS A C 1
ATOM 2864 O O . HIS A 1 369 ? 5.010 -5.429 -24.523 1.00 78.62 369 HIS A O 1
ATOM 2870 N N . GLU A 1 370 ? 7.206 -4.998 -24.281 1.00 83.25 370 GLU A N 1
ATOM 2871 C CA . GLU A 1 370 ? 7.569 -6.391 -24.009 1.00 83.25 370 GLU A CA 1
ATOM 2872 C C . GLU A 1 370 ? 7.038 -6.805 -22.640 1.00 83.25 370 GLU A C 1
ATOM 2874 O O . GLU A 1 370 ? 7.286 -6.138 -21.632 1.00 83.25 370 GLU A O 1
ATOM 2879 N N . VAL A 1 371 ? 6.325 -7.921 -22.591 1.00 87.94 371 VAL A N 1
ATOM 2880 C CA . VAL A 1 371 ? 5.813 -8.535 -21.371 1.00 87.94 371 VAL A CA 1
ATOM 2881 C C . VAL A 1 371 ? 6.398 -9.929 -21.262 1.00 87.94 371 VAL A C 1
ATOM 2883 O O . VAL A 1 371 ? 6.210 -10.733 -22.165 1.00 87.94 371 VAL A O 1
ATOM 2886 N N . PHE A 1 372 ? 7.063 -10.234 -20.147 1.00 90.62 372 PHE A N 1
ATOM 2887 C CA . PHE A 1 372 ? 7.513 -11.589 -19.821 1.00 90.62 372 PHE A CA 1
ATOM 2888 C C . PHE A 1 372 ? 6.587 -12.201 -18.773 1.00 90.62 372 PHE A C 1
ATOM 2890 O O . PHE A 1 372 ? 6.310 -11.576 -17.747 1.00 90.62 372 PHE A O 1
ATOM 2897 N N . ALA A 1 373 ? 6.128 -13.426 -18.999 1.00 91.88 373 ALA A N 1
ATOM 2898 C CA . ALA A 1 373 ? 5.148 -14.121 -18.183 1.00 91.88 373 ALA A CA 1
ATOM 2899 C C . ALA A 1 373 ? 5.500 -15.601 -17.965 1.00 91.88 373 ALA A C 1
ATOM 2901 O O . ALA A 1 373 ? 6.241 -16.220 -18.727 1.00 91.88 373 ALA A O 1
ATOM 2902 N N . LEU A 1 374 ? 4.928 -16.175 -16.906 1.00 93.62 374 LEU A N 1
ATOM 2903 C CA . LEU A 1 374 ? 5.005 -17.590 -16.562 1.00 93.62 374 LEU A CA 1
ATOM 2904 C C . LEU A 1 374 ? 3.620 -18.220 -16.612 1.00 93.62 374 LEU A C 1
ATOM 2906 O O . LEU A 1 374 ? 2.683 -17.735 -15.975 1.00 93.62 374 LEU A O 1
ATOM 2910 N N . LEU A 1 375 ? 3.520 -19.365 -17.273 1.00 93.12 375 LEU A N 1
ATOM 2911 C CA . LEU A 1 375 ? 2.403 -20.284 -17.116 1.00 93.12 375 LEU A CA 1
ATOM 2912 C C . LEU A 1 375 ? 2.856 -21.439 -16.218 1.00 93.12 375 LEU A C 1
ATOM 2914 O O . LEU A 1 375 ? 3.655 -22.281 -16.624 1.00 93.12 375 LEU A O 1
ATOM 2918 N N . LEU A 1 376 ? 2.378 -21.434 -14.974 1.00 93.50 376 LEU A N 1
ATOM 2919 C CA . LEU A 1 376 ? 2.777 -22.373 -13.927 1.00 93.50 376 LEU A CA 1
ATOM 2920 C C . LEU A 1 376 ? 1.829 -23.565 -13.890 1.00 93.50 376 LEU A C 1
ATOM 2922 O O . LEU A 1 376 ? 0.609 -23.385 -13.924 1.00 93.50 376 LEU A O 1
ATOM 2926 N N . LEU A 1 377 ? 2.385 -24.769 -13.786 1.00 92.81 377 LEU A N 1
ATOM 2927 C CA . LEU A 1 377 ? 1.666 -26.027 -13.948 1.00 92.81 377 LEU A CA 1
ATOM 2928 C C . LEU A 1 377 ? 1.931 -27.000 -12.795 1.00 92.81 377 LEU A C 1
ATOM 2930 O O . LEU A 1 377 ? 3.022 -27.040 -12.220 1.00 92.81 377 LEU A O 1
ATOM 2934 N N . ASP A 1 378 ? 0.924 -27.816 -12.486 1.00 91.69 378 ASP A N 1
ATOM 2935 C CA . ASP A 1 378 ? 1.061 -28.948 -11.571 1.00 91.69 378 ASP A CA 1
ATOM 2936 C C . ASP A 1 378 ? 1.710 -30.166 -12.257 1.00 91.69 378 ASP A C 1
ATOM 2938 O O . ASP A 1 378 ? 1.993 -30.167 -13.458 1.00 91.69 378 ASP A O 1
ATOM 2942 N N . SER A 1 379 ? 1.932 -31.240 -11.494 1.00 89.00 379 SER A N 1
ATOM 2943 C CA . SER A 1 379 ? 2.546 -32.482 -11.991 1.00 89.00 379 SER A CA 1
ATOM 2944 C C . SER A 1 379 ? 1.703 -33.237 -13.028 1.00 89.00 379 SER A C 1
ATOM 2946 O O . SER A 1 379 ? 2.179 -34.204 -13.617 1.00 89.00 379 SER A O 1
ATOM 2948 N N . LYS A 1 380 ? 0.456 -32.813 -13.269 1.00 87.44 380 LYS A N 1
ATOM 2949 C CA . LYS A 1 380 ? -0.442 -33.330 -14.313 1.00 87.44 380 LYS A CA 1
ATOM 2950 C C . LYS A 1 380 ? -0.621 -32.328 -15.460 1.00 87.44 380 LYS A C 1
ATOM 2952 O O . LYS A 1 380 ? -1.575 -32.460 -16.227 1.00 87.44 380 LYS A O 1
ATOM 2957 N N . HIS A 1 381 ? 0.261 -31.330 -15.562 1.00 88.12 381 HIS A N 1
ATOM 2958 C CA . HIS A 1 381 ? 0.222 -30.250 -16.552 1.00 88.12 381 HIS A CA 1
ATOM 2959 C C . HIS A 1 381 ? -1.100 -29.468 -16.551 1.00 88.12 381 HIS A C 1
ATOM 2961 O O . HIS A 1 381 ? -1.610 -29.049 -17.596 1.00 88.12 381 HIS A O 1
ATOM 2967 N N . ARG A 1 382 ? -1.685 -29.274 -15.365 1.00 86.19 382 ARG A N 1
ATOM 2968 C CA . ARG A 1 382 ? -2.842 -28.397 -15.178 1.00 86.19 382 ARG A CA 1
ATOM 2969 C C . ARG A 1 382 ? -2.385 -27.027 -14.724 1.00 86.19 382 ARG A C 1
ATOM 2971 O O . ARG A 1 382 ? -1.477 -26.916 -13.905 1.00 86.19 382 ARG A O 1
ATOM 2978 N N . VAL A 1 383 ? -3.052 -25.991 -15.219 1.00 88.31 383 VAL A N 1
ATOM 2979 C CA . VAL A 1 383 ? -2.714 -24.607 -14.890 1.00 88.31 383 VAL A CA 1
ATOM 2980 C C . VAL A 1 383 ? -2.900 -24.350 -13.398 1.00 88.31 383 VAL A C 1
ATOM 2982 O O . VAL A 1 383 ? -3.980 -24.554 -12.850 1.00 88.31 383 VAL A O 1
ATOM 2985 N N . ILE A 1 384 ? -1.848 -23.883 -12.735 1.00 87.56 384 ILE A N 1
ATOM 2986 C CA . ILE A 1 384 ? -1.899 -23.339 -11.377 1.00 87.56 384 ILE A CA 1
ATOM 2987 C C . ILE A 1 384 ? -2.210 -21.848 -11.464 1.00 87.56 384 ILE A C 1
ATOM 2989 O O . ILE A 1 384 ? -3.144 -21.372 -10.816 1.00 87.56 384 ILE A O 1
ATOM 2993 N N . ALA A 1 385 ? -1.436 -21.127 -12.279 1.00 86.88 385 ALA A N 1
ATOM 2994 C CA . ALA A 1 385 ? -1.593 -19.699 -12.518 1.00 86.88 385 ALA A CA 1
ATOM 2995 C C . ALA A 1 385 ? -0.880 -19.262 -13.807 1.00 86.88 385 ALA A C 1
ATOM 2997 O O . ALA A 1 385 ? 0.106 -19.870 -14.219 1.00 86.88 385 ALA A O 1
ATOM 2998 N N . PHE A 1 386 ? -1.344 -18.154 -14.383 1.00 87.88 386 PHE A N 1
ATOM 2999 C CA . PHE A 1 386 ? -0.610 -17.357 -15.362 1.00 87.88 386 PHE A CA 1
ATOM 3000 C C . PHE A 1 386 ? -0.171 -16.050 -14.688 1.00 87.88 386 PHE A C 1
ATOM 3002 O O . PHE A 1 386 ? -0.992 -15.381 -14.054 1.00 87.88 386 PHE A O 1
ATOM 3009 N N . ARG A 1 387 ? 1.120 -15.715 -14.753 1.00 84.56 387 ARG A N 1
ATOM 3010 C CA . ARG A 1 387 ? 1.714 -14.564 -14.059 1.00 84.56 387 ARG A CA 1
ATOM 3011 C C . ARG A 1 387 ? 2.590 -13.760 -15.001 1.00 84.56 387 ARG A C 1
ATOM 3013 O O . ARG A 1 387 ? 3.646 -14.231 -15.398 1.00 84.56 387 ARG A O 1
ATOM 3020 N N . GLU A 1 388 ? 2.187 -12.535 -15.297 1.00 87.81 388 GLU A N 1
ATOM 3021 C CA . GLU A 1 388 ? 3.077 -11.546 -15.904 1.00 87.81 388 GLU A CA 1
ATOM 3022 C C . GLU A 1 388 ? 4.073 -11.056 -14.852 1.00 87.81 388 GLU A C 1
ATOM 3024 O O . GLU A 1 388 ? 3.682 -10.701 -13.739 1.00 87.81 388 GLU A O 1
ATOM 3029 N N . LEU A 1 389 ? 5.356 -11.070 -15.193 1.00 77.56 389 LEU A N 1
ATOM 3030 C CA . LEU A 1 389 ? 6.453 -10.743 -14.287 1.00 77.56 389 LEU A CA 1
ATOM 3031 C C . LEU A 1 389 ? 7.091 -9.401 -14.601 1.00 77.56 389 LEU A C 1
ATOM 3033 O O . LEU A 1 389 ? 7.390 -8.627 -13.697 1.00 77.56 389 LEU A O 1
ATOM 3037 N N . PHE A 1 390 ? 7.322 -9.137 -15.883 1.00 75.00 390 PHE A N 1
ATOM 3038 C CA . PHE A 1 390 ? 8.084 -7.977 -16.317 1.00 75.00 390 PHE A CA 1
ATOM 3039 C C . PHE A 1 390 ? 7.372 -7.292 -17.466 1.00 75.00 390 PHE A C 1
ATOM 3041 O O . PHE A 1 390 ? 6.813 -7.958 -18.331 1.00 75.00 390 PHE A O 1
ATOM 3048 N N . ARG A 1 391 ? 7.407 -5.959 -17.455 1.00 69.38 391 ARG A N 1
ATOM 3049 C CA . ARG A 1 391 ? 6.925 -5.090 -18.528 1.00 69.38 391 ARG A CA 1
ATOM 3050 C C . ARG A 1 391 ? 8.070 -4.141 -18.883 1.00 69.38 391 ARG A C 1
ATOM 3052 O O . ARG A 1 391 ? 8.395 -3.269 -18.079 1.00 69.38 391 ARG A O 1
ATOM 3059 N N . GLY A 1 392 ? 8.746 -4.385 -20.002 1.00 58.84 392 GLY A N 1
ATOM 3060 C CA . GLY A 1 392 ? 9.941 -3.660 -20.450 1.00 58.84 392 GLY A CA 1
ATOM 3061 C C . GLY A 1 392 ? 9.663 -2.709 -21.614 1.00 58.84 392 GLY A C 1
ATOM 3062 O O . GLY A 1 392 ? 8.659 -2.840 -22.300 1.00 58.84 392 GLY A O 1
ATOM 3063 N N . THR A 1 393 ? 10.550 -1.742 -21.847 1.00 46.69 393 THR A N 1
ATOM 3064 C CA . THR A 1 393 ? 10.601 -0.962 -23.100 1.00 46.69 393 THR A CA 1
ATOM 3065 C C . THR A 1 393 ? 11.428 -1.705 -24.157 1.00 46.69 393 THR A C 1
ATOM 3067 O O . THR A 1 393 ? 12.052 -2.709 -23.835 1.00 46.69 393 THR A O 1
ATOM 3070 N N . LEU A 1 394 ? 11.463 -1.194 -25.395 1.00 36.38 394 LEU A N 1
ATOM 3071 C CA . LEU A 1 394 ? 12.152 -1.752 -26.582 1.00 36.38 394 LEU A CA 1
ATOM 3072 C C . LEU A 1 394 ? 13.640 -2.168 -26.404 1.00 36.38 394 LEU A C 1
ATOM 3074 O O . LEU A 1 394 ? 14.203 -2.744 -27.326 1.00 36.38 394 LEU A O 1
ATOM 3078 N N . ASP A 1 395 ? 14.265 -1.901 -25.251 1.00 39.69 395 ASP A N 1
ATOM 3079 C CA . ASP A 1 395 ? 15.666 -2.224 -24.925 1.00 39.69 395 ASP A CA 1
ATOM 3080 C C . ASP A 1 395 ? 15.830 -3.494 -24.051 1.00 39.69 395 ASP A C 1
ATOM 3082 O O . ASP A 1 395 ? 16.922 -3.774 -23.553 1.00 39.69 395 ASP A O 1
ATOM 3086 N N . GLY A 1 396 ? 14.759 -4.27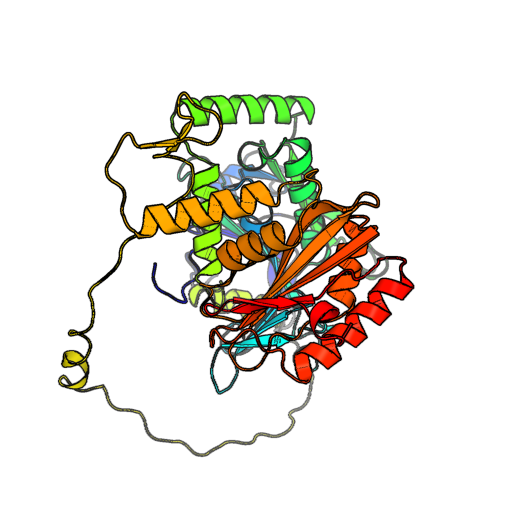4 -23.866 1.00 46.38 396 GLY A N 1
ATOM 3087 C CA . GLY A 1 396 ? 14.779 -5.583 -23.209 1.00 46.38 396 GLY A CA 1
ATOM 3088 C C . GLY A 1 396 ? 14.324 -5.560 -21.746 1.00 46.38 396 GLY A C 1
ATOM 3089 O O . GLY A 1 396 ? 14.857 -4.842 -20.893 1.00 46.38 396 GLY A O 1
ATOM 3090 N N . ALA A 1 397 ? 13.344 -6.398 -21.409 1.00 50.25 397 ALA A N 1
ATOM 3091 C CA . ALA A 1 397 ? 12.990 -6.666 -20.017 1.00 50.25 397 ALA A CA 1
ATOM 3092 C C . ALA A 1 397 ? 14.108 -7.466 -19.312 1.00 50.25 397 ALA A C 1
ATOM 3094 O O . ALA A 1 397 ? 14.427 -8.593 -19.688 1.00 50.25 397 ALA A O 1
ATOM 3095 N N . SER A 1 398 ? 14.698 -6.918 -18.241 1.00 66.88 398 SER A N 1
ATOM 3096 C CA . SER A 1 398 ? 15.659 -7.658 -17.405 1.00 66.88 398 SER A CA 1
ATOM 3097 C C . SER A 1 398 ? 14.942 -8.717 -16.557 1.00 66.88 398 SER A C 1
ATOM 3099 O O . SER A 1 398 ? 14.508 -8.448 -15.438 1.00 66.88 398 SER A O 1
ATOM 3101 N N . VAL A 1 399 ? 14.813 -9.930 -17.095 1.00 75.94 399 VAL A N 1
ATOM 3102 C CA . VAL A 1 399 ? 14.224 -11.084 -16.403 1.00 75.94 399 VAL A CA 1
ATOM 3103 C C . VAL A 1 399 ? 15.287 -11.761 -15.538 1.00 75.94 399 VAL A C 1
ATOM 3105 O O . VAL A 1 399 ? 16.270 -12.302 -16.044 1.00 75.94 399 VAL A O 1
ATOM 3108 N N . TYR A 1 400 ? 15.095 -11.767 -14.217 1.00 78.88 400 TYR A N 1
ATOM 3109 C CA . TYR A 1 400 ? 16.041 -12.392 -13.288 1.00 78.88 400 TYR A CA 1
ATOM 3110 C C . TYR A 1 400 ? 15.601 -13.810 -12.887 1.00 78.88 400 TYR A C 1
ATOM 3112 O O . TYR A 1 400 ? 14.491 -13.969 -12.370 1.00 78.88 400 TYR A O 1
ATOM 3120 N N . PRO A 1 401 ? 16.479 -14.832 -12.990 1.00 86.94 401 PRO A N 1
ATOM 3121 C CA . PRO A 1 401 ? 16.143 -16.205 -12.604 1.00 86.94 401 PRO A CA 1
ATOM 3122 C C . PRO A 1 401 ? 15.622 -16.370 -11.177 1.00 86.94 401 PRO A C 1
ATOM 3124 O O . PRO A 1 401 ? 14.754 -17.204 -10.941 1.00 86.94 401 PRO A O 1
ATOM 3127 N N . ARG A 1 402 ? 16.089 -15.545 -10.232 1.00 84.44 402 ARG A N 1
ATOM 3128 C CA . ARG A 1 402 ? 15.624 -15.591 -8.837 1.00 84.44 402 ARG A CA 1
ATOM 3129 C C . ARG A 1 402 ? 14.120 -15.323 -8.689 1.00 84.44 402 ARG A C 1
ATOM 3131 O O . ARG A 1 402 ? 13.489 -15.975 -7.866 1.00 84.44 402 ARG A O 1
ATOM 3138 N N . GLU A 1 403 ? 13.543 -14.420 -9.488 1.00 85.62 403 GLU A N 1
ATOM 3139 C CA . GLU A 1 403 ? 12.116 -14.073 -9.392 1.00 85.62 403 GLU A CA 1
ATOM 3140 C C . GLU A 1 403 ? 11.259 -15.196 -9.971 1.00 85.62 403 GLU A C 1
ATOM 3142 O O . GLU A 1 403 ? 10.260 -15.606 -9.383 1.00 85.62 403 GLU A O 1
ATOM 3147 N N . VAL A 1 404 ? 11.717 -15.767 -11.088 1.00 91.06 404 VAL A N 1
ATOM 3148 C CA . VAL A 1 404 ? 11.086 -16.929 -11.717 1.00 91.06 404 VAL A CA 1
ATOM 3149 C C . VAL A 1 404 ? 11.093 -18.131 -10.763 1.00 91.06 404 VAL A C 1
ATOM 3151 O O . VAL A 1 404 ? 10.062 -18.774 -10.573 1.00 91.06 404 VAL A O 1
ATOM 3154 N N . VAL A 1 405 ? 12.225 -18.389 -10.098 1.00 92.19 405 VAL A N 1
ATOM 3155 C CA . VAL A 1 405 ? 12.376 -19.450 -9.087 1.00 92.19 405 VAL A CA 1
ATOM 3156 C C . VAL A 1 405 ? 11.484 -19.208 -7.867 1.00 92.19 405 VAL A C 1
ATOM 3158 O O . VAL A 1 405 ? 10.809 -20.133 -7.420 1.00 92.19 405 VAL A O 1
ATOM 3161 N N . LYS A 1 406 ? 11.436 -17.978 -7.338 1.00 91.06 406 LYS A N 1
ATOM 3162 C CA . LYS A 1 406 ? 10.607 -17.619 -6.176 1.00 91.06 406 LYS A CA 1
ATOM 3163 C C . LYS A 1 406 ? 9.131 -17.922 -6.430 1.00 91.06 406 LYS A C 1
ATOM 3165 O O . LYS A 1 406 ? 8.495 -18.553 -5.594 1.00 91.06 406 LYS A O 1
ATOM 3170 N N . ILE A 1 407 ? 8.617 -17.541 -7.599 1.00 91.19 407 ILE A N 1
ATOM 3171 C CA . ILE A 1 407 ? 7.205 -17.736 -7.958 1.00 91.19 407 ILE A CA 1
ATOM 3172 C C . ILE A 1 407 ? 6.899 -19.209 -8.233 1.00 91.19 407 ILE A C 1
ATOM 3174 O O . ILE A 1 407 ? 5.845 -19.702 -7.826 1.00 91.19 407 ILE A O 1
ATOM 3178 N N . ALA A 1 408 ? 7.821 -19.931 -8.877 1.00 94.12 408 ALA A N 1
ATOM 3179 C CA . ALA A 1 408 ? 7.690 -21.372 -9.064 1.00 94.12 408 ALA A CA 1
ATOM 3180 C C . ALA A 1 408 ? 7.601 -22.113 -7.718 1.00 94.12 408 ALA A C 1
ATOM 3182 O O . ALA A 1 408 ? 6.722 -22.958 -7.549 1.00 94.12 408 ALA A O 1
ATOM 3183 N N . LEU A 1 409 ? 8.443 -21.752 -6.743 1.00 91.44 409 LEU A N 1
ATOM 3184 C CA . LEU A 1 409 ? 8.409 -22.318 -5.391 1.00 91.44 409 LEU A CA 1
ATOM 3185 C C . LEU A 1 409 ? 7.148 -21.918 -4.618 1.00 91.44 409 LEU A C 1
ATOM 3187 O O . LEU A 1 409 ? 6.490 -22.779 -4.042 1.00 91.44 409 LEU A O 1
ATOM 3191 N N . GLU A 1 410 ? 6.785 -20.634 -4.628 1.00 93.19 410 GLU A N 1
ATOM 3192 C CA . GLU A 1 410 ? 5.606 -20.108 -3.926 1.00 93.19 410 GLU A CA 1
ATOM 3193 C C . GLU A 1 410 ? 4.321 -20.829 -4.350 1.00 93.19 410 GLU A C 1
ATOM 3195 O O . GLU A 1 410 ? 3.477 -21.175 -3.522 1.00 93.19 410 GLU A O 1
ATOM 3200 N N . LEU A 1 411 ? 4.188 -21.099 -5.650 1.00 90.75 411 LEU A N 1
ATOM 3201 C CA . LEU A 1 411 ? 3.018 -21.758 -6.218 1.00 90.75 411 LEU A CA 1
ATOM 3202 C C . LEU A 1 411 ? 3.152 -23.283 -6.299 1.00 90.75 411 LEU A C 1
ATOM 3204 O O . LEU A 1 411 ? 2.235 -23.933 -6.801 1.00 90.75 411 LEU A O 1
ATOM 3208 N N . ASN A 1 412 ? 4.243 -23.855 -5.775 1.00 91.44 412 ASN A N 1
ATOM 3209 C CA . ASN A 1 412 ? 4.560 -25.285 -5.839 1.00 91.44 412 ASN A CA 1
ATOM 3210 C C . ASN A 1 412 ? 4.447 -25.847 -7.271 1.00 91.44 412 ASN A C 1
ATOM 3212 O O . ASN A 1 412 ? 3.847 -26.899 -7.503 1.00 91.44 412 ASN A O 1
ATOM 3216 N N . ALA A 1 413 ? 4.979 -25.110 -8.247 1.00 95.06 413 ALA A N 1
ATOM 3217 C CA . ALA A 1 413 ? 4.912 -25.479 -9.651 1.00 95.06 413 ALA A CA 1
ATOM 3218 C C . ALA A 1 413 ? 5.851 -26.653 -9.955 1.00 95.06 413 ALA A C 1
ATOM 3220 O O . ALA A 1 413 ? 7.065 -26.574 -9.756 1.00 95.06 413 ALA A O 1
ATOM 3221 N N . ALA A 1 414 ? 5.286 -27.732 -10.497 1.00 94.25 414 ALA A N 1
ATOM 3222 C CA . ALA A 1 414 ? 6.062 -28.868 -10.987 1.00 94.25 414 ALA A CA 1
ATOM 3223 C C . ALA A 1 414 ? 6.665 -28.575 -12.369 1.00 94.25 414 ALA A C 1
ATOM 3225 O O . ALA A 1 414 ? 7.735 -29.076 -12.708 1.00 94.25 414 ALA A O 1
ATOM 3226 N N . ALA A 1 415 ? 5.986 -27.742 -13.160 1.00 95.44 415 ALA A N 1
ATOM 3227 C CA . ALA A 1 415 ? 6.417 -27.361 -14.493 1.00 95.44 415 ALA A CA 1
ATOM 3228 C C . ALA A 1 415 ? 6.046 -25.906 -14.822 1.00 95.44 415 ALA A C 1
ATOM 3230 O O . ALA A 1 415 ? 5.102 -25.349 -14.260 1.00 95.44 415 ALA A O 1
ATOM 3231 N N . VAL A 1 416 ? 6.794 -25.285 -15.734 1.00 95.31 416 VAL A N 1
ATOM 3232 C CA . VAL A 1 416 ? 6.606 -23.897 -16.175 1.00 95.31 416 VAL A CA 1
ATOM 3233 C C . VAL A 1 416 ? 6.767 -23.803 -17.691 1.00 95.31 416 VAL A C 1
ATOM 3235 O O . VAL A 1 416 ? 7.669 -24.412 -18.265 1.00 95.31 416 VAL A O 1
ATOM 3238 N N . ILE A 1 417 ? 5.912 -23.004 -18.329 1.00 94.81 417 ILE A N 1
ATOM 3239 C CA . ILE A 1 417 ? 6.121 -22.491 -19.687 1.00 94.81 417 ILE A CA 1
ATOM 3240 C C . ILE A 1 417 ? 6.452 -21.002 -19.573 1.00 94.81 417 ILE A C 1
ATOM 3242 O O . ILE A 1 417 ? 5.708 -20.240 -18.949 1.00 94.81 417 ILE A O 1
ATOM 3246 N N . LEU A 1 418 ? 7.583 -20.607 -20.149 1.00 94.88 418 LEU A N 1
ATOM 3247 C CA . LEU A 1 418 ? 8.008 -19.213 -20.242 1.00 94.88 418 LEU A CA 1
ATOM 3248 C C . LEU A 1 418 ? 7.313 -18.568 -21.441 1.00 94.88 418 LEU A C 1
ATOM 3250 O O . LEU A 1 418 ? 7.135 -19.220 -22.470 1.00 94.88 418 LEU A O 1
ATOM 3254 N N . VAL A 1 419 ? 6.914 -17.305 -21.333 1.00 94.06 419 VAL A N 1
ATOM 3255 C CA . VAL A 1 419 ? 6.249 -16.599 -22.432 1.00 94.06 419 VAL A CA 1
ATOM 3256 C C . VAL A 1 419 ? 6.721 -15.156 -22.475 1.00 94.06 419 VAL A C 1
ATOM 3258 O O . VAL A 1 419 ? 6.778 -14.517 -21.429 1.00 94.06 419 VAL A O 1
ATOM 3261 N N . HIS A 1 420 ? 6.993 -14.613 -23.657 1.00 92.44 420 HIS A N 1
ATOM 3262 C CA . HIS A 1 420 ? 7.053 -13.162 -23.825 1.00 92.44 420 HIS A CA 1
ATOM 3263 C C . HIS A 1 420 ? 6.520 -12.709 -25.176 1.00 92.44 420 HIS A C 1
ATOM 3265 O O . HIS A 1 420 ? 6.416 -13.520 -26.092 1.00 92.44 420 HIS A O 1
ATOM 3271 N N . ASN A 1 421 ? 6.160 -11.430 -25.301 1.00 91.56 421 ASN A N 1
ATOM 3272 C CA . ASN A 1 421 ? 5.800 -10.843 -26.591 1.00 91.56 421 ASN A CA 1
ATOM 3273 C C . ASN A 1 421 ? 6.879 -9.920 -27.148 1.00 91.56 421 ASN A C 1
ATOM 3275 O O . ASN A 1 421 ? 7.549 -9.219 -26.395 1.00 91.56 421 ASN A O 1
ATOM 3279 N N . HIS A 1 422 ? 6.947 -9.858 -28.474 1.00 89.19 422 HIS A N 1
ATOM 328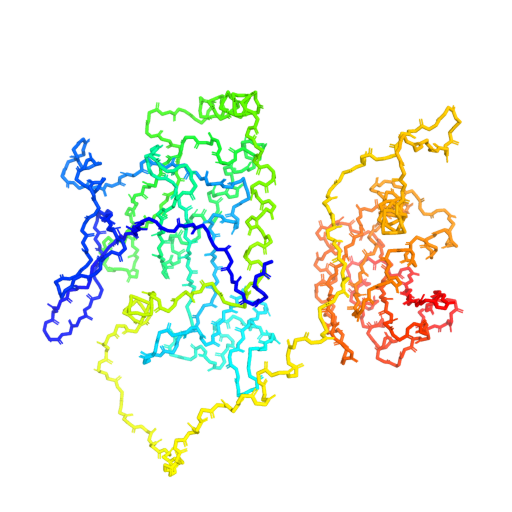0 C CA . HIS A 1 422 ? 7.687 -8.853 -29.222 1.00 89.19 422 HIS A CA 1
ATOM 3281 C C . HIS A 1 422 ? 6.717 -7.795 -29.767 1.00 89.19 422 HIS A C 1
ATOM 3283 O O . HIS A 1 422 ? 5.894 -8.113 -30.630 1.00 89.19 422 HIS A O 1
ATOM 3289 N N . PRO A 1 423 ? 6.806 -6.527 -29.322 1.00 83.25 423 PRO A N 1
ATOM 3290 C CA . PRO A 1 423 ? 5.997 -5.433 -29.866 1.00 83.25 423 PRO A CA 1
ATOM 3291 C C . PRO A 1 423 ? 6.249 -5.159 -31.352 1.00 83.25 423 PRO A C 1
ATOM 3293 O O . PRO A 1 423 ? 5.370 -4.631 -32.026 1.00 83.25 423 PRO A O 1
ATOM 3296 N N . SER A 1 424 ? 7.430 -5.528 -31.869 1.00 83.75 424 SER A N 1
ATOM 3297 C CA . SER A 1 424 ? 7.738 -5.504 -33.310 1.00 83.75 424 SER A CA 1
ATOM 3298 C C . SER A 1 424 ? 6.810 -6.412 -34.112 1.00 83.75 424 SER A C 1
ATOM 3300 O O . SER A 1 424 ? 6.620 -6.201 -35.307 1.00 83.75 424 SER A O 1
ATOM 3302 N N . GLY A 1 425 ? 6.242 -7.419 -33.445 1.00 82.75 425 GLY A N 1
ATOM 3303 C CA . GLY A 1 425 ? 5.284 -8.336 -34.010 1.00 82.75 425 GLY A CA 1
ATOM 3304 C C . GLY A 1 425 ? 5.885 -9.587 -34.657 1.00 82.75 425 GLY A C 1
ATOM 3305 O O . GLY A 1 425 ? 5.115 -10.520 -34.896 1.00 82.75 425 GLY A O 1
ATOM 3306 N N . ASP A 1 426 ? 7.202 -9.627 -34.875 1.00 89.38 426 ASP A N 1
ATOM 3307 C CA . ASP A 1 426 ? 7.962 -10.806 -35.312 1.00 89.38 426 ASP A CA 1
ATOM 3308 C C . ASP A 1 426 ? 8.249 -11.722 -34.104 1.00 89.38 426 ASP A C 1
ATOM 3310 O O . ASP A 1 426 ? 8.925 -11.290 -33.165 1.00 89.38 426 ASP A O 1
ATOM 3314 N N . PRO A 1 427 ? 7.747 -12.971 -34.084 1.00 91.31 427 PRO A N 1
ATOM 3315 C CA . PRO A 1 427 ? 7.974 -13.901 -32.984 1.00 91.31 427 PRO A CA 1
ATOM 3316 C C . PRO A 1 427 ? 9.345 -14.606 -33.024 1.00 91.31 427 PRO A C 1
ATOM 3318 O O . PRO A 1 427 ? 9.569 -15.519 -32.232 1.00 91.31 427 PRO A O 1
ATOM 3321 N N . GLU A 1 428 ? 10.264 -14.272 -33.933 1.00 92.56 428 GLU A N 1
ATOM 3322 C CA . GLU A 1 428 ? 11.584 -14.913 -33.977 1.00 92.56 428 GLU A CA 1
ATOM 3323 C C . GLU A 1 428 ? 12.430 -14.569 -32.727 1.00 92.56 428 GLU A C 1
ATOM 3325 O O . GLU A 1 428 ? 12.692 -13.394 -32.463 1.00 92.56 428 GLU A O 1
ATOM 3330 N N . PRO A 1 429 ? 12.913 -15.567 -31.953 1.00 90.81 429 PRO A N 1
ATOM 3331 C CA . PRO A 1 429 ? 13.665 -15.314 -30.725 1.00 90.81 429 PRO A CA 1
ATOM 3332 C C . PRO A 1 429 ? 15.075 -14.788 -31.000 1.00 90.81 429 PRO A C 1
ATOM 3334 O O . PRO A 1 429 ? 15.863 -15.414 -31.729 1.00 90.81 429 PRO A O 1
ATOM 3337 N N . SER A 1 430 ? 15.441 -13.709 -30.309 1.00 89.12 430 SER A N 1
ATOM 3338 C CA . SER A 1 430 ? 16.780 -13.127 -30.329 1.00 89.12 430 SER A CA 1
ATOM 3339 C C . SER A 1 430 ? 17.813 -14.021 -29.624 1.00 89.12 430 SER A C 1
ATOM 3341 O O . SER A 1 430 ? 17.501 -14.991 -28.925 1.00 89.12 430 SER A O 1
ATOM 3343 N N . GLN A 1 431 ? 19.100 -13.693 -29.776 1.00 85.81 431 GLN A N 1
ATOM 3344 C CA . GLN A 1 431 ? 20.166 -14.379 -29.039 1.00 85.81 431 GLN A CA 1
ATOM 3345 C C . GLN A 1 431 ? 20.070 -14.142 -27.520 1.00 85.81 431 GLN A C 1
ATOM 3347 O O . GLN A 1 431 ? 20.435 -15.026 -26.734 1.00 85.81 431 GLN A O 1
ATOM 3352 N N . ALA A 1 432 ? 19.557 -12.979 -27.106 1.00 84.12 432 ALA A N 1
ATOM 3353 C CA . ALA A 1 432 ? 19.319 -12.663 -25.703 1.00 84.12 432 ALA A CA 1
ATOM 3354 C C . ALA A 1 432 ? 18.231 -13.574 -25.120 1.00 84.12 432 ALA A C 1
ATOM 3356 O O . ALA A 1 432 ? 18.450 -14.166 -24.062 1.00 84.12 432 ALA A O 1
ATOM 3357 N N . ASP A 1 433 ? 17.141 -13.798 -25.861 1.00 88.44 433 ASP A N 1
ATOM 3358 C CA . ASP A 1 433 ? 16.045 -14.675 -25.434 1.00 88.44 433 ASP A CA 1
ATOM 3359 C C . ASP A 1 433 ? 16.542 -16.094 -25.215 1.00 88.44 433 ASP A C 1
ATOM 3361 O O . ASP A 1 433 ? 16.309 -16.684 -24.162 1.00 88.44 433 ASP A O 1
ATOM 3365 N N . ARG A 1 434 ? 17.319 -16.634 -26.158 1.00 91.19 434 ARG A N 1
ATOM 3366 C CA . ARG A 1 434 ? 17.896 -17.985 -26.047 1.00 91.19 434 ARG A CA 1
ATOM 3367 C C . ARG A 1 434 ? 18.801 -18.112 -24.822 1.00 91.19 434 ARG A C 1
ATOM 3369 O O . ARG A 1 434 ? 18.685 -19.071 -24.061 1.00 91.19 434 ARG A O 1
ATOM 3376 N N . THR A 1 435 ? 19.664 -17.123 -24.601 1.00 88.12 435 THR A N 1
ATOM 3377 C CA . THR A 1 435 ? 20.587 -17.102 -23.455 1.00 88.12 435 THR A CA 1
ATOM 3378 C C . THR A 1 435 ? 19.824 -17.056 -22.132 1.00 88.12 435 THR A C 1
ATOM 3380 O O . THR A 1 435 ? 20.099 -17.846 -21.225 1.00 88.12 435 THR A O 1
ATOM 3383 N N . LEU A 1 436 ? 18.821 -16.180 -22.040 1.00 87.56 436 LEU A N 1
ATOM 3384 C CA . LEU A 1 436 ? 17.939 -16.073 -20.882 1.00 87.56 436 LEU A CA 1
ATOM 3385 C C . LEU A 1 436 ? 17.209 -17.394 -20.623 1.00 87.56 436 LEU A C 1
ATOM 3387 O O . LEU A 1 436 ? 17.166 -17.874 -19.491 1.00 87.56 436 LEU A O 1
ATOM 3391 N N . THR A 1 437 ? 16.682 -18.012 -21.675 1.00 92.69 437 THR A N 1
ATOM 3392 C CA . THR A 1 437 ? 15.943 -19.272 -21.589 1.00 92.69 437 THR A CA 1
ATOM 3393 C C . THR A 1 437 ? 16.784 -20.382 -20.965 1.00 92.69 437 THR A C 1
ATOM 3395 O O . THR A 1 437 ? 16.326 -21.069 -20.052 1.00 92.69 437 THR A O 1
ATOM 3398 N N . LEU A 1 438 ? 18.034 -20.539 -21.408 1.00 92.88 438 LEU A N 1
ATOM 3399 C CA . LEU A 1 438 ? 18.947 -21.556 -20.881 1.00 92.88 438 LEU A CA 1
ATOM 3400 C C . LEU A 1 438 ? 19.316 -21.297 -19.414 1.00 92.88 438 LEU A C 1
ATOM 3402 O O . LEU A 1 438 ? 19.393 -22.238 -18.615 1.00 92.88 438 LEU A O 1
ATOM 3406 N N . ALA A 1 439 ? 19.497 -20.027 -19.039 1.00 90.81 439 ALA A N 1
ATOM 3407 C CA . ALA A 1 439 ? 19.744 -19.638 -17.654 1.00 90.81 439 ALA A CA 1
ATOM 3408 C C . ALA A 1 439 ? 18.539 -19.961 -16.751 1.00 90.81 439 ALA A C 1
ATOM 3410 O O . ALA A 1 439 ? 18.708 -20.541 -15.675 1.00 90.81 439 ALA A O 1
ATOM 3411 N N . LEU A 1 440 ? 17.321 -19.652 -17.206 1.00 93.31 440 LEU A N 1
ATOM 3412 C CA . LEU A 1 440 ? 16.079 -19.952 -16.489 1.00 93.31 440 LEU A CA 1
ATOM 3413 C C . LEU A 1 440 ? 15.828 -21.455 -16.366 1.00 93.31 440 LEU A C 1
ATOM 3415 O O . LEU A 1 440 ? 15.524 -21.926 -15.271 1.00 93.31 440 LEU A O 1
ATOM 3419 N N . LYS A 1 441 ? 16.031 -22.217 -17.446 1.00 96.25 441 LYS A N 1
ATOM 3420 C CA . LYS A 1 441 ? 15.922 -23.681 -17.442 1.00 96.25 441 LYS A CA 1
ATOM 3421 C C . LYS A 1 441 ? 16.857 -24.305 -16.409 1.00 96.25 441 LYS A C 1
ATOM 3423 O O . LYS A 1 441 ? 16.435 -25.155 -15.627 1.00 96.25 441 LYS A O 1
ATOM 3428 N N . SER A 1 442 ? 18.112 -23.856 -16.378 1.00 94.38 442 SER A N 1
ATOM 3429 C CA . SER A 1 442 ? 19.108 -24.339 -15.416 1.00 94.38 442 SER A CA 1
ATOM 3430 C C . SER A 1 442 ? 18.696 -24.023 -13.975 1.00 94.38 442 SER A C 1
ATOM 3432 O O . SER A 1 442 ? 18.755 -24.895 -13.110 1.00 94.38 442 SER A O 1
ATOM 3434 N N . ALA A 1 443 ? 18.221 -22.801 -13.717 1.00 93.25 443 ALA A N 1
ATOM 3435 C CA . ALA A 1 443 ? 17.775 -22.376 -12.392 1.00 93.25 443 ALA A CA 1
ATOM 3436 C C . ALA A 1 443 ? 16.546 -23.153 -11.894 1.00 93.25 443 ALA A C 1
ATOM 3438 O O . ALA A 1 443 ? 16.536 -23.630 -10.760 1.00 93.25 443 ALA A O 1
ATOM 3439 N N . LEU A 1 444 ? 15.534 -23.324 -12.747 1.00 95.88 444 LEU A N 1
ATOM 3440 C CA . LEU A 1 444 ? 14.319 -24.072 -12.424 1.00 95.88 444 LEU A CA 1
ATOM 3441 C C . LEU A 1 444 ? 14.604 -25.567 -12.221 1.00 95.88 444 LEU A C 1
ATOM 3443 O O . LEU A 1 444 ? 14.063 -26.182 -11.302 1.00 95.88 444 LEU A O 1
ATOM 3447 N N . SER A 1 445 ? 15.530 -26.142 -12.994 1.00 94.94 445 SER A N 1
ATOM 3448 C CA . SER A 1 445 ? 15.932 -27.539 -12.819 1.00 94.94 445 SER A CA 1
ATOM 3449 C C . SER A 1 445 ? 16.567 -27.807 -11.450 1.00 94.94 445 SER A C 1
ATOM 3451 O O . SER A 1 445 ? 16.406 -28.910 -10.929 1.00 94.94 445 SER A O 1
ATOM 3453 N N . MET A 1 446 ? 17.264 -26.833 -10.849 1.00 93.69 446 MET A N 1
ATOM 3454 C CA . MET A 1 446 ? 17.876 -26.999 -9.520 1.00 93.69 446 MET A CA 1
ATOM 3455 C C . MET A 1 446 ? 16.844 -27.155 -8.397 1.00 93.69 446 MET A C 1
ATOM 3457 O O . MET A 1 446 ? 17.152 -27.759 -7.373 1.00 93.69 446 MET A O 1
ATOM 3461 N N . ILE A 1 447 ? 15.624 -26.645 -8.587 1.00 93.75 447 ILE A N 1
ATOM 3462 C CA . ILE A 1 447 ? 14.522 -26.767 -7.619 1.00 93.75 447 ILE A CA 1
ATOM 3463 C C . ILE A 1 447 ? 13.517 -27.869 -7.987 1.00 93.75 447 ILE A C 1
ATOM 3465 O O . ILE A 1 447 ? 12.477 -27.989 -7.347 1.00 93.75 447 ILE A O 1
ATOM 3469 N N . GLY A 1 448 ? 13.807 -28.671 -9.017 1.00 92.25 448 GLY A N 1
ATOM 3470 C CA . GLY A 1 448 ? 12.915 -29.735 -9.480 1.00 92.25 448 GLY A CA 1
ATOM 3471 C C . GLY A 1 448 ? 11.705 -29.254 -10.289 1.00 92.25 448 GLY A C 1
ATOM 3472 O O . GLY A 1 448 ? 10.759 -30.019 -10.456 1.00 92.25 448 GLY A O 1
ATOM 3473 N N . THR A 1 449 ? 11.723 -28.023 -10.810 1.00 96.31 449 THR A N 1
ATOM 3474 C CA . THR A 1 449 ? 10.671 -27.498 -11.692 1.00 96.31 449 THR A CA 1
ATOM 3475 C C . THR A 1 449 ? 11.090 -27.639 -13.156 1.00 96.31 449 THR A C 1
ATOM 3477 O O . THR A 1 449 ? 12.111 -27.098 -13.584 1.00 96.31 449 THR A O 1
ATOM 3480 N N . GLN A 1 450 ? 10.291 -28.341 -13.960 1.00 95.75 450 GLN A N 1
ATOM 3481 C CA . GLN A 1 450 ? 10.590 -28.555 -15.376 1.00 95.75 450 GLN A CA 1
ATOM 3482 C C . GLN A 1 450 ? 10.213 -27.330 -16.221 1.00 95.75 450 GLN A C 1
ATOM 3484 O O . GLN A 1 450 ? 9.079 -26.863 -16.178 1.00 95.75 450 GLN A O 1
ATOM 3489 N N . THR A 1 451 ? 11.135 -26.827 -17.045 1.00 96.31 451 THR A N 1
ATOM 3490 C CA . THR A 1 451 ? 10.788 -25.857 -18.101 1.00 96.31 451 THR A CA 1
ATOM 3491 C C . THR A 1 451 ? 10.301 -26.627 -19.323 1.00 96.31 451 THR A C 1
ATOM 3493 O O . THR A 1 451 ? 11.093 -27.340 -19.935 1.00 96.31 451 THR A O 1
ATOM 3496 N N . LEU A 1 452 ? 9.005 -26.541 -19.634 1.00 93.81 452 LEU A N 1
ATOM 3497 C CA . LEU A 1 452 ? 8.398 -27.297 -20.735 1.00 93.81 452 LEU A CA 1
ATOM 3498 C C . LEU A 1 452 ? 8.597 -26.629 -22.085 1.00 93.81 452 LEU A C 1
ATOM 3500 O O . LEU A 1 452 ? 8.756 -27.335 -23.069 1.00 93.81 452 LEU A O 1
ATOM 3504 N N . ASP A 1 453 ? 8.545 -25.299 -22.126 1.00 94.12 453 ASP A N 1
ATOM 3505 C CA . ASP A 1 453 ? 8.746 -24.522 -23.343 1.00 94.12 453 ASP A CA 1
ATOM 3506 C C . ASP A 1 453 ? 9.056 -23.057 -23.008 1.00 94.12 453 ASP A C 1
ATOM 3508 O O . ASP A 1 453 ? 8.849 -22.601 -21.875 1.00 94.12 453 ASP A O 1
ATOM 3512 N N . HIS A 1 454 ? 9.512 -22.320 -24.014 1.00 94.62 454 HIS A N 1
ATOM 3513 C CA . HIS A 1 454 ? 9.506 -20.869 -24.042 1.00 94.62 454 HIS A CA 1
ATOM 3514 C C . HIS A 1 454 ? 8.852 -20.395 -25.339 1.00 94.62 454 HIS A C 1
ATOM 3516 O O . HIS A 1 454 ? 9.306 -20.736 -26.428 1.00 94.62 454 HIS A O 1
ATOM 3522 N N . ILE A 1 455 ? 7.773 -19.629 -25.211 1.00 94.38 455 ILE A N 1
ATOM 3523 C CA . ILE A 1 455 ? 6.951 -19.176 -26.330 1.00 94.38 455 ILE A CA 1
ATOM 3524 C C . ILE A 1 455 ? 7.158 -17.678 -26.539 1.00 94.38 455 ILE A C 1
ATOM 3526 O O . ILE A 1 455 ? 6.892 -16.881 -25.639 1.00 94.38 455 ILE A O 1
ATOM 3530 N N . VAL A 1 456 ? 7.578 -17.301 -27.743 1.00 93.44 456 VAL A N 1
ATOM 3531 C CA . VAL A 1 456 ? 7.623 -15.905 -28.189 1.00 93.44 456 VAL A CA 1
ATOM 3532 C C . VAL A 1 456 ? 6.343 -15.588 -28.945 1.00 93.44 456 VAL A C 1
ATOM 3534 O O . VAL A 1 456 ? 5.932 -16.341 -29.829 1.00 93.44 456 VAL A O 1
ATOM 3537 N N . VAL A 1 457 ? 5.693 -14.489 -28.583 1.00 92.81 457 VAL A N 1
ATOM 3538 C CA . VAL A 1 457 ? 4.400 -14.065 -29.119 1.00 92.81 457 VAL A CA 1
ATOM 3539 C C . VAL A 1 457 ? 4.563 -12.795 -29.947 1.00 92.81 457 VAL A C 1
ATOM 3541 O O . VAL A 1 457 ? 5.026 -11.772 -29.456 1.00 92.81 457 VAL A O 1
ATOM 3544 N N . GLY A 1 458 ? 4.106 -12.833 -31.191 1.00 88.88 458 GLY A N 1
ATOM 3545 C CA . GLY A 1 458 ? 4.015 -11.678 -32.072 1.00 88.88 458 GLY A CA 1
ATOM 3546 C C . GLY A 1 458 ? 2.636 -11.580 -32.724 1.00 88.88 458 GLY A C 1
ATOM 3547 O O . GLY A 1 458 ? 1.800 -12.484 -32.616 1.00 88.88 458 GLY A O 1
ATOM 3548 N N . HIS A 1 459 ? 2.387 -10.484 -33.437 1.00 82.12 459 HIS A N 1
ATOM 3549 C CA . HIS A 1 459 ? 1.177 -10.363 -34.253 1.00 82.12 459 HIS A CA 1
ATOM 3550 C C . HIS A 1 459 ? 1.196 -11.305 -35.473 1.00 82.12 459 HIS A C 1
ATOM 3552 O O . HIS A 1 459 ? 0.131 -11.693 -35.948 1.00 82.12 459 HIS A O 1
ATOM 3558 N N . GLU A 1 460 ? 2.381 -11.734 -35.940 1.00 85.69 460 GLU A N 1
ATOM 3559 C CA . GLU A 1 460 ? 2.519 -12.667 -37.072 1.00 85.69 460 GLU A CA 1
ATOM 3560 C C . GLU A 1 460 ? 2.333 -14.132 -36.647 1.00 85.69 460 GLU A C 1
ATOM 3562 O O . GLU A 1 460 ? 2.115 -15.002 -37.488 1.00 85.69 460 GLU A O 1
ATOM 3567 N N . GLY A 1 461 ? 2.393 -14.425 -35.342 1.00 87.56 461 GLY A N 1
ATOM 3568 C CA . GLY A 1 461 ? 2.258 -15.782 -34.818 1.00 87.56 461 GLY A CA 1
ATOM 3569 C C . GLY A 1 461 ? 2.938 -15.989 -33.467 1.00 87.56 461 GLY A C 1
ATOM 3570 O O . GLY A 1 461 ? 3.313 -15.044 -32.777 1.00 87.56 461 GLY A O 1
ATOM 3571 N N . CYS A 1 462 ? 3.123 -17.256 -33.100 1.00 92.06 462 CYS A N 1
ATOM 3572 C CA . CYS A 1 462 ? 3.927 -17.657 -31.949 1.00 92.06 462 CYS A CA 1
ATOM 3573 C C . CYS A 1 462 ? 5.040 -18.609 -32.384 1.00 92.06 462 CYS A C 1
ATOM 3575 O O . CYS A 1 462 ? 4.834 -19.428 -33.280 1.00 92.06 462 CYS A O 1
ATOM 3577 N N . VAL A 1 463 ? 6.188 -18.541 -31.714 1.00 93.81 463 VAL A N 1
ATOM 3578 C CA . VAL A 1 463 ? 7.311 -19.462 -31.916 1.00 93.81 463 VAL A CA 1
ATOM 3579 C C . VAL A 1 463 ? 7.641 -20.160 -30.604 1.00 93.81 463 VAL A C 1
ATOM 3581 O O . VAL A 1 463 ? 7.835 -19.510 -29.579 1.00 93.81 463 VAL A O 1
ATOM 3584 N N . SER A 1 464 ? 7.726 -21.489 -30.654 1.00 93.62 464 SER A N 1
ATOM 3585 C CA . SER A 1 464 ? 8.222 -22.330 -29.565 1.00 93.62 464 SER A CA 1
ATOM 3586 C C . SER A 1 464 ? 9.729 -22.526 -29.692 1.00 93.62 464 SER A C 1
ATOM 3588 O O . SER A 1 464 ? 10.233 -22.939 -30.742 1.00 93.62 464 SER A O 1
ATOM 3590 N N . LEU A 1 465 ? 10.466 -22.259 -28.614 1.00 93.50 465 LEU A N 1
ATOM 3591 C CA . LEU A 1 465 ? 11.901 -22.530 -28.571 1.00 93.50 465 LEU A CA 1
ATOM 3592 C C . LEU A 1 465 ? 12.193 -24.037 -28.561 1.00 93.50 465 LEU A C 1
ATOM 3594 O O . LEU A 1 465 ? 13.236 -24.432 -29.080 1.00 93.50 465 LEU A O 1
ATOM 3598 N N . VAL A 1 466 ? 11.289 -24.879 -28.044 1.00 92.19 466 VAL A N 1
ATOM 3599 C CA . VAL A 1 466 ? 11.404 -26.345 -28.150 1.00 92.19 466 VAL A CA 1
ATOM 3600 C C . VAL A 1 466 ? 11.276 -26.795 -29.604 1.00 92.19 466 VAL A C 1
ATOM 3602 O O . VAL A 1 466 ? 12.135 -27.526 -30.093 1.00 92.19 466 VAL A O 1
ATOM 3605 N N . GLU A 1 467 ? 10.253 -26.329 -30.329 1.00 90.94 467 GLU A N 1
ATOM 3606 C CA . GLU A 1 467 ? 10.042 -26.701 -31.740 1.00 90.94 467 GLU A CA 1
ATOM 3607 C C . GLU A 1 467 ? 11.187 -26.224 -32.646 1.00 90.94 467 GLU A C 1
ATOM 3609 O O . GLU A 1 467 ? 11.518 -26.879 -33.634 1.00 90.94 467 GLU A O 1
ATOM 3614 N N . ARG A 1 468 ? 11.832 -25.105 -32.291 1.00 88.69 468 ARG A N 1
ATOM 3615 C CA . ARG A 1 468 ? 13.025 -24.585 -32.977 1.00 88.69 468 ARG A CA 1
ATOM 3616 C C . ARG A 1 468 ? 14.339 -25.256 -32.548 1.00 88.69 468 ARG A C 1
ATOM 3618 O O . ARG A 1 468 ? 15.377 -24.950 -33.132 1.00 88.69 468 ARG A O 1
ATOM 3625 N N . GLY A 1 469 ? 14.318 -26.156 -31.562 1.00 89.81 469 GLY A N 1
ATOM 3626 C CA . GLY A 1 469 ? 15.499 -26.883 -31.082 1.00 89.81 469 GLY A CA 1
ATOM 3627 C C . GLY A 1 469 ? 16.452 -26.060 -30.206 1.00 89.81 469 GLY A C 1
ATOM 3628 O O . GLY A 1 469 ? 17.638 -26.376 -30.129 1.00 89.81 469 GLY A O 1
ATOM 3629 N N . TYR A 1 470 ? 15.962 -24.994 -29.568 1.00 84.94 470 TYR A N 1
ATOM 3630 C CA . TYR A 1 470 ? 16.736 -24.132 -28.665 1.00 84.94 470 TYR A CA 1
ATOM 3631 C C . TYR A 1 470 ? 16.577 -24.482 -27.179 1.00 84.94 470 TYR A C 1
ATOM 3633 O O . TYR A 1 470 ? 17.318 -23.933 -26.358 1.00 84.94 470 TYR A O 1
ATOM 3641 N N . LEU A 1 471 ? 15.635 -25.367 -26.830 1.00 81.69 471 LEU A N 1
ATOM 3642 C CA . LEU A 1 471 ? 15.373 -25.813 -25.459 1.00 81.69 471 LEU A CA 1
ATOM 3643 C C . LEU A 1 471 ? 15.599 -27.309 -25.263 1.00 81.69 471 LEU A C 1
ATOM 3645 O O . LEU A 1 471 ? 15.232 -28.100 -26.154 1.00 81.69 471 LEU A O 1
#